Protein AF-A0A1V5Q487-F1 (afdb_monomer)

Sequence (590 aa):
MSARRSKSSKEIAYSGYEFKFGGYDNSMNLLVRGDRRLWSEVSSPIERGKTYRIRAERIGSRLRLVVNNREIFRVHDPDPLTGGDRTAVGLFGWIADTRFKRITISCLGAPWKSDILDLADRQAQRGNYGMAEALYREAMESFPDAARAERACRGLESVHQCAKLSEQLPGIQAELERAWPGAAVHLGMDNDGFTLDIADGAVESLEPVRGLPLRTLYCQNNRIRSLEPLRGMNLITLNCAGNPVGSLEPLRGMSLTTLICEYCGLESFEPLRGMPLAMLIAGGNPVRSLDPLRGMPMTNLSAWGCEIEDLAPLKGMPLSVLYCNTNRIHTLEPLRGMQLVMLNCSGNDIDSVEPLRGAPLKVLHFGQNHVNSLAPLRGMKLNMLTFTGNRISSLEPLRGMPLGVLTCANNRLASLDPFVESPPDDFLFDCETISTEELQRALTVWSRKPALAHLVRNTEVLLEFRRSGEKALHALAREFEGRRYLYMPKFLRWEDAEVFCEQAGGHLVTIRSMREQGFLESLFVTGCWAWMGIEVSEQGARWITNEPMTYRNFMDLLQERKPGRKVFAGRWQSEDVPWSENTFIIEWDG

pLDDT: mean 87.61, std 13.91, range [28.58, 98.69]

Nearest PDB structures (foldseek):
  2ox9-assembly4_D  TM=8.099E-01  e=1.141E-04  Mus musculus
  3bz5-assembly1_A  TM=6.938E-01  e=3.907E-06  unclassified
  5tzn-assembly2_W  TM=8.306E-01  e=8.636E-04  Mus musculus
  5tzn-assembly1_A  TM=8.309E-01  e=8.636E-04  Mus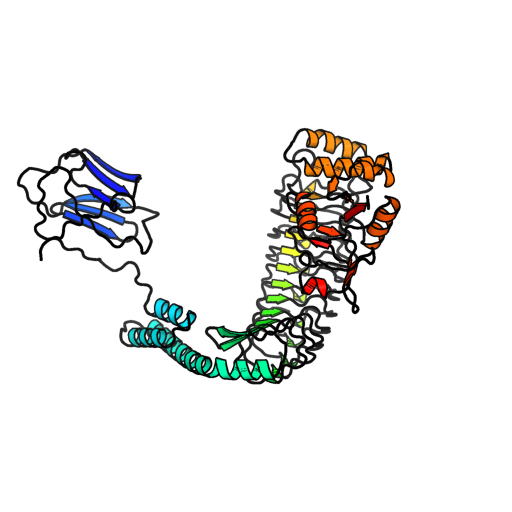 musculus
  2zib-assembly1_A  TM=7.770E-01  e=1.540E-03  Brachyopsis segaliensis

Solvent-accessible surface area (backbone atoms only — not comparable to full-atom values): 32105 Å² total; per-residue (Å²): 134,84,83,78,80,76,87,66,88,71,75,80,76,54,83,48,79,45,82,36,80,31,33,81,92,35,46,20,32,37,33,31,47,34,91,45,76,77,47,74,46,82,38,64,80,72,58,92,92,67,87,82,54,75,47,79,48,75,59,88,45,38,38,37,37,30,47,74,89,40,77,78,50,74,49,78,41,96,78,54,96,80,72,93,85,78,81,79,88,88,87,85,63,83,100,49,100,72,83,86,90,81,88,85,89,77,82,82,74,77,87,72,73,72,49,53,62,61,46,16,52,54,28,41,74,69,69,38,28,75,61,15,39,52,30,21,51,51,51,55,72,64,70,91,56,68,71,60,41,53,52,24,52,53,50,36,55,42,33,54,54,48,47,58,51,59,72,45,43,70,59,54,45,55,51,51,42,66,73,39,74,89,27,60,69,47,74,47,76,57,86,86,32,30,33,37,39,38,47,67,28,67,43,54,72,50,63,89,54,45,86,55,66,39,28,33,39,38,43,27,49,24,52,29,46,59,51,62,43,52,46,88,46,74,35,36,34,41,33,44,23,48,9,64,31,48,59,54,65,37,52,46,85,38,68,32,33,34,42,33,44,26,44,15,60,29,58,64,50,64,39,55,44,87,31,64,29,40,32,41,37,40,22,52,13,68,27,45,66,49,64,36,57,46,80,36,73,25,33,35,43,32,45,23,45,19,55,31,50,64,52,65,38,54,45,86,34,65,33,34,35,42,34,48,22,42,29,54,32,50,67,46,64,42,53,45,84,38,67,31,35,32,41,32,49,24,39,26,58,29,51,58,58,61,37,55,45,84,39,68,32,35,34,44,33,47,21,38,31,53,31,48,68,49,66,41,56,47,81,42,70,33,37,33,43,35,40,29,37,28,51,32,47,64,45,58,41,55,53,91,43,69,40,43,32,38,36,52,21,48,26,49,26,54,58,66,50,62,32,56,88,64,56,41,84,42,67,45,63,37,33,89,54,39,44,72,67,52,52,52,51,39,37,64,54,30,70,77,36,78,93,36,50,65,57,32,52,45,47,52,52,55,50,44,37,74,72,60,35,55,60,53,49,64,81,71,34,48,79,58,96,70,28,33,41,34,83,42,66,49,67,32,36,63,70,58,43,39,55,48,18,49,66,35,70,29,34,38,30,80,64,73,41,74,68,55,46,53,52,59,45,68,76,36,94,84,39,44,66,22,40,35,27,39,39,22,47,100,92,42,71,44,40,78,86,68,57,82,84,84,38,60,90,85,52,54,76,66,61,59,65,46,67,44,58,46,58,46,56,60,67,61,86,78,82,79,50,88,83,45,59,37,25,32,29,35,27,29,86,106

Mean predicted aligned error: 13.67 Å

Secondary structure (DSSP, 8-state):
------------SSSSEEEEEEHHHHTEEEEEETTEEEEEEE-----TT----EEEEEETTEEEEEETTEEEEEEE-SS----TT--------SSS-----------SS-S----HHHHHHHHHHTT-HHHHHHHHHHHHHT-S-HHHHHHHHHHHHHHHHHHHHHHHHHHHHHHHHHHSTTS--EEEE-SSSEEEE-TTS-----GGGTT--EEEEE--SS-----GGGTT---SEEE-TTS-----GGGTT---SEEE-TTS-----GGGTT---SEEE--SS-----GGGTT---SEEE-TTS-----GGGTT---SEEE--SS-----GGGTT---SEEE--SS-----GGGTT---SEEE--SS-----GGGTT---SEEE--SS-----GGGTT---SEEE--SS--S--TTTTTS--SEEE---TTS-HHHHHHHHHHHTT-GGGHHHHHHHHHHHHHHHH-GGGGGGTPEEETTEEEEEEEEEE-HHHHHHHHHHTTSEE----SHHHHHHHHHT-SS--EEEEEEEEETTEEEETT-------TTS-HHHHHS-EEEEEESS------TT--EEEEEEE--

Radius of gyration: 33.26 Å; Cα contacts (8 Å, |Δi|>4): 1223; chains: 1; bounding box: 95×65×70 Å

Foldseek 3Di:
DDDDDDPDPPCPDAAAWDFDCLPPVQQKTFIAHRPRTQDMDGGNPDDPPDDKDWDWDDDPQKTWIAIPNRTPDIGGHPDHDDDPVNDDDDDDDDPDPDDDDDDDDDDPDDDDPPQLLNVLVVCLQVVVLVSSLVSLVVQCVVDDDDVSNVSSVVSNVLSVVSNVQVVCQVVLQVQVCVVQPQFDWDWDDGSQFIAIARDPSQDADPLSCQPHQDQHYHHAQHAHQDPLSCAPHQYQYYAHANYCPQDPQSCAPHQHQYYHHELNQYQDPQSCAPHQHQEYAYAPYQYADPQSVAPHQYQYDAHDNYQYADPLSVAPHQHQEYHHDNYAYADPQSVAPHQHQEYAHAHYAYADPLSCQPHQYQEYHHAQYAYADPQSVAPHQYQEYAHANYAHADPVSCPPHNYQYYHYENYQHQAPPPPLQPHHLHYAYHYPNHDLVRLVSSLVSQVVPPSSVLVNLQSVLVNCCVVPNLQSSQVSFDDDPQKTKDWHSHWAQLVVVQVSLVVNVFGFADDADPVVLVVVLVSDDQWFWAWGQWFQDPVWIAGVVRDDNPDDPQDDPVRRHPGGTGTRTSDDDDDDDNPGTGITMTMHHD

Structure (mmCIF, N/CA/C/O backbone):
data_AF-A0A1V5Q487-F1
#
_entry.id   AF-A0A1V5Q487-F1
#
loop_
_atom_site.group_PDB
_atom_site.id
_atom_site.type_symbol
_atom_site.label_atom_id
_atom_site.label_alt_id
_atom_site.label_comp_id
_atom_site.label_asym_id
_atom_site.label_entity_id
_atom_site.label_seq_id
_atom_site.pdbx_PDB_ins_code
_atom_site.Cartn_x
_atom_site.Cartn_y
_atom_site.Cartn_z
_atom_site.occupancy
_atom_site.B_iso_or_equiv
_atom_site.auth_seq_id
_atom_site.auth_comp_id
_atom_site.auth_asym_id
_atom_site.auth_atom_id
_atom_site.pdbx_PDB_model_num
ATOM 1 N N . MET A 1 1 ? -54.134 38.466 16.717 1.00 34.03 1 MET A N 1
ATOM 2 C CA . MET A 1 1 ? -52.786 38.964 16.364 1.00 34.03 1 MET A CA 1
ATOM 3 C C . MET A 1 1 ? -52.786 39.351 14.896 1.00 34.03 1 MET A C 1
ATOM 5 O O . MET A 1 1 ? -53.266 38.576 14.079 1.00 34.03 1 MET A O 1
ATOM 9 N N . SER A 1 2 ? -52.349 40.570 14.587 1.00 28.92 2 SER A N 1
ATOM 10 C CA . SER A 1 2 ? -52.276 41.118 13.231 1.00 28.92 2 SER A CA 1
ATOM 11 C C . SER A 1 2 ? -51.231 40.372 12.396 1.00 28.92 2 SER A C 1
ATOM 13 O O . SER A 1 2 ? -50.111 40.137 12.847 1.00 28.92 2 SER A O 1
ATOM 15 N N . ALA A 1 3 ? -51.595 39.985 11.172 1.00 28.58 3 ALA A N 1
ATOM 16 C CA . ALA A 1 3 ? -50.656 39.400 10.224 1.00 28.58 3 ALA A CA 1
ATOM 17 C C . ALA A 1 3 ? -49.657 40.480 9.782 1.00 28.58 3 ALA A C 1
ATOM 19 O O . ALA A 1 3 ? -50.010 41.407 9.050 1.00 28.58 3 ALA A O 1
ATOM 20 N N . ARG A 1 4 ? -48.404 40.386 10.242 1.00 31.05 4 ARG A N 1
ATOM 21 C CA . ARG A 1 4 ? -47.309 41.203 9.707 1.00 31.05 4 ARG A CA 1
ATOM 22 C C . ARG A 1 4 ? -47.046 40.769 8.265 1.00 31.05 4 ARG A C 1
ATOM 24 O O . ARG A 1 4 ? -46.590 39.656 8.023 1.00 31.05 4 ARG A O 1
ATOM 31 N N . ARG A 1 5 ? -47.309 41.661 7.309 1.00 35.66 5 ARG A N 1
ATOM 32 C CA . ARG A 1 5 ? -46.821 41.530 5.931 1.00 35.66 5 ARG A CA 1
ATOM 33 C C . ARG A 1 5 ? -45.314 41.802 5.964 1.00 35.66 5 ARG A C 1
ATOM 35 O O . ARG A 1 5 ? -44.900 42.931 6.218 1.00 35.66 5 ARG A O 1
ATOM 42 N N . SER A 1 6 ? -44.501 40.761 5.792 1.00 35.31 6 SER A N 1
ATOM 43 C CA . SER A 1 6 ? -43.049 40.913 5.658 1.00 35.31 6 SER A CA 1
ATOM 44 C C . SER A 1 6 ? -42.738 41.767 4.424 1.00 35.31 6 SER A C 1
ATOM 46 O O . SER A 1 6 ? -43.236 41.484 3.338 1.00 35.31 6 SER A O 1
ATOM 48 N N . LYS A 1 7 ? -41.912 42.806 4.601 1.00 35.06 7 LYS A N 1
ATOM 49 C CA . LYS A 1 7 ? -41.304 43.608 3.523 1.00 35.06 7 LYS A CA 1
ATOM 50 C C . LYS A 1 7 ? -40.030 42.956 2.955 1.00 35.06 7 LYS A C 1
ATOM 52 O O . LYS A 1 7 ? -39.300 43.608 2.219 1.00 35.06 7 LYS A O 1
ATOM 57 N N . SER A 1 8 ? -39.723 41.702 3.300 1.00 37.50 8 SER A N 1
ATOM 58 C CA . SER A 1 8 ? -38.547 41.020 2.759 1.00 37.50 8 SER A CA 1
ATOM 59 C C . SER A 1 8 ? -38.899 40.327 1.445 1.00 37.50 8 SER A C 1
ATOM 61 O O . SER A 1 8 ? -39.631 39.338 1.449 1.00 37.50 8 SER A O 1
ATOM 63 N N . SER A 1 9 ? -38.314 40.784 0.343 1.00 35.47 9 SER A N 1
ATOM 64 C CA . SER A 1 9 ? -38.266 40.114 -0.964 1.00 35.47 9 SER A CA 1
ATOM 65 C C . SER A 1 9 ? -37.426 38.824 -0.958 1.00 35.47 9 SER A C 1
ATOM 67 O O . SER A 1 9 ? -36.857 38.453 -1.978 1.00 35.47 9 SER A O 1
ATOM 69 N N . LYS A 1 10 ? -37.325 38.120 0.180 1.00 39.50 10 LYS A N 1
ATOM 70 C CA . LYS A 1 10 ? -36.783 36.760 0.199 1.00 39.50 10 LYS A CA 1
ATOM 71 C C . LYS A 1 10 ? -37.826 35.853 -0.439 1.00 39.50 10 LYS A C 1
ATOM 73 O O . LYS A 1 10 ? -38.824 35.506 0.187 1.00 39.50 10 LYS A O 1
ATOM 78 N N . GLU A 1 11 ? -37.602 35.569 -1.713 1.00 46.53 11 GLU A N 1
ATOM 79 C CA . GLU A 1 11 ? -38.317 34.609 -2.540 1.00 46.53 11 GLU A CA 1
ATOM 80 C C . GLU A 1 11 ? -38.563 33.309 -1.762 1.00 46.53 11 GLU A C 1
ATOM 82 O O . GLU A 1 11 ? -37.682 32.473 -1.599 1.00 46.53 11 GLU A O 1
ATOM 87 N N . ILE A 1 12 ? -39.793 33.116 -1.283 1.00 48.12 12 ILE A N 1
ATOM 88 C CA . ILE A 1 12 ? -40.259 31.833 -0.726 1.00 48.12 12 ILE A CA 1
ATOM 89 C C . ILE A 1 12 ? -40.403 30.780 -1.856 1.00 48.12 12 ILE A C 1
ATOM 91 O O . ILE A 1 12 ? -40.687 29.614 -1.603 1.00 48.12 12 ILE A O 1
ATOM 95 N N . ALA A 1 13 ? -40.214 31.170 -3.121 1.00 45.84 13 ALA A N 1
ATOM 96 C CA . ALA A 1 13 ? -40.897 30.543 -4.245 1.00 45.84 13 ALA A CA 1
ATOM 97 C C . ALA A 1 13 ? -40.207 29.341 -4.915 1.00 45.84 13 ALA A C 1
ATOM 99 O O . ALA A 1 13 ? -40.865 28.722 -5.735 1.00 45.84 13 ALA A O 1
ATOM 100 N N . TYR A 1 14 ? -38.964 28.951 -4.598 1.00 54.78 14 TYR A N 1
ATOM 101 C CA . TYR A 1 14 ? -38.279 27.952 -5.452 1.00 54.78 14 TYR A CA 1
ATOM 102 C C . TYR A 1 14 ? -37.536 26.808 -4.747 1.00 54.78 14 TYR A C 1
ATOM 104 O O . TYR A 1 14 ? -36.857 26.033 -5.413 1.00 54.78 14 TYR A O 1
ATOM 112 N N . SER A 1 15 ? -37.670 26.626 -3.429 1.00 62.62 15 SER A N 1
ATOM 113 C CA . SER A 1 15 ? -36.950 25.556 -2.701 1.00 62.62 15 SER A CA 1
ATOM 114 C C . SER A 1 15 ? -37.841 24.488 -2.047 1.00 62.62 15 SER A C 1
ATOM 116 O O . SER A 1 15 ? -37.323 23.545 -1.438 1.00 62.62 15 SER A O 1
ATOM 118 N N . GLY A 1 16 ? -39.170 24.619 -2.165 1.00 80.06 16 GLY A N 1
ATOM 119 C CA . GLY A 1 16 ? -40.170 23.800 -1.467 1.00 80.06 16 GLY A CA 1
ATOM 120 C C . GLY A 1 16 ? -41.184 23.099 -2.378 1.00 80.06 16 GLY A C 1
ATOM 121 O O . GLY A 1 16 ? -41.064 23.120 -3.602 1.00 80.06 16 GLY A O 1
ATOM 122 N N . TYR A 1 17 ? -42.197 22.476 -1.762 1.00 88.50 17 TYR A N 1
ATOM 123 C CA . TYR A 1 17 ? -43.381 21.973 -2.467 1.00 88.50 17 TYR A CA 1
ATOM 124 C C . TYR A 1 17 ? -44.467 23.047 -2.551 1.00 88.50 17 TYR A C 1
ATOM 126 O O . TYR A 1 17 ? -44.834 23.644 -1.539 1.00 88.50 17 TYR A O 1
ATOM 134 N N . GLU A 1 18 ? -45.053 23.219 -3.730 1.00 90.25 18 GLU A N 1
ATOM 135 C CA . GLU A 1 18 ? -46.172 24.124 -3.974 1.00 90.25 18 GLU A CA 1
ATOM 136 C C . GLU A 1 18 ? -47.423 23.344 -4.386 1.00 90.25 18 GLU A C 1
ATOM 138 O O . GLU A 1 18 ? -47.470 22.750 -5.463 1.00 90.25 18 GLU A O 1
ATOM 143 N N . PHE A 1 19 ? -48.456 23.385 -3.542 1.00 92.62 19 PHE A N 1
ATOM 144 C CA . PHE A 1 19 ? -49.777 22.817 -3.815 1.00 92.62 19 PHE A CA 1
ATOM 145 C C . PHE A 1 19 ? -50.703 23.939 -4.295 1.00 92.62 19 PHE A C 1
ATOM 147 O O . PHE A 1 19 ? -51.091 24.791 -3.493 1.00 92.62 19 PHE A O 1
ATOM 154 N N . LYS A 1 20 ? -51.075 23.957 -5.579 1.00 90.56 20 LYS A N 1
ATOM 155 C CA . LYS A 1 20 ? -51.969 24.990 -6.133 1.00 90.56 20 LYS A CA 1
ATOM 156 C C . LYS A 1 20 ? -53.305 24.374 -6.528 1.00 90.56 20 LYS A C 1
ATOM 158 O O . LYS A 1 20 ? -53.358 23.447 -7.334 1.00 90.56 20 LYS A O 1
ATOM 163 N N . PHE A 1 21 ? -54.374 24.914 -5.956 1.00 91.19 21 PHE A N 1
ATOM 164 C CA . PHE A 1 21 ? -55.754 24.628 -6.331 1.00 91.19 21 PHE A CA 1
ATOM 165 C C . PHE A 1 21 ? -56.276 25.843 -7.100 1.00 91.19 21 PHE A C 1
ATOM 167 O O . PHE A 1 21 ? -56.323 26.920 -6.515 1.00 91.19 21 PHE A O 1
ATOM 174 N N . GLY A 1 22 ? -56.575 25.709 -8.395 1.00 86.25 22 GLY A N 1
ATOM 175 C CA . GLY A 1 22 ? -56.906 26.853 -9.261 1.00 86.25 22 GLY A CA 1
ATOM 176 C C . GLY A 1 22 ? -55.727 27.802 -9.548 1.00 86.25 22 GLY A C 1
ATOM 177 O O . GLY A 1 22 ? -55.878 29.021 -9.514 1.00 86.25 22 GLY A O 1
ATOM 178 N N . GLY A 1 23 ? -54.539 27.257 -9.817 1.00 83.75 23 GLY A N 1
ATOM 179 C CA . GLY A 1 23 ? -53.380 28.000 -10.323 1.00 83.75 23 GLY A CA 1
ATOM 180 C C . GLY A 1 23 ? -53.538 28.471 -11.778 1.00 83.75 23 GLY A C 1
ATOM 181 O O . GLY A 1 23 ? -54.462 28.052 -12.474 1.00 83.75 23 GLY A O 1
ATOM 182 N N . TYR A 1 24 ? -52.615 29.338 -12.222 1.00 80.62 24 TYR A N 1
ATOM 183 C CA . TYR A 1 24 ? -52.616 29.986 -13.548 1.00 80.62 24 TYR A CA 1
ATOM 184 C C . TYR A 1 24 ? -53.989 30.572 -13.909 1.00 80.62 24 TYR A C 1
ATOM 186 O O . TYR A 1 24 ? -54.683 30.044 -14.771 1.00 80.62 24 TYR A O 1
ATOM 194 N N . ASP A 1 25 ? -54.412 31.617 -13.196 1.00 82.62 25 ASP A N 1
ATOM 195 C CA . ASP A 1 25 ? -55.718 32.267 -13.390 1.00 82.62 25 ASP A CA 1
ATOM 196 C C . ASP A 1 25 ? -56.906 31.295 -13.318 1.00 82.62 25 ASP A C 1
ATOM 198 O O . ASP A 1 25 ? -57.850 31.367 -14.102 1.00 82.62 25 ASP A O 1
ATOM 202 N N . ASN A 1 26 ? -56.864 30.375 -12.345 1.00 87.38 26 ASN A N 1
ATOM 203 C CA . ASN A 1 26 ? -57.899 29.366 -12.130 1.00 87.38 26 ASN A CA 1
ATOM 204 C C . ASN A 1 26 ? -58.121 28.463 -13.356 1.00 87.38 26 ASN A C 1
ATOM 206 O O . ASN A 1 26 ? -59.260 28.151 -13.693 1.00 87.38 26 ASN A O 1
ATOM 210 N N . SER A 1 27 ? -57.046 28.046 -14.030 1.00 85.00 27 SER A N 1
ATOM 211 C CA . SER A 1 27 ? -57.107 27.130 -15.182 1.00 85.00 27 SER A CA 1
ATOM 212 C C . SER A 1 27 ? -56.515 25.745 -14.913 1.00 85.00 27 SER A C 1
ATOM 214 O O . SER A 1 27 ? -56.732 24.825 -15.705 1.00 85.00 27 SER A O 1
ATOM 216 N N . MET A 1 28 ? -55.800 25.542 -13.798 1.00 88.50 28 MET A N 1
ATOM 217 C CA . MET A 1 28 ? -55.315 24.209 -13.424 1.00 88.50 28 MET A CA 1
ATOM 218 C C . MET A 1 28 ? -55.053 24.006 -11.933 1.00 88.50 28 MET A C 1
ATOM 220 O O . MET A 1 28 ? -54.762 24.939 -11.192 1.00 88.50 28 MET A O 1
ATOM 224 N N . ASN A 1 29 ? -55.040 22.746 -11.509 1.00 92.62 29 ASN A N 1
ATOM 225 C CA . ASN A 1 29 ? -54.430 22.317 -10.253 1.00 92.62 29 ASN A CA 1
ATOM 226 C C . ASN A 1 29 ? -52.999 21.845 -10.520 1.00 92.62 29 ASN A C 1
ATOM 228 O O . ASN A 1 29 ? -52.737 21.239 -11.560 1.00 92.62 29 ASN A O 1
ATOM 232 N N . LEU A 1 30 ? -52.073 22.087 -9.590 1.00 91.25 30 LEU A N 1
ATOM 233 C CA . LEU A 1 30 ? -50.698 21.602 -9.727 1.00 91.25 30 LEU A CA 1
ATOM 234 C C . LEU A 1 30 ? -49.993 21.295 -8.407 1.00 91.25 30 LEU A C 1
ATOM 236 O O . LEU A 1 30 ? -50.300 21.864 -7.358 1.00 91.25 30 LEU A O 1
ATOM 240 N N . LEU A 1 31 ? -48.987 20.429 -8.525 1.00 93.69 31 LEU A N 1
ATOM 241 C CA . LEU A 1 31 ? -47.945 20.179 -7.540 1.00 93.69 31 LEU A CA 1
ATOM 242 C C . LEU A 1 31 ? -46.577 20.436 -8.182 1.00 93.69 31 LEU A C 1
ATOM 244 O O . LEU A 1 31 ? -46.214 19.789 -9.169 1.00 93.69 31 LEU A O 1
ATOM 248 N N . VAL A 1 32 ? -45.810 21.356 -7.608 1.00 88.50 32 VAL A N 1
ATOM 249 C CA . VAL A 1 32 ? -44.445 21.698 -8.041 1.00 88.50 32 VAL A CA 1
ATOM 250 C C . VAL A 1 32 ? -43.470 21.492 -6.881 1.00 88.50 32 VAL A C 1
ATOM 252 O O . VAL A 1 32 ? -43.853 21.632 -5.722 1.00 88.50 32 VAL A O 1
ATOM 255 N N . ARG A 1 33 ? -42.228 21.113 -7.191 1.00 87.69 33 ARG A N 1
ATOM 256 C CA . ARG A 1 33 ? -41.103 20.972 -6.263 1.00 87.69 33 ARG A CA 1
ATOM 257 C C . ARG A 1 33 ? -39.925 21.773 -6.809 1.00 87.69 33 ARG A C 1
ATOM 259 O O . ARG A 1 33 ? -39.288 21.336 -7.766 1.00 87.69 33 ARG A O 1
ATOM 266 N N . GLY A 1 34 ? -39.649 22.923 -6.203 1.00 78.94 34 GLY A N 1
ATOM 267 C CA . GLY A 1 34 ? -38.725 23.909 -6.761 1.00 78.94 34 GLY A CA 1
ATOM 268 C C . GLY A 1 34 ? -39.199 24.413 -8.124 1.00 78.94 34 GLY A C 1
ATOM 269 O O . GLY A 1 34 ? -40.279 24.977 -8.224 1.00 78.94 34 GLY A O 1
ATOM 270 N N . ASP A 1 35 ? -38.431 24.172 -9.179 1.00 74.12 35 ASP A N 1
ATOM 271 C CA . ASP A 1 35 ? -38.792 24.463 -10.573 1.00 74.12 35 ASP A CA 1
ATOM 272 C C . ASP A 1 35 ? -39.454 23.271 -11.296 1.00 74.12 35 ASP A C 1
ATOM 274 O O . ASP A 1 35 ? -40.025 23.412 -12.382 1.00 74.12 35 ASP A O 1
ATOM 278 N N . ARG A 1 36 ? -39.434 22.080 -10.688 1.00 82.12 36 ARG A N 1
ATOM 279 C CA . ARG A 1 36 ? -39.925 20.847 -11.306 1.00 82.12 36 ARG A CA 1
ATOM 280 C C . ARG A 1 36 ? -41.408 20.619 -11.032 1.00 82.12 36 ARG A C 1
ATOM 282 O O . ARG A 1 36 ? -41.839 20.461 -9.890 1.00 82.12 36 ARG A O 1
ATOM 289 N N . ARG A 1 37 ? -42.204 20.472 -12.091 1.00 88.81 37 ARG A N 1
ATOM 290 C CA . ARG A 1 37 ? -43.607 20.039 -11.992 1.00 88.81 37 ARG A CA 1
ATOM 291 C C . ARG A 1 37 ? -43.688 18.538 -11.707 1.00 88.81 37 ARG A C 1
ATOM 293 O O . ARG A 1 37 ? -43.201 17.735 -12.496 1.00 88.81 37 ARG A O 1
ATOM 300 N N . LEU A 1 38 ? -44.319 18.170 -10.592 1.00 89.56 38 LEU A N 1
ATOM 301 C CA . LEU A 1 38 ? -44.543 16.770 -10.214 1.00 89.56 38 LEU A CA 1
ATOM 302 C C . LEU A 1 38 ? -45.908 16.255 -10.677 1.00 89.56 38 LEU A C 1
ATOM 304 O O . LEU A 1 38 ? -46.035 15.076 -10.993 1.00 89.56 38 LEU A O 1
ATOM 308 N N . TRP A 1 39 ? -46.928 17.120 -10.713 1.00 94.25 39 TRP A N 1
ATOM 309 C CA . TRP A 1 39 ? -48.278 16.766 -11.162 1.00 94.25 39 TRP A CA 1
ATOM 310 C C . TRP A 1 39 ? -49.073 18.005 -11.600 1.00 94.25 39 TRP A C 1
ATOM 312 O O . TRP A 1 39 ? -48.857 19.098 -11.071 1.00 94.25 39 TRP A O 1
ATOM 322 N N . SER A 1 40 ? -50.004 17.844 -12.545 1.00 91.75 40 SER A N 1
ATOM 323 C CA . SER A 1 40 ? -50.961 18.890 -12.933 1.00 91.75 40 SER A CA 1
ATOM 324 C C . SER A 1 40 ? -52.224 18.328 -13.580 1.00 91.75 40 SER A C 1
ATOM 326 O O . SER A 1 40 ? -52.161 17.304 -14.255 1.00 91.75 40 SER A O 1
ATOM 328 N N . GLU A 1 41 ? -53.327 19.066 -13.465 1.00 91.56 41 GLU A N 1
ATOM 329 C CA . GLU A 1 41 ? -54.612 18.781 -14.114 1.00 91.56 41 GLU A CA 1
ATOM 330 C C . GLU A 1 41 ? -55.305 20.092 -14.507 1.00 91.56 41 GLU A C 1
ATOM 332 O O . GLU A 1 41 ? -55.467 20.987 -13.674 1.00 91.56 41 GLU A O 1
ATOM 337 N N . VAL A 1 42 ? -55.738 20.210 -15.765 1.00 89.62 42 VAL A N 1
ATOM 338 C CA . VAL A 1 42 ? -56.498 21.377 -16.246 1.00 89.62 42 VAL A CA 1
ATOM 339 C C . VAL A 1 42 ? -57.876 21.383 -15.588 1.00 89.62 42 VAL A C 1
ATOM 341 O O . VAL A 1 42 ? -58.633 20.424 -15.708 1.00 89.62 42 VAL A O 1
ATOM 344 N N . SER A 1 43 ? -58.197 22.454 -14.867 1.00 84.06 43 SER A N 1
ATOM 345 C CA . SER A 1 43 ? -59.463 22.609 -14.146 1.00 84.06 43 SER A CA 1
ATOM 346 C C . SER A 1 43 ? -59.659 24.056 -13.684 1.00 84.06 43 SER A C 1
ATOM 348 O O . SER A 1 43 ? -58.690 24.742 -13.369 1.00 84.06 43 SER A O 1
ATOM 350 N N . SER A 1 44 ? -60.912 24.496 -13.550 1.00 84.00 44 SER A N 1
ATOM 351 C CA . SER A 1 44 ? -61.253 25.835 -13.035 1.00 84.00 44 SER A CA 1
ATOM 352 C C . SER A 1 44 ? -62.060 25.772 -11.739 1.00 84.00 44 SER A C 1
ATOM 354 O O . SER A 1 44 ? -63.256 26.062 -11.733 1.00 84.00 44 SER A O 1
ATOM 356 N N . PRO A 1 45 ? -61.450 25.329 -10.628 1.00 81.31 45 PRO A N 1
ATOM 357 C CA . PRO A 1 45 ? -62.204 24.882 -9.463 1.00 81.31 45 PRO A CA 1
ATOM 358 C C . PRO A 1 45 ? -62.649 25.994 -8.499 1.00 81.31 45 PRO A C 1
ATOM 360 O O . PRO A 1 45 ? -63.469 25.739 -7.609 1.00 81.31 45 PRO A O 1
ATOM 363 N N . ILE A 1 46 ? -62.095 27.205 -8.613 1.00 87.62 46 ILE A N 1
ATOM 364 C CA . ILE A 1 46 ? -62.424 28.322 -7.721 1.00 87.62 46 ILE A CA 1
ATOM 365 C C . ILE A 1 46 ? -63.606 29.120 -8.276 1.00 87.62 46 ILE A C 1
ATOM 367 O O . ILE A 1 46 ? -63.601 29.563 -9.420 1.00 87.62 46 ILE A O 1
ATOM 371 N N . GLU A 1 47 ? -64.591 29.374 -7.421 1.00 88.94 47 GLU A N 1
ATOM 372 C CA . GLU A 1 47 ? -65.754 30.215 -7.680 1.00 88.94 47 GLU A CA 1
ATOM 373 C C . GLU A 1 47 ? -65.761 31.413 -6.720 1.00 88.94 47 GLU A C 1
ATOM 375 O O . GLU A 1 47 ? -65.485 31.287 -5.518 1.00 88.94 47 GLU A O 1
ATOM 380 N N . ARG A 1 48 ? -66.118 32.596 -7.234 1.00 86.94 48 ARG A N 1
ATOM 381 C CA . ARG A 1 48 ? -66.158 33.836 -6.448 1.00 86.94 48 ARG A CA 1
ATOM 382 C C . ARG A 1 48 ? -67.142 33.712 -5.277 1.00 86.94 48 ARG A C 1
ATOM 384 O O . ARG A 1 48 ? -68.293 33.333 -5.452 1.00 86.94 48 ARG A O 1
ATOM 391 N N . GLY A 1 49 ? -66.692 34.083 -4.078 1.00 86.94 49 GLY A N 1
ATOM 392 C CA . GLY A 1 49 ? -67.520 34.123 -2.865 1.00 86.94 49 GLY A CA 1
ATOM 393 C C . GLY A 1 49 ? -67.684 32.784 -2.135 1.00 86.94 49 GLY A C 1
ATOM 394 O O . GLY A 1 49 ? -68.175 32.774 -1.004 1.00 86.94 49 GLY A O 1
ATOM 395 N N . LYS A 1 50 ? -67.233 31.661 -2.712 1.00 90.62 50 LYS A N 1
ATOM 396 C CA . LYS A 1 50 ? -67.279 30.360 -2.033 1.00 90.62 50 LYS A CA 1
ATOM 397 C C . LYS A 1 50 ? -66.152 30.194 -1.014 1.00 90.62 50 LYS A C 1
ATOM 399 O O . LYS A 1 50 ? -65.069 30.759 -1.130 1.00 90.62 50 LYS A O 1
ATOM 404 N N . THR A 1 51 ? -66.430 29.407 0.026 1.00 90.12 51 THR A N 1
ATOM 405 C CA . THR A 1 51 ? -65.444 29.015 1.043 1.00 90.12 51 THR A CA 1
ATOM 406 C C . THR A 1 51 ? -65.023 27.568 0.802 1.00 90.12 51 THR A C 1
ATOM 408 O O . THR A 1 51 ? -65.875 26.691 0.685 1.00 90.12 51 THR A O 1
ATOM 411 N N . TYR A 1 52 ? -63.715 27.317 0.794 1.00 90.88 52 TYR A N 1
ATOM 412 C CA . TYR A 1 52 ? -63.133 25.993 0.589 1.00 90.88 52 TYR A CA 1
ATOM 413 C C . TYR A 1 52 ? -62.412 25.519 1.853 1.00 90.88 52 TYR A C 1
ATOM 415 O O . TYR A 1 52 ? -61.721 26.298 2.513 1.00 90.88 52 TYR A O 1
ATOM 423 N N . ARG A 1 53 ? -62.556 24.234 2.190 1.00 91.88 53 ARG A N 1
ATOM 424 C CA . ARG A 1 53 ? -61.734 23.554 3.201 1.00 91.88 53 ARG A CA 1
ATOM 425 C C . ARG A 1 53 ? -60.642 22.776 2.491 1.00 91.88 53 ARG A C 1
ATOM 427 O O . ARG A 1 53 ? -60.930 21.754 1.878 1.00 91.88 53 ARG A O 1
ATOM 434 N N . ILE A 1 54 ? -59.415 23.268 2.577 1.00 91.00 54 ILE A N 1
ATOM 435 C CA . ILE A 1 54 ? -58.258 22.689 1.894 1.00 91.00 54 ILE A CA 1
ATOM 436 C C . ILE A 1 54 ? -57.370 21.991 2.922 1.00 91.00 54 ILE A C 1
ATOM 438 O O . ILE A 1 54 ? -57.110 22.540 3.994 1.00 91.00 54 ILE A O 1
ATOM 442 N N . ARG A 1 55 ? -56.899 20.790 2.587 1.00 91.25 55 ARG A N 1
ATOM 443 C CA . ARG A 1 55 ? -55.889 20.048 3.337 1.00 91.25 55 ARG A CA 1
ATOM 444 C C . ARG A 1 55 ? -54.814 19.549 2.377 1.00 91.25 55 ARG A C 1
ATOM 446 O O . ARG A 1 55 ? -55.098 18.724 1.515 1.00 91.25 55 ARG A O 1
ATOM 453 N N . ALA A 1 56 ? -53.598 20.056 2.536 1.00 91.25 56 ALA A N 1
ATOM 454 C CA . ALA A 1 56 ? -52.408 19.539 1.873 1.00 91.25 56 ALA A CA 1
ATOM 455 C C . ALA A 1 56 ? -51.612 18.701 2.880 1.00 91.25 56 ALA A C 1
ATOM 457 O O . ALA A 1 56 ? -51.418 19.129 4.018 1.00 91.25 56 ALA A O 1
ATOM 458 N N . GLU A 1 57 ? -51.188 17.505 2.482 1.00 88.19 57 GLU A N 1
ATOM 459 C CA . GLU A 1 57 ? -50.521 16.534 3.351 1.00 88.19 57 GLU A CA 1
ATOM 460 C C . GLU A 1 57 ? -49.228 16.042 2.684 1.00 88.19 57 GLU A C 1
ATOM 462 O O . GLU A 1 57 ? -49.220 15.703 1.498 1.00 88.19 57 GLU A O 1
ATOM 467 N N . ARG A 1 58 ? -48.143 15.963 3.462 1.00 81.69 58 ARG A N 1
ATOM 468 C CA . ARG A 1 58 ? -46.935 15.201 3.128 1.00 81.69 58 ARG A CA 1
ATOM 469 C C . ARG A 1 58 ? -46.678 14.188 4.237 1.00 81.69 58 ARG A C 1
ATOM 471 O O . ARG A 1 58 ? -46.531 14.583 5.389 1.00 81.69 58 ARG A O 1
ATOM 478 N N . ILE A 1 59 ? -46.573 12.912 3.883 1.00 79.88 59 ILE A N 1
ATOM 479 C CA . ILE A 1 59 ? -46.224 11.820 4.799 1.00 79.88 59 ILE A CA 1
ATOM 480 C C . ILE A 1 59 ? -45.114 11.000 4.136 1.00 79.88 59 ILE A C 1
ATOM 482 O O . ILE A 1 59 ? -45.366 10.261 3.182 1.00 79.88 59 ILE A O 1
ATOM 486 N N . GLY A 1 60 ? -43.874 11.170 4.604 1.00 74.75 60 GLY A N 1
ATOM 487 C CA . GLY A 1 60 ? -42.690 10.587 3.963 1.00 74.75 60 GLY A CA 1
ATOM 488 C C . GLY A 1 60 ? -42.554 11.035 2.501 1.00 74.75 60 GLY A C 1
ATOM 489 O O . GLY A 1 60 ? -42.459 12.231 2.217 1.00 74.75 60 GLY A O 1
ATOM 490 N N . SER A 1 61 ? -42.584 10.069 1.582 1.00 82.06 61 SER A N 1
ATOM 491 C CA . SER A 1 61 ? -42.565 10.271 0.126 1.00 82.06 61 SER A CA 1
ATOM 492 C C . SER A 1 61 ? -43.942 10.557 -0.494 1.00 82.06 61 SER A C 1
ATOM 494 O O . SER A 1 61 ? -44.037 10.801 -1.693 1.00 82.06 61 SER A O 1
ATOM 496 N N . ARG A 1 62 ? -45.040 10.518 0.274 1.00 85.81 62 ARG A N 1
ATOM 497 C CA . ARG A 1 62 ? -46.408 10.672 -0.258 1.00 85.81 62 ARG A CA 1
ATOM 498 C C . ARG A 1 62 ? -46.932 12.092 -0.056 1.00 85.81 62 ARG A C 1
ATOM 500 O O . ARG A 1 62 ? -46.972 12.580 1.071 1.00 85.81 62 ARG A O 1
ATOM 507 N N . LEU A 1 63 ? -47.387 12.721 -1.137 1.00 92.12 63 LEU A N 1
ATOM 508 C CA . LEU A 1 63 ? -47.946 14.076 -1.190 1.00 92.12 63 LEU A CA 1
ATOM 509 C C . LEU A 1 63 ? -49.417 14.002 -1.606 1.00 92.12 63 LEU A C 1
ATOM 511 O O . LEU A 1 63 ? -49.757 13.248 -2.516 1.00 92.12 63 LEU A O 1
ATOM 515 N N . ARG A 1 64 ? -50.300 14.767 -0.962 1.00 94.06 64 ARG A N 1
ATOM 516 C CA . ARG A 1 64 ? -51.749 14.703 -1.208 1.00 94.06 64 ARG A CA 1
ATOM 517 C C . ARG A 1 64 ? -52.427 16.058 -1.030 1.00 94.06 64 ARG A C 1
ATOM 519 O O . ARG A 1 64 ? -52.084 16.796 -0.110 1.00 94.06 64 ARG A O 1
ATOM 526 N N . LEU A 1 65 ? -53.426 16.353 -1.863 1.00 95.06 65 LEU A N 1
ATOM 527 C CA . LEU A 1 65 ? -54.306 17.517 -1.717 1.00 95.06 65 LEU A CA 1
ATOM 528 C C . LEU A 1 65 ? -55.771 17.081 -1.641 1.00 95.06 65 LEU A C 1
ATOM 530 O O . LEU A 1 65 ? -56.252 16.351 -2.505 1.00 95.06 65 LEU A O 1
ATOM 534 N N . VAL A 1 66 ? -56.491 17.562 -0.631 1.00 93.62 66 VAL A N 1
ATOM 535 C CA . VAL A 1 66 ? -57.924 17.327 -0.421 1.00 93.62 66 VAL A CA 1
ATOM 536 C C . VAL A 1 66 ? -58.641 18.669 -0.307 1.00 93.62 66 VAL A C 1
ATOM 538 O O . VAL A 1 66 ? -58.233 19.525 0.478 1.00 93.62 66 VAL A O 1
ATOM 541 N N . VAL A 1 67 ? -59.737 18.852 -1.043 1.00 93.81 67 VAL A N 1
ATOM 542 C CA . VAL A 1 67 ? -60.589 20.046 -0.972 1.00 93.81 67 VAL A CA 1
ATOM 543 C C . VAL A 1 67 ? -62.037 19.638 -0.733 1.00 93.81 67 VAL A C 1
ATOM 545 O O . VAL A 1 67 ? -62.581 18.813 -1.457 1.00 93.81 67 VAL A O 1
ATOM 548 N N . ASN A 1 68 ? -62.673 20.203 0.298 1.00 93.12 68 ASN A N 1
ATOM 549 C CA . ASN A 1 68 ? -64.046 19.882 0.714 1.00 93.12 68 ASN A CA 1
ATOM 550 C C . ASN A 1 68 ? -64.285 18.363 0.850 1.00 93.12 68 ASN A C 1
ATOM 552 O O . ASN A 1 68 ? -65.302 17.844 0.404 1.00 93.12 68 ASN A O 1
ATOM 556 N N . ASN A 1 69 ? -63.327 17.659 1.464 1.00 89.38 69 ASN A N 1
ATOM 557 C CA . ASN A 1 69 ? -63.289 16.198 1.634 1.00 89.38 69 ASN A CA 1
ATOM 558 C C . ASN A 1 69 ? -63.134 15.368 0.342 1.00 89.38 69 ASN A C 1
ATOM 560 O O . ASN A 1 69 ? -63.141 14.142 0.420 1.00 89.38 69 ASN A O 1
ATOM 564 N N . ARG A 1 70 ? -62.922 15.992 -0.822 1.00 91.50 70 ARG A N 1
ATOM 565 C CA . ARG A 1 70 ? -62.574 15.306 -2.074 1.00 91.50 70 ARG A CA 1
ATOM 566 C C . ARG A 1 70 ? -61.066 15.354 -2.309 1.00 91.50 70 ARG A C 1
ATOM 568 O O . ARG A 1 70 ? -60.473 16.429 -2.278 1.00 91.50 70 ARG A O 1
ATOM 575 N N . GLU A 1 71 ? -60.442 14.203 -2.547 1.00 94.62 71 GLU A N 1
ATOM 576 C CA . GLU A 1 71 ? -59.036 14.128 -2.965 1.00 94.62 71 GLU A CA 1
ATOM 577 C C . GLU A 1 71 ? -58.898 14.681 -4.388 1.00 94.62 71 GLU A C 1
ATOM 579 O O . GLU A 1 71 ? -59.587 14.226 -5.298 1.00 94.62 71 GLU A O 1
ATOM 584 N N . ILE A 1 72 ? -58.046 15.693 -4.550 1.00 95.00 72 ILE A N 1
ATOM 585 C CA . ILE A 1 72 ? -57.712 16.288 -5.847 1.00 95.00 72 ILE A CA 1
ATOM 586 C C . ILE A 1 72 ? -56.568 15.501 -6.482 1.00 95.00 72 ILE A C 1
ATOM 588 O O . ILE A 1 72 ? -56.649 15.132 -7.644 1.00 95.00 72 ILE A O 1
ATOM 592 N N . PHE A 1 73 ? -55.523 15.199 -5.706 1.00 94.50 73 PHE A N 1
ATOM 593 C CA . PHE A 1 73 ? -54.427 14.351 -6.164 1.00 94.50 73 PHE A CA 1
ATOM 594 C C . PHE A 1 73 ? -53.697 13.659 -5.017 1.00 94.50 73 PHE A C 1
ATOM 596 O O . PHE A 1 73 ? -53.735 14.102 -3.861 1.00 94.50 73 PHE A O 1
ATOM 603 N N . ARG A 1 74 ? -52.948 12.618 -5.393 1.00 95.25 74 ARG A N 1
ATOM 604 C CA . ARG A 1 74 ? -51.945 11.935 -4.578 1.00 95.25 74 ARG A CA 1
ATOM 605 C C . ARG A 1 74 ? -50.750 11.550 -5.442 1.00 95.25 74 ARG A C 1
ATOM 607 O O . ARG A 1 74 ? -50.913 10.912 -6.475 1.00 95.25 74 ARG A O 1
ATOM 614 N N . VAL A 1 75 ? -49.557 11.927 -5.001 1.00 92.94 75 VAL A N 1
ATOM 615 C CA . VAL A 1 75 ? -48.297 11.755 -5.734 1.00 92.94 75 VAL A CA 1
ATOM 616 C C . VAL A 1 75 ? -47.270 11.084 -4.827 1.00 92.94 75 VAL A C 1
ATOM 618 O O . VAL A 1 75 ? -47.203 11.383 -3.634 1.00 92.94 75 VAL A O 1
ATOM 621 N N . HIS A 1 76 ? -46.474 10.175 -5.389 1.00 89.31 76 HIS A N 1
ATOM 622 C CA . HIS A 1 76 ? -45.310 9.594 -4.725 1.00 89.31 76 HIS A CA 1
ATOM 623 C C . HIS A 1 76 ? -44.034 10.243 -5.268 1.00 89.31 76 HIS A C 1
ATOM 625 O O . HIS A 1 76 ? -43.740 10.120 -6.455 1.00 89.31 76 HIS A O 1
ATOM 631 N N . ASP A 1 77 ? -43.282 10.912 -4.400 1.00 84.00 77 ASP A N 1
ATOM 632 C CA . ASP A 1 77 ? -41.983 11.502 -4.709 1.00 84.00 77 ASP A CA 1
ATOM 633 C C . ASP A 1 77 ? -40.867 10.605 -4.138 1.00 84.00 77 ASP A C 1
ATOM 635 O O . ASP A 1 77 ? -40.693 10.580 -2.917 1.00 84.00 77 ASP A O 1
ATOM 639 N N . PRO A 1 78 ? -40.146 9.829 -4.974 1.00 72.12 78 PRO A N 1
ATOM 640 C CA . PRO A 1 78 ? -39.151 8.862 -4.505 1.00 72.12 78 PRO A CA 1
ATOM 641 C C . PRO A 1 78 ? -37.919 9.512 -3.864 1.00 72.12 78 PRO A C 1
ATOM 643 O O . PRO A 1 78 ? -37.210 8.836 -3.127 1.00 72.12 78 PRO A O 1
ATOM 646 N N . ASP A 1 79 ? -37.688 10.801 -4.111 1.00 75.62 79 ASP A N 1
ATOM 647 C CA . ASP A 1 79 ? -36.573 11.567 -3.552 1.00 75.62 79 ASP A CA 1
ATOM 648 C C . ASP A 1 79 ? -37.106 12.866 -2.934 1.00 75.62 79 ASP A C 1
ATOM 650 O O . ASP A 1 79 ? -36.997 13.942 -3.530 1.00 75.62 79 ASP A O 1
ATOM 654 N N . PRO A 1 80 ? -37.818 12.785 -1.798 1.00 76.25 80 PRO A N 1
ATOM 655 C CA . PRO A 1 80 ? -38.554 13.925 -1.298 1.00 76.25 80 PRO A CA 1
ATOM 656 C C . PRO A 1 80 ? -37.615 14.958 -0.669 1.00 76.25 80 PRO A C 1
ATOM 658 O O . PRO A 1 80 ? -36.593 14.599 -0.096 1.00 76.25 80 PRO A O 1
ATOM 661 N N . LEU A 1 81 ? -37.991 16.242 -0.692 1.00 69.44 81 LEU A N 1
ATOM 662 C CA . LEU A 1 81 ? -37.156 17.298 -0.105 1.00 69.44 81 LEU A CA 1
ATOM 663 C C . LEU A 1 81 ? -36.808 16.989 1.365 1.00 69.44 81 LEU A C 1
ATOM 665 O O . LEU A 1 81 ? -37.696 16.754 2.197 1.00 69.44 81 LEU A O 1
ATOM 669 N N . THR A 1 82 ? -35.510 17.019 1.667 1.00 62.47 82 THR A N 1
ATOM 670 C CA . THR A 1 82 ? -34.906 16.848 2.996 1.00 62.47 82 THR A CA 1
ATOM 671 C C . THR A 1 82 ? -34.006 18.050 3.318 1.00 62.47 82 THR A C 1
ATOM 673 O O . THR A 1 82 ? -33.601 18.770 2.409 1.00 62.47 82 THR A O 1
ATOM 676 N N . GLY A 1 83 ? -33.722 18.310 4.600 1.00 51.91 83 GLY A N 1
ATOM 677 C CA . GLY A 1 83 ? -32.864 19.426 5.040 1.00 51.91 83 GLY A CA 1
ATOM 678 C C . GLY A 1 83 ? -33.518 20.346 6.081 1.00 51.91 83 GLY A C 1
ATOM 679 O O . GLY A 1 83 ? -34.730 20.557 6.071 1.00 51.91 83 GLY A O 1
ATOM 680 N N . GLY A 1 84 ? -32.708 20.870 7.010 1.00 53.03 84 GLY A N 1
ATOM 681 C CA . GLY A 1 84 ? -33.157 21.673 8.163 1.00 53.03 84 GLY A CA 1
ATOM 682 C C . GLY A 1 84 ? -33.502 23.138 7.858 1.00 53.03 84 GLY A C 1
ATOM 683 O O . GLY A 1 84 ? -33.942 23.867 8.739 1.00 53.03 84 GLY A O 1
ATOM 684 N N . ASP A 1 85 ? -33.317 23.570 6.617 1.00 52.31 85 ASP A N 1
ATOM 685 C CA . ASP A 1 85 ? -33.557 24.916 6.089 1.00 52.31 85 ASP A CA 1
ATOM 686 C C . ASP A 1 85 ? -34.997 25.132 5.570 1.00 52.31 85 ASP A C 1
ATOM 688 O O . ASP A 1 85 ? -35.385 26.250 5.232 1.00 52.31 85 ASP A O 1
ATOM 692 N N . ARG A 1 86 ? -35.834 24.086 5.551 1.00 62.34 86 ARG A N 1
ATOM 693 C CA . ARG A 1 86 ? -37.205 24.098 4.998 1.00 62.34 86 ARG A CA 1
ATOM 694 C C . ARG A 1 86 ? -38.273 24.161 6.094 1.00 62.34 86 ARG A C 1
ATOM 696 O O . ARG A 1 86 ? -39.075 23.246 6.262 1.00 62.34 86 ARG A O 1
ATOM 703 N N . THR A 1 87 ? -38.265 25.251 6.860 1.00 60.78 87 THR A N 1
ATOM 704 C CA . THR A 1 87 ? -39.022 25.401 8.123 1.00 60.78 87 THR A CA 1
ATOM 705 C C . THR A 1 87 ? -40.258 26.299 8.040 1.00 60.78 87 THR A C 1
ATOM 707 O O . THR A 1 87 ? -40.924 26.530 9.049 1.00 60.78 87 THR A O 1
ATOM 710 N N . ALA A 1 88 ? -40.591 26.812 6.854 1.00 69.56 88 ALA A N 1
ATOM 711 C CA . ALA A 1 88 ? -41.680 27.765 6.666 1.00 69.56 88 ALA A CA 1
ATOM 712 C C . ALA A 1 88 ? -42.828 27.184 5.828 1.00 69.56 88 ALA A C 1
ATOM 714 O O . ALA A 1 88 ? -42.611 26.455 4.863 1.00 69.56 88 ALA A O 1
ATOM 715 N N . VAL A 1 89 ? -44.059 27.573 6.170 1.00 76.75 89 VAL A N 1
ATOM 716 C CA . VAL A 1 89 ? -45.255 27.349 5.348 1.00 76.75 89 VAL A CA 1
ATOM 717 C C . VAL A 1 89 ? -45.770 28.703 4.879 1.00 76.75 89 VAL A C 1
ATOM 719 O O . VAL A 1 89 ? -46.035 29.590 5.692 1.00 76.75 89 VAL A O 1
ATOM 722 N N . GLY A 1 90 ? -45.916 28.856 3.566 1.00 77.50 90 GLY A N 1
ATOM 723 C CA . GLY A 1 90 ? -46.506 30.033 2.939 1.00 77.50 90 GLY A CA 1
ATOM 724 C C . GLY A 1 90 ? -47.917 29.748 2.435 1.00 77.50 90 GLY A C 1
ATOM 725 O O . GLY A 1 90 ? -48.190 28.676 1.902 1.00 77.50 90 GLY A O 1
ATOM 726 N N . LEU A 1 91 ? -48.808 30.729 2.571 1.00 80.19 91 LEU A N 1
ATOM 727 C CA . LEU A 1 91 ? -50.091 30.760 1.875 1.00 80.19 91 LEU A CA 1
ATOM 728 C C . LEU A 1 91 ? -50.110 32.010 1.009 1.00 80.19 91 LEU A C 1
ATOM 730 O O . LEU A 1 91 ? -49.857 33.109 1.504 1.00 80.19 91 LEU A O 1
ATOM 734 N N . PHE A 1 92 ? -50.417 31.850 -0.270 1.00 72.25 92 PHE A N 1
ATOM 735 C CA . PHE A 1 92 ? -50.507 32.969 -1.193 1.00 72.25 92 PHE A CA 1
ATOM 736 C C . PHE A 1 92 ? -51.751 32.834 -2.067 1.00 72.25 92 PHE A C 1
ATOM 738 O O . PHE A 1 92 ? -52.127 31.739 -2.477 1.00 72.25 92 PHE A O 1
ATOM 745 N N . GLY A 1 93 ? -52.395 33.970 -2.321 1.00 71.12 93 GLY A N 1
ATOM 746 C CA . GLY A 1 93 ? -53.358 34.143 -3.400 1.00 71.12 93 GLY A CA 1
ATOM 747 C C . GLY A 1 93 ? -52.717 35.059 -4.432 1.00 71.12 93 GLY A C 1
ATOM 748 O O . GLY A 1 93 ? -52.196 36.116 -4.071 1.00 71.12 93 GLY A O 1
ATOM 749 N N . TRP A 1 94 ? -52.693 34.643 -5.692 1.00 64.56 94 TRP A N 1
ATOM 750 C CA . TRP A 1 94 ? -52.145 35.449 -6.777 1.00 64.56 94 TRP A CA 1
ATOM 751 C C . TRP A 1 94 ? -53.298 36.200 -7.447 1.00 64.56 94 TRP A C 1
ATOM 753 O O . TRP A 1 94 ? -54.230 35.568 -7.932 1.00 64.56 94 TRP A O 1
ATOM 763 N N . ILE A 1 95 ? -53.271 37.537 -7.412 1.00 64.94 95 ILE A N 1
ATOM 764 C CA . ILE A 1 95 ? -54.201 38.431 -8.141 1.00 64.94 95 ILE A CA 1
ATOM 765 C C . ILE A 1 95 ? -55.697 38.311 -7.723 1.00 64.94 95 ILE A C 1
ATOM 767 O O . ILE A 1 95 ? -56.557 39.007 -8.253 1.00 64.94 95 ILE A O 1
ATOM 771 N N . ALA A 1 96 ? -56.027 37.541 -6.678 1.00 67.88 96 ALA A N 1
ATOM 772 C CA . ALA A 1 96 ? -57.377 37.442 -6.105 1.00 67.88 96 ALA A CA 1
ATOM 773 C C . ALA A 1 96 ? -57.422 37.874 -4.625 1.00 67.88 96 ALA A C 1
ATOM 775 O O . ALA A 1 96 ? -56.569 37.457 -3.834 1.00 67.88 96 ALA A O 1
ATOM 776 N N . ASP A 1 97 ? -58.444 38.648 -4.220 1.00 76.25 97 ASP A N 1
ATOM 777 C CA . ASP A 1 97 ? -58.693 38.952 -2.798 1.00 76.25 97 ASP A CA 1
ATOM 778 C C . ASP A 1 97 ? -59.064 37.660 -2.056 1.00 76.25 97 ASP A C 1
ATOM 780 O O . ASP A 1 97 ? -60.179 37.142 -2.161 1.00 76.25 97 ASP A O 1
ATOM 784 N N . THR A 1 98 ? -58.085 37.104 -1.344 1.00 79.62 98 THR A N 1
ATOM 785 C CA . THR A 1 98 ? -58.173 35.791 -0.705 1.00 79.62 98 THR A CA 1
ATOM 786 C C . THR A 1 98 ? -58.109 35.954 0.805 1.00 79.62 98 THR A C 1
ATOM 788 O O . THR A 1 98 ? -57.128 36.461 1.350 1.00 79.62 98 THR A O 1
ATOM 791 N N . ARG A 1 99 ? -59.145 35.481 1.507 1.00 81.69 99 ARG A N 1
ATOM 792 C CA . ARG A 1 99 ? -59.229 35.541 2.974 1.00 81.69 99 ARG A CA 1
ATOM 793 C C . ARG A 1 99 ? -59.146 34.148 3.587 1.00 81.69 99 ARG A C 1
ATOM 795 O O . ARG A 1 99 ? -60.016 33.308 3.361 1.00 81.69 99 ARG A O 1
ATOM 802 N N . PHE A 1 100 ? -58.145 33.925 4.434 1.00 83.19 100 PHE A N 1
ATOM 803 C CA . PHE A 1 100 ? -57.973 32.673 5.173 1.00 83.19 100 PHE A CA 1
ATOM 804 C C . PHE A 1 100 ? -58.668 32.763 6.536 1.00 83.19 100 PHE A C 1
ATOM 806 O O . PHE A 1 100 ? -58.252 33.522 7.405 1.00 83.19 100 PHE A O 1
ATOM 813 N N . LYS A 1 101 ? -59.756 32.002 6.718 1.00 81.12 101 LYS A N 1
ATOM 814 C CA . LYS A 1 101 ? -60.584 32.061 7.940 1.00 81.12 101 LYS A CA 1
ATOM 815 C C . LYS A 1 101 ? -59.988 31.293 9.122 1.00 81.12 101 LYS A C 1
ATOM 817 O O . LYS A 1 101 ? -60.044 31.763 10.252 1.00 81.12 101 LYS A O 1
ATOM 822 N N . ARG A 1 102 ? -59.467 30.089 8.878 1.00 82.44 102 ARG A N 1
ATOM 823 C CA . ARG A 1 102 ? -58.844 29.230 9.892 1.00 82.44 102 ARG A CA 1
ATOM 824 C C . ARG A 1 102 ? -57.716 28.457 9.238 1.00 82.44 102 ARG A C 1
ATOM 826 O O . ARG A 1 102 ? -57.937 27.810 8.219 1.00 82.44 102 ARG A O 1
ATOM 833 N N . ILE A 1 103 ? -56.540 28.529 9.840 1.00 82.19 103 ILE A N 1
ATOM 834 C CA . ILE A 1 103 ? -55.364 27.791 9.401 1.00 82.19 103 ILE A CA 1
ATOM 835 C C . ILE A 1 103 ? -54.957 26.900 10.562 1.00 82.19 103 ILE A C 1
ATOM 837 O O . ILE A 1 103 ? -54.755 27.377 11.677 1.00 82.19 103 ILE A O 1
ATOM 841 N N . THR A 1 104 ? -54.867 25.605 10.291 1.00 78.38 104 THR A N 1
ATOM 842 C CA . THR A 1 104 ? -54.323 24.626 11.224 1.00 78.38 104 THR A CA 1
ATOM 843 C C . THR A 1 104 ? -53.179 23.942 10.509 1.00 78.38 104 THR A C 1
ATOM 845 O O . THR A 1 104 ? -53.374 23.358 9.447 1.00 78.38 104 THR A O 1
ATOM 848 N N . ILE A 1 105 ? -51.988 24.054 11.083 1.00 76.94 105 ILE A N 1
ATOM 849 C CA . ILE A 1 105 ? -50.809 23.332 10.627 1.00 76.94 105 ILE A CA 1
ATOM 850 C C . ILE A 1 105 ? -50.565 22.258 11.674 1.00 76.94 105 ILE A C 1
ATOM 852 O O . ILE A 1 105 ? -50.364 22.565 12.846 1.00 76.94 105 ILE A O 1
ATOM 856 N N . SER A 1 106 ? -50.652 21.003 11.253 1.00 68.25 106 SER A N 1
ATOM 857 C CA . SER A 1 106 ? -50.473 19.843 12.118 1.00 68.25 106 SER A CA 1
ATOM 858 C C . SER A 1 106 ? -49.450 18.909 11.497 1.00 68.25 106 SER A C 1
ATOM 860 O O . SER A 1 106 ? -49.625 18.470 10.360 1.00 68.25 106 SER A O 1
ATOM 862 N N . CYS A 1 107 ? -48.416 18.569 12.255 1.00 60.66 107 CYS A N 1
ATOM 863 C CA . CYS A 1 107 ? -47.501 17.496 11.898 1.00 60.66 107 CYS A CA 1
ATOM 864 C C . CYS A 1 107 ? -48.134 16.169 12.344 1.00 60.66 107 CYS A C 1
ATOM 866 O O . CYS A 1 107 ? -48.142 15.856 13.532 1.00 60.66 107 CYS A O 1
ATOM 868 N N . LEU A 1 108 ? -48.716 15.412 11.409 1.00 52.09 108 LEU A N 1
ATOM 869 C CA . LEU A 1 108 ? -49.188 14.048 11.671 1.00 52.09 108 LEU A CA 1
ATOM 870 C C . LEU A 1 108 ? -47.959 13.138 11.798 1.00 52.09 108 LEU A C 1
ATOM 872 O O . LEU A 1 108 ? -47.369 12.811 10.778 1.00 52.09 108 LEU A O 1
ATOM 876 N N . GLY A 1 109 ? -47.561 12.784 13.027 1.00 45.12 109 GLY A N 1
ATOM 877 C CA . GLY A 1 109 ? -46.481 11.823 13.312 1.00 45.12 109 GLY A CA 1
ATOM 878 C C . GLY A 1 109 ? -45.130 12.204 12.693 1.00 45.12 109 GLY A C 1
ATOM 879 O O . GLY A 1 109 ? -44.832 11.846 11.561 1.00 45.12 109 GLY A O 1
ATOM 880 N N . ALA A 1 110 ? -44.335 12.957 13.452 1.00 41.66 110 ALA A N 1
ATOM 881 C CA . ALA A 1 110 ? -43.051 13.557 13.086 1.00 41.66 110 ALA A CA 1
ATOM 882 C C . ALA A 1 110 ? -42.153 12.747 12.117 1.00 41.66 110 ALA A C 1
ATOM 884 O O . ALA A 1 110 ? -41.813 11.603 12.410 1.00 41.66 110 ALA A O 1
ATOM 885 N N . PRO A 1 111 ? -41.610 13.369 11.051 1.00 41.00 111 PRO A N 1
ATOM 886 C CA . PRO A 1 111 ? -40.313 12.982 10.531 1.00 41.00 111 PRO A CA 1
ATOM 887 C C . PRO A 1 111 ? -39.227 13.667 11.379 1.00 41.00 111 PRO A C 1
ATOM 889 O O . PRO A 1 111 ? -39.020 14.873 11.279 1.00 41.00 111 PRO A O 1
ATOM 892 N N . TRP A 1 112 ? -38.595 12.868 12.242 1.00 39.50 112 TRP A N 1
ATOM 893 C CA . TRP A 1 112 ? -37.279 13.049 12.866 1.00 39.50 112 TRP A CA 1
ATOM 894 C C . TRP A 1 112 ? -36.923 14.462 13.381 1.00 39.50 112 TRP A C 1
ATOM 896 O O . TRP A 1 112 ? -36.159 15.202 12.764 1.00 39.50 112 TRP A O 1
ATOM 906 N N . LYS A 1 113 ? -37.320 14.765 14.628 1.00 43.53 113 LYS A N 1
ATOM 907 C CA . LYS A 1 113 ? -36.286 15.243 15.565 1.00 43.53 113 LYS A CA 1
ATOM 908 C C . LYS A 1 113 ? -35.279 14.096 15.649 1.00 43.53 113 LYS A C 1
ATOM 910 O O . LYS A 1 113 ? -35.713 12.951 15.756 1.00 43.53 113 LYS A O 1
ATOM 915 N N . SER A 1 114 ? -33.980 14.376 15.562 1.00 52.56 114 SER A N 1
ATOM 916 C CA . SER A 1 114 ? -32.993 13.376 15.979 1.00 52.56 114 SER A CA 1
ATOM 917 C C . SER A 1 114 ? -33.439 12.801 17.308 1.00 52.56 114 SER A C 1
ATOM 919 O O . SER A 1 114 ? -33.850 13.590 18.169 1.00 52.56 114 SER A O 1
ATOM 921 N N . ASP A 1 115 ? -33.408 11.478 17.435 1.00 71.38 115 ASP A N 1
ATOM 922 C CA . ASP A 1 115 ? -33.768 10.835 18.685 1.00 71.38 115 ASP A CA 1
ATOM 923 C C . ASP A 1 115 ? -33.057 11.551 19.835 1.00 71.38 115 ASP A C 1
ATOM 925 O O . ASP A 1 115 ? -31.915 11.987 19.674 1.00 71.38 115 ASP A O 1
ATOM 929 N N . ILE A 1 116 ? -33.731 11.741 20.967 1.00 75.44 116 ILE A N 1
ATOM 930 C CA . ILE A 1 116 ? -33.115 12.427 22.104 1.00 75.44 116 ILE A CA 1
ATOM 931 C C . ILE A 1 116 ? -31.809 11.737 22.524 1.00 75.44 116 ILE A C 1
ATOM 933 O O . ILE A 1 116 ? -30.861 12.426 22.886 1.00 75.44 116 ILE A O 1
ATOM 937 N N . LEU A 1 117 ? -31.720 10.412 22.350 1.00 76.38 117 LEU A N 1
ATOM 938 C CA . LEU A 1 117 ? -30.500 9.639 22.562 1.00 76.38 117 LEU A CA 1
ATOM 939 C C . LEU A 1 117 ? -29.448 9.932 21.487 1.00 76.38 117 LEU A C 1
ATOM 941 O O . LEU A 1 117 ? -28.300 10.160 21.831 1.00 76.38 117 LEU A O 1
ATOM 945 N N . ASP A 1 118 ? -29.824 10.052 20.210 1.00 78.12 118 ASP A N 1
ATOM 946 C CA . ASP A 1 118 ? -28.887 10.445 19.142 1.00 78.12 118 ASP A CA 1
ATOM 947 C C . ASP A 1 118 ? -28.401 11.901 19.298 1.00 78.12 118 ASP A C 1
ATOM 949 O O . ASP A 1 118 ? -27.328 12.290 18.826 1.00 78.12 118 ASP A O 1
ATOM 953 N N . LEU A 1 119 ? -29.216 12.769 19.904 1.00 77.25 119 LEU A N 1
ATOM 954 C CA . LEU A 1 119 ? -28.806 14.120 20.270 1.00 77.25 119 LEU A CA 1
ATOM 955 C C . LEU A 1 119 ? -27.878 14.092 21.487 1.00 77.25 119 LEU A C 1
ATOM 957 O O . LEU A 1 119 ? -26.867 14.789 21.451 1.00 77.25 119 LEU A O 1
ATOM 961 N N . ALA A 1 120 ? -28.192 13.291 22.507 1.00 80.44 120 ALA A N 1
ATOM 962 C CA . ALA A 1 120 ? -27.353 13.095 23.685 1.00 80.44 120 ALA A CA 1
ATOM 963 C C . ALA A 1 120 ? -25.967 12.567 23.287 1.00 80.44 120 ALA A C 1
ATOM 965 O O . ALA A 1 120 ? -24.966 13.189 23.637 1.00 80.44 120 ALA A O 1
ATOM 966 N N . ASP A 1 121 ? -25.913 11.533 22.444 1.00 78.50 121 ASP A N 1
ATOM 967 C CA . ASP A 1 121 ? -24.684 10.977 21.868 1.00 78.50 121 ASP A CA 1
ATOM 968 C C . ASP A 1 121 ? -23.856 12.049 21.151 1.00 78.50 121 ASP A C 1
ATOM 970 O O . ASP A 1 121 ? -22.664 12.206 21.402 1.00 78.50 121 ASP A O 1
ATOM 974 N N . ARG A 1 122 ? -24.484 12.856 20.285 1.00 77.69 122 ARG A N 1
ATOM 975 C CA . ARG A 1 122 ? -23.771 13.922 19.560 1.00 77.69 122 ARG A CA 1
ATOM 976 C C . ARG A 1 122 ? -23.281 15.048 20.462 1.00 77.69 122 ARG A C 1
ATOM 978 O O . ARG A 1 122 ? -22.293 15.695 20.125 1.00 77.69 122 ARG A O 1
ATOM 985 N N . GLN A 1 123 ? -23.974 15.339 21.562 1.00 82.94 123 GLN A N 1
ATOM 986 C CA . GLN A 1 123 ? -23.500 16.318 22.541 1.00 82.94 123 GLN A CA 1
ATOM 987 C C . GLN A 1 123 ? -22.334 15.752 23.352 1.00 82.94 123 GLN A C 1
ATOM 989 O O . GLN A 1 123 ? -21.346 16.462 23.531 1.00 82.94 123 GLN A O 1
ATOM 994 N N . ALA A 1 124 ? -22.400 14.480 23.752 1.00 79.25 124 ALA A N 1
ATOM 995 C CA . ALA A 1 124 ? -21.300 13.784 24.414 1.00 79.25 124 ALA A CA 1
ATOM 996 C C . ALA A 1 124 ? -20.043 13.776 23.528 1.00 79.25 124 ALA A C 1
ATOM 998 O O . ALA A 1 124 ? -18.989 14.222 23.967 1.00 79.25 124 ALA A O 1
ATOM 999 N N . GLN A 1 125 ? -20.188 13.438 22.241 1.00 71.94 125 GLN A N 1
ATOM 1000 C CA . GLN A 1 125 ? -19.109 13.482 21.239 1.00 71.94 125 GLN A CA 1
ATOM 1001 C C . GLN A 1 125 ? -18.487 14.871 21.044 1.00 71.94 125 GLN A C 1
ATOM 1003 O O . GLN A 1 125 ? -17.356 14.989 20.582 1.00 71.94 125 GLN A O 1
ATOM 1008 N N . ARG A 1 126 ? -19.226 15.942 21.348 1.00 78.62 126 ARG A N 1
ATOM 1009 C CA . ARG A 1 126 ? -18.735 17.327 21.273 1.00 78.62 126 ARG A CA 1
ATOM 1010 C C . ARG A 1 126 ? -18.111 17.808 22.585 1.00 78.62 126 ARG A C 1
ATOM 1012 O O . ARG A 1 126 ? -17.774 18.984 22.677 1.00 78.62 126 ARG A O 1
ATOM 1019 N N . GLY A 1 127 ? -18.015 16.946 23.599 1.00 76.88 127 GLY A N 1
ATOM 1020 C CA . GLY A 1 127 ? -17.563 17.306 24.943 1.00 76.88 127 GLY A CA 1
ATOM 1021 C C . GLY A 1 127 ? -18.589 18.109 25.752 1.00 76.88 127 GLY A C 1
ATOM 1022 O O . GLY A 1 127 ? -18.280 18.607 26.831 1.00 76.88 127 GLY A O 1
ATOM 1023 N N . ASN A 1 128 ? -19.832 18.237 25.271 1.00 85.19 128 ASN A N 1
ATOM 1024 C CA . ASN A 1 128 ? -20.897 18.979 25.949 1.00 85.19 128 ASN A CA 1
ATOM 1025 C C . ASN A 1 128 ? -21.600 18.093 26.991 1.00 85.19 128 ASN A C 1
ATOM 1027 O O . ASN A 1 128 ? -22.817 17.890 26.933 1.00 85.19 128 ASN A O 1
ATOM 1031 N N . TYR A 1 129 ? -20.832 17.552 27.939 1.00 85.88 129 TYR A N 1
ATOM 1032 C CA . TYR A 1 129 ? -21.278 16.515 28.874 1.00 85.88 129 TYR A CA 1
ATOM 1033 C C . TYR A 1 129 ? -22.507 16.919 29.698 1.00 85.88 129 TYR A C 1
ATOM 1035 O O . TYR A 1 129 ? -23.450 16.144 29.788 1.00 85.88 129 TYR A O 1
ATOM 1043 N N . GLY A 1 130 ? -22.581 18.159 30.197 1.00 85.31 130 GLY A N 1
ATOM 1044 C CA . GLY A 1 130 ? -23.760 18.623 30.946 1.00 85.31 130 GLY A CA 1
ATOM 1045 C C . GLY A 1 130 ? -25.053 18.651 30.114 1.00 85.31 130 GLY A C 1
ATOM 1046 O O . GLY A 1 130 ? -26.130 18.347 30.621 1.00 85.31 130 GLY A O 1
ATOM 1047 N N . MET A 1 131 ? -24.957 18.963 28.814 1.00 84.12 131 MET A N 1
ATOM 1048 C CA . MET A 1 131 ? -26.104 18.904 27.899 1.00 84.12 131 MET A CA 1
ATOM 1049 C C . MET A 1 131 ? -26.463 17.453 27.564 1.00 84.12 131 MET A C 1
ATOM 1051 O O . MET A 1 131 ? -27.639 17.103 27.537 1.00 84.12 131 MET A O 1
ATOM 1055 N N . ALA A 1 132 ? -25.462 16.606 27.321 1.00 85.81 132 ALA A N 1
ATOM 1056 C CA . ALA A 1 132 ? -25.669 15.186 27.053 1.00 85.81 132 ALA A CA 1
ATOM 1057 C C . ALA A 1 132 ? -26.346 14.478 28.237 1.00 85.81 132 ALA A C 1
ATOM 1059 O O . ALA A 1 132 ? -27.307 13.740 28.044 1.00 85.81 132 ALA A O 1
ATOM 1060 N N . GLU A 1 133 ? -25.910 14.771 29.462 1.00 90.25 133 GLU A N 1
ATOM 1061 C CA . GLU A 1 133 ? -26.499 14.255 30.696 1.00 90.25 133 GLU A CA 1
ATOM 1062 C C . GLU A 1 133 ? -27.977 14.637 30.829 1.00 90.25 133 GLU A C 1
ATOM 1064 O O . GLU A 1 133 ? -28.816 13.773 31.089 1.00 90.25 133 GLU A O 1
ATOM 1069 N N . ALA A 1 134 ? -28.314 15.914 30.613 1.00 87.12 134 ALA A N 1
ATOM 1070 C CA . ALA A 1 134 ? -29.697 16.382 30.668 1.00 87.12 134 ALA A CA 1
ATOM 1071 C C . ALA A 1 134 ? -30.587 15.639 29.658 1.00 87.12 134 ALA A C 1
ATOM 1073 O O . ALA A 1 134 ? -31.687 15.211 30.002 1.00 87.12 134 ALA A O 1
ATOM 1074 N N . LEU A 1 135 ? -30.080 15.422 28.440 1.00 85.56 135 LEU A N 1
ATOM 1075 C CA . LEU A 1 135 ? -30.788 14.695 27.386 1.00 85.56 135 LEU A CA 1
ATOM 1076 C C . LEU A 1 135 ? -30.953 13.202 27.713 1.00 85.56 135 LEU A C 1
ATOM 1078 O O . LEU A 1 135 ? -32.012 12.639 27.442 1.00 85.56 135 LEU A O 1
ATOM 1082 N N . TYR A 1 136 ? -29.951 12.557 28.320 1.00 85.56 136 TYR A N 1
ATOM 1083 C CA . TYR A 1 136 ? -30.070 11.169 28.778 1.00 85.56 136 TYR A CA 1
ATOM 1084 C C . TYR A 1 136 ? -31.077 11.015 29.916 1.00 85.56 136 TYR A C 1
ATOM 1086 O O . TYR A 1 136 ? -31.896 10.097 29.871 1.00 85.56 136 TYR A O 1
ATOM 1094 N N . ARG A 1 137 ? -31.082 11.928 30.895 1.00 87.62 137 ARG A N 1
ATOM 1095 C CA . ARG A 1 137 ? -32.095 11.934 31.964 1.00 87.62 137 ARG A CA 1
ATOM 1096 C C . ARG A 1 137 ? -33.496 12.161 31.409 1.00 87.62 137 ARG A C 1
ATOM 1098 O O . ARG A 1 137 ? -34.397 11.401 31.739 1.00 87.62 137 ARG A O 1
ATOM 1105 N N . GLU A 1 138 ? -33.669 13.118 30.498 1.00 83.38 138 GLU A N 1
ATOM 1106 C CA . GLU A 1 138 ? -34.955 13.351 29.827 1.00 83.38 138 GLU A CA 1
ATOM 1107 C C . GLU A 1 138 ? -35.409 12.103 29.045 1.00 83.38 138 GLU A C 1
ATOM 1109 O O . GLU A 1 138 ? -36.588 11.740 29.070 1.00 83.38 138 GLU A O 1
ATOM 1114 N N . ALA A 1 139 ? -34.478 11.385 28.408 1.00 79.38 139 ALA A N 1
ATOM 1115 C CA . ALA A 1 139 ? -34.769 10.120 27.737 1.00 79.38 139 ALA A CA 1
ATOM 1116 C C . ALA A 1 139 ? -35.199 9.008 28.712 1.00 79.38 139 ALA A C 1
ATOM 1118 O O . ALA A 1 139 ? -36.090 8.228 28.368 1.00 79.38 139 ALA A O 1
ATOM 1119 N N . MET A 1 140 ? -34.602 8.950 29.910 1.00 76.06 140 MET A N 1
ATOM 1120 C CA . MET A 1 140 ? -35.001 8.044 30.997 1.00 76.06 140 MET A CA 1
ATOM 1121 C C . MET A 1 140 ? -36.341 8.440 31.632 1.00 76.06 140 MET A C 1
ATOM 1123 O O . MET A 1 140 ? -37.082 7.585 32.092 1.00 76.06 140 MET A O 1
ATOM 1127 N N . GLU A 1 141 ? -36.696 9.718 31.667 1.00 78.31 141 GLU A N 1
ATOM 1128 C CA . GLU A 1 141 ? -37.967 10.168 32.250 1.00 78.31 141 GLU A CA 1
ATOM 1129 C C . GLU A 1 141 ? -39.159 9.973 31.289 1.00 78.31 141 GLU A C 1
ATOM 1131 O O . GLU A 1 141 ? -40.307 9.882 31.722 1.00 78.31 141 GLU A O 1
ATOM 1136 N N . SER A 1 142 ? -38.901 9.846 29.981 1.00 69.75 142 SER A N 1
ATOM 1137 C CA . SER A 1 142 ? -39.917 9.877 28.910 1.00 69.75 142 SER A CA 1
ATOM 1138 C C . SER A 1 142 ? -40.467 8.505 28.438 1.00 69.75 142 SER A C 1
ATOM 1140 O O . SER A 1 142 ? -41.041 8.428 27.352 1.00 69.75 142 SER A O 1
ATOM 1142 N N . PHE A 1 143 ? -40.286 7.404 29.178 1.00 61.62 143 PHE A N 1
ATOM 1143 C CA . PHE A 1 143 ? -40.392 6.008 28.682 1.00 61.62 143 PHE A CA 1
ATOM 1144 C C . PHE A 1 143 ? -41.588 5.574 27.809 1.00 61.62 143 PHE A C 1
ATOM 1146 O O . PHE A 1 143 ? -42.747 5.781 28.172 1.00 61.62 143 PHE A O 1
ATOM 1153 N N . PRO A 1 144 ? -41.290 4.760 26.763 1.00 53.47 144 PRO A N 1
ATOM 1154 C CA . PRO A 1 144 ? -42.125 3.590 26.447 1.00 53.47 144 PRO A CA 1
ATOM 1155 C C . PRO A 1 144 ? -41.414 2.235 26.141 1.00 53.47 144 PRO A C 1
ATOM 1157 O O . PRO A 1 144 ? -42.128 1.282 25.849 1.00 53.47 144 PRO A O 1
ATOM 1160 N N . ASP A 1 145 ? -40.078 2.069 26.201 1.00 66.50 145 ASP A N 1
ATOM 1161 C CA . ASP A 1 145 ? -39.418 0.755 25.938 1.00 66.50 145 ASP A CA 1
ATOM 1162 C C . ASP A 1 145 ? -38.091 0.533 26.706 1.00 66.50 145 ASP A C 1
ATOM 1164 O O . ASP A 1 145 ? -37.318 1.470 26.921 1.00 66.50 145 ASP A O 1
ATOM 1168 N N . ALA A 1 146 ? -37.811 -0.721 27.083 1.00 75.62 146 ALA A N 1
ATOM 1169 C CA . ALA A 1 146 ? -36.682 -1.146 27.916 1.00 75.62 146 ALA A CA 1
ATOM 1170 C C . ALA A 1 146 ? -35.311 -0.958 27.241 1.00 75.62 146 ALA A C 1
ATOM 1172 O O . ALA A 1 146 ? -34.358 -0.543 27.898 1.00 75.62 146 ALA A O 1
ATOM 1173 N N . A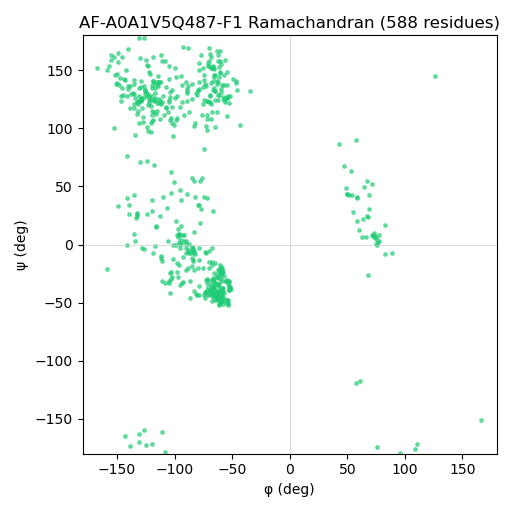LA A 1 147 ? -35.205 -1.170 25.925 1.00 73.31 147 ALA A N 1
ATOM 1174 C CA . ALA A 1 147 ? -33.942 -0.988 25.202 1.00 73.31 147 ALA A CA 1
ATOM 1175 C C . ALA A 1 147 ? -33.479 0.481 25.201 1.00 73.31 147 ALA A C 1
ATOM 1177 O O . ALA A 1 147 ? -32.283 0.779 25.283 1.00 73.31 147 ALA A O 1
ATOM 1178 N N . ARG A 1 148 ? -34.432 1.425 25.158 1.00 76.88 148 ARG A N 1
ATOM 1179 C CA . ARG A 1 148 ? -34.137 2.860 25.295 1.00 76.88 148 ARG A CA 1
ATOM 1180 C C . ARG A 1 148 ? -33.644 3.199 26.696 1.00 76.88 148 ARG A C 1
ATOM 1182 O O . ARG A 1 148 ? -32.766 4.046 26.819 1.00 76.88 148 ARG A O 1
ATOM 1189 N N . ALA A 1 149 ? -34.185 2.530 27.716 1.00 78.94 149 ALA A N 1
ATOM 1190 C CA . ALA A 1 149 ? -33.794 2.722 29.113 1.00 78.94 149 ALA A CA 1
ATOM 1191 C C . ALA A 1 149 ? -32.332 2.398 29.302 1.00 78.94 149 ALA A C 1
ATOM 1193 O O . ALA A 1 149 ? -31.554 3.185 29.824 1.00 78.94 149 ALA A O 1
ATOM 1194 N N . GLU A 1 150 ? -31.982 1.223 28.804 1.00 81.19 150 GLU A N 1
ATOM 1195 C CA . GLU A 1 150 ? -30.663 0.652 28.920 1.00 81.19 150 GLU A CA 1
ATOM 1196 C C . GLU A 1 150 ? -29.632 1.502 28.172 1.00 81.19 150 GLU A C 1
ATOM 1198 O O . GLU A 1 150 ? -28.571 1.809 28.712 1.00 81.19 150 GLU A O 1
ATOM 1203 N N . ARG A 1 151 ? -29.963 1.962 26.953 1.00 81.25 151 ARG A N 1
ATOM 1204 C CA . ARG A 1 151 ? -29.113 2.895 26.196 1.00 81.25 151 ARG A CA 1
ATOM 1205 C C . ARG A 1 151 ? -28.936 4.227 26.926 1.00 81.25 151 ARG A C 1
ATOM 1207 O O . ARG A 1 151 ? -27.816 4.723 26.972 1.00 81.25 151 ARG A O 1
ATOM 1214 N N . ALA A 1 152 ? -30.003 4.786 27.497 1.00 83.44 152 ALA A N 1
ATOM 1215 C CA . ALA A 1 152 ? -29.938 6.044 28.232 1.00 83.44 152 ALA A CA 1
ATOM 1216 C C . ALA A 1 152 ? -29.098 5.929 29.514 1.00 83.44 152 ALA A C 1
ATOM 1218 O O . ALA A 1 152 ? -28.247 6.781 29.746 1.00 83.44 152 ALA A O 1
ATOM 1219 N N . CYS A 1 153 ? -29.277 4.855 30.295 1.00 86.38 153 CYS A N 1
ATOM 1220 C CA . CYS A 1 153 ? -28.464 4.570 31.482 1.00 86.38 153 CYS A CA 1
ATOM 1221 C C . CYS A 1 153 ? -26.978 4.462 31.134 1.00 86.38 153 CYS A C 1
ATOM 1223 O O . CYS A 1 153 ? -26.162 5.153 31.735 1.00 86.38 153 CYS A O 1
ATOM 1225 N N . ARG A 1 154 ? -26.629 3.653 30.125 1.00 83.12 154 ARG A N 1
ATOM 1226 C CA . ARG A 1 154 ? -25.233 3.516 29.677 1.00 83.12 154 ARG A CA 1
ATOM 1227 C C . ARG A 1 154 ? -24.642 4.844 29.209 1.00 83.12 154 ARG A C 1
ATOM 1229 O O . ARG A 1 154 ? -23.504 5.163 29.536 1.00 83.12 154 ARG A O 1
ATOM 1236 N N . GLY A 1 155 ? -25.418 5.617 28.449 1.00 83.50 155 GLY A N 1
ATOM 1237 C CA . GLY A 1 155 ? -25.014 6.943 27.992 1.00 83.50 155 GLY A CA 1
ATOM 1238 C C . GLY A 1 155 ? -24.761 7.909 29.151 1.00 83.50 155 GLY A C 1
ATOM 1239 O O . GLY A 1 155 ? -23.773 8.638 29.135 1.00 83.50 155 GLY A O 1
ATOM 1240 N N . LEU A 1 156 ? -25.605 7.872 30.186 1.00 86.75 156 LEU A N 1
ATOM 1241 C CA . LEU A 1 156 ? -25.443 8.673 31.398 1.00 86.75 156 LEU A CA 1
ATOM 1242 C C . LEU A 1 156 ? -24.159 8.307 32.161 1.00 86.75 156 LEU A C 1
ATOM 1244 O O . LEU A 1 156 ? -23.387 9.195 32.514 1.00 86.75 156 LEU A O 1
ATOM 1248 N N . GLU A 1 157 ? -23.915 7.010 32.373 1.00 85.94 157 GLU A N 1
ATOM 1249 C CA . GLU A 1 157 ? -22.705 6.503 33.036 1.00 85.94 157 GLU A CA 1
ATOM 1250 C C . GLU A 1 157 ? -21.434 6.927 32.288 1.00 85.94 157 GLU A C 1
ATOM 1252 O O . GLU A 1 157 ? -20.498 7.450 32.897 1.00 85.94 157 GLU A O 1
ATOM 1257 N N . SER A 1 158 ? -21.428 6.773 30.959 1.00 83.69 158 SER A N 1
ATOM 1258 C CA . SER A 1 158 ? -20.329 7.209 30.090 1.00 83.69 158 SER A CA 1
ATOM 1259 C C . SER A 1 158 ? -20.095 8.720 30.193 1.00 83.69 158 SER A C 1
ATOM 1261 O O . SER A 1 158 ? -18.975 9.152 30.459 1.00 83.69 158 SER A O 1
ATOM 1263 N N . VAL A 1 159 ? -21.147 9.540 30.091 1.00 86.62 159 VAL A N 1
ATOM 1264 C CA . VAL A 1 159 ? -21.032 11.003 30.199 1.00 86.62 159 VAL A CA 1
ATOM 1265 C C . VAL A 1 159 ? -20.495 11.440 31.561 1.00 86.62 159 VAL A C 1
ATOM 1267 O O . VAL A 1 159 ? -19.658 12.340 31.613 1.00 86.62 159 VAL A O 1
ATOM 1270 N N . HIS A 1 160 ? -20.926 10.814 32.659 1.00 87.62 160 HIS A N 1
ATOM 1271 C CA . HIS A 1 160 ? -20.395 11.108 33.996 1.00 87.62 160 HIS A CA 1
ATOM 1272 C C . HIS A 1 160 ? -18.913 10.773 34.114 1.00 87.62 160 HIS A C 1
ATOM 1274 O O . HIS A 1 160 ? -18.138 11.566 34.658 1.00 87.62 160 HIS A O 1
ATOM 1280 N N . GLN A 1 161 ? -18.505 9.620 33.587 1.00 84.12 161 GLN A N 1
ATOM 1281 C CA . GLN A 1 161 ? -17.103 9.231 33.561 1.00 84.12 161 GLN A CA 1
ATOM 1282 C C . GLN A 1 161 ? -16.273 10.215 32.725 1.00 84.12 161 GLN A C 1
ATOM 1284 O O . GLN A 1 161 ? -15.238 10.691 33.194 1.00 84.12 161 GLN A O 1
ATOM 1289 N N . CYS A 1 162 ? -16.741 10.577 31.530 1.00 83.12 162 CYS A N 1
ATOM 1290 C CA . CYS A 1 162 ? -16.054 11.521 30.656 1.00 83.12 162 CYS A CA 1
ATOM 1291 C C . CYS A 1 162 ? -15.978 12.931 31.257 1.00 83.12 162 CYS A C 1
ATOM 1293 O O . CYS A 1 162 ? -14.920 13.553 31.213 1.00 83.12 162 CYS A O 1
ATOM 1295 N N . ALA A 1 163 ? -17.047 13.425 31.886 1.00 85.81 163 ALA A N 1
ATOM 1296 C CA . ALA A 1 163 ? -17.030 14.719 32.566 1.00 85.81 163 ALA A CA 1
ATOM 1297 C C . ALA A 1 163 ? -15.937 14.768 33.646 1.00 85.81 163 ALA A C 1
ATOM 1299 O O . ALA A 1 163 ? -15.130 15.696 33.670 1.00 85.81 163 ALA A O 1
ATOM 1300 N N . LYS A 1 164 ? -15.841 13.717 34.472 1.00 86.31 164 LYS A N 1
ATOM 1301 C CA . LYS A 1 164 ? -14.811 13.601 35.513 1.00 86.31 164 LYS A CA 1
ATOM 1302 C C . LYS A 1 164 ? -13.392 13.555 34.936 1.00 86.31 164 LYS A C 1
ATOM 1304 O O . LYS A 1 164 ? -12.487 14.174 35.485 1.00 86.31 164 LYS A O 1
ATOM 1309 N N . LEU A 1 165 ? -13.184 12.824 33.841 1.00 85.31 165 LEU A N 1
ATOM 1310 C CA . LEU A 1 165 ? -11.884 12.765 33.163 1.00 85.31 165 LEU A CA 1
ATOM 1311 C C . LEU A 1 165 ? -11.510 14.112 32.526 1.00 85.31 165 LEU A C 1
ATOM 1313 O O . LEU A 1 165 ? -10.353 14.523 32.593 1.00 85.31 165 LEU A O 1
ATOM 1317 N N . SER A 1 166 ? -12.488 14.832 31.975 1.00 86.25 166 SER A N 1
ATOM 1318 C CA . SER A 1 166 ? -12.284 16.146 31.360 1.00 86.25 166 SER A CA 1
ATOM 1319 C C . SER A 1 166 ? -11.806 17.197 32.356 1.00 86.25 166 SER A C 1
ATOM 1321 O O . SER A 1 166 ? -11.020 18.065 31.983 1.00 86.25 166 SER A O 1
ATOM 1323 N N . GLU A 1 167 ? -12.251 17.129 33.613 1.00 88.88 167 GLU A N 1
ATOM 1324 C CA . GLU A 1 167 ? -11.773 18.017 34.681 1.00 88.88 167 GLU A CA 1
ATOM 1325 C C . GLU A 1 167 ? -10.295 17.772 35.023 1.00 88.88 167 GLU A C 1
ATOM 1327 O O . GLU A 1 167 ? -9.580 18.700 35.399 1.00 88.88 167 GLU A O 1
ATOM 1332 N N . GLN A 1 168 ? -9.818 16.533 34.869 1.00 88.31 168 GLN A N 1
ATOM 1333 C CA . GLN A 1 168 ? -8.433 16.148 35.159 1.00 88.31 168 GLN A CA 1
ATOM 1334 C C . GLN A 1 168 ? -7.475 16.462 34.003 1.00 88.31 168 GLN A C 1
ATOM 1336 O O . GLN A 1 168 ? -6.271 16.598 34.227 1.00 88.31 168 GLN A O 1
ATOM 1341 N N . LEU A 1 169 ? -7.998 16.603 32.781 1.00 90.06 169 LEU A N 1
ATOM 1342 C CA . LEU A 1 169 ? -7.205 16.714 31.557 1.00 90.06 169 LEU A CA 1
ATOM 1343 C C . LEU A 1 169 ? -6.147 17.830 31.598 1.00 90.06 169 LEU A C 1
ATOM 1345 O O . LEU A 1 169 ? -4.997 17.520 31.293 1.00 90.06 169 LEU A O 1
ATOM 1349 N N . PRO A 1 170 ? -6.438 19.082 32.017 1.00 93.25 170 PRO A N 1
ATOM 1350 C CA . PRO A 1 170 ? -5.414 20.130 32.063 1.00 93.25 170 PRO A CA 1
ATOM 1351 C C . PRO A 1 170 ? -4.268 19.815 33.033 1.00 93.25 170 PRO A C 1
ATOM 1353 O O . PRO A 1 170 ? -3.119 20.157 32.763 1.00 93.25 170 PRO A O 1
ATOM 1356 N N . GLY A 1 171 ? -4.573 19.151 34.155 1.00 94.81 171 GLY A N 1
ATOM 1357 C CA . GLY A 1 171 ? -3.569 18.730 35.132 1.00 94.81 171 GLY A CA 1
ATOM 1358 C C . GLY A 1 171 ? -2.659 17.643 34.569 1.00 94.81 171 GLY A C 1
ATOM 1359 O O . GLY A 1 171 ? -1.440 17.784 34.613 1.00 94.81 171 GLY A O 1
ATOM 1360 N N . ILE A 1 172 ? -3.254 16.611 33.962 1.00 94.75 172 ILE A N 1
ATOM 1361 C CA . ILE A 1 172 ? -2.514 15.502 33.344 1.00 94.75 172 ILE A CA 1
ATOM 1362 C C . ILE A 1 172 ? -1.675 16.008 32.163 1.00 94.75 172 ILE A C 1
ATOM 1364 O O . ILE A 1 172 ? -0.500 15.671 32.069 1.00 94.75 172 ILE A O 1
ATOM 1368 N N . GLN A 1 173 ? -2.232 16.861 31.298 1.00 95.69 173 GLN A N 1
ATOM 1369 C CA . GLN A 1 173 ? -1.498 17.492 30.194 1.00 95.69 173 GLN A CA 1
ATOM 1370 C C . GLN A 1 173 ? -0.239 18.204 30.712 1.00 95.69 173 GLN A C 1
ATOM 1372 O O . GLN A 1 173 ? 0.857 17.940 30.224 1.00 95.69 173 GLN A O 1
ATOM 1377 N N . ALA A 1 174 ? -0.371 19.046 31.742 1.00 95.75 174 ALA A N 1
ATOM 1378 C CA . ALA A 1 174 ? 0.760 19.776 32.313 1.00 95.75 174 ALA A CA 1
ATOM 1379 C C . ALA A 1 174 ? 1.803 18.855 32.981 1.00 95.75 174 ALA A C 1
ATOM 1381 O O . ALA A 1 174 ? 2.995 19.171 33.001 1.00 95.75 174 ALA A O 1
ATOM 1382 N N . GLU A 1 175 ? 1.378 17.726 33.555 1.00 96.31 175 GLU A N 1
ATOM 1383 C CA . GLU A 1 175 ? 2.284 16.710 34.102 1.00 96.31 175 GLU A CA 1
ATOM 1384 C C . GLU A 1 175 ? 3.065 15.986 33.000 1.00 96.31 175 GLU A C 1
ATOM 1386 O O . GLU A 1 175 ? 4.282 15.834 33.124 1.00 96.31 175 GLU A O 1
ATOM 1391 N N . LEU A 1 176 ? 2.401 15.606 31.905 1.00 96.56 176 LEU A N 1
ATOM 1392 C CA . LEU A 1 176 ? 3.028 14.952 30.754 1.00 96.56 176 LEU A CA 1
ATOM 1393 C C . LEU A 1 176 ? 4.002 15.888 30.021 1.00 96.56 176 LEU A C 1
ATOM 1395 O O . LEU A 1 176 ? 5.127 15.485 29.731 1.00 96.56 176 LEU A O 1
ATOM 1399 N N . GLU A 1 177 ? 3.630 17.152 29.797 1.00 96.12 177 GLU A N 1
ATOM 1400 C CA . GLU A 1 177 ? 4.521 18.175 29.221 1.00 96.12 177 GLU A CA 1
ATOM 1401 C C . GLU A 1 177 ? 5.779 18.390 30.075 1.00 96.12 177 GLU A C 1
ATOM 1403 O O . GLU A 1 177 ? 6.879 18.577 29.552 1.00 96.12 177 GLU A O 1
ATOM 1408 N N . ARG A 1 178 ? 5.641 18.331 31.407 1.00 96.12 178 ARG A N 1
ATOM 1409 C CA . ARG A 1 178 ? 6.784 18.419 32.325 1.00 96.12 178 ARG A CA 1
ATOM 1410 C C . ARG A 1 178 ? 7.651 17.163 32.282 1.00 96.12 178 ARG A C 1
ATOM 1412 O O . ARG A 1 178 ? 8.866 17.268 32.435 1.00 96.12 178 ARG A O 1
ATOM 1419 N N . ALA A 1 179 ? 7.040 15.993 32.119 1.00 95.75 179 ALA A N 1
ATOM 1420 C CA . ALA A 1 179 ? 7.747 14.720 32.056 1.00 95.75 179 ALA A CA 1
ATOM 1421 C C . ALA A 1 179 ? 8.538 14.545 30.748 1.00 95.75 179 ALA A C 1
ATOM 1423 O O . ALA A 1 179 ? 9.588 13.901 30.756 1.00 95.75 179 ALA A O 1
ATOM 1424 N N . TRP A 1 180 ? 8.072 15.146 29.650 1.00 96.00 180 TRP A N 1
ATOM 1425 C CA . TRP A 1 180 ? 8.710 15.082 28.334 1.00 96.00 180 TRP A CA 1
ATOM 1426 C C . TRP A 1 180 ? 9.021 16.480 27.782 1.00 96.00 180 TRP A C 1
ATOM 1428 O O . TRP A 1 180 ? 8.378 16.944 26.837 1.00 96.00 180 TRP A O 1
ATOM 1438 N N . PRO A 1 181 ? 10.020 17.176 28.351 1.00 91.25 181 PRO A N 1
ATOM 1439 C CA . PRO A 1 181 ? 10.353 18.529 27.931 1.00 91.25 181 PRO A CA 1
ATOM 1440 C C . PRO A 1 181 ? 10.797 18.556 26.463 1.00 91.25 181 PRO A C 1
ATOM 1442 O O . PRO A 1 181 ? 11.744 17.876 26.074 1.00 91.25 181 PRO A O 1
ATOM 1445 N N . GLY A 1 182 ? 10.123 19.380 25.659 1.00 86.94 182 GLY A N 1
ATOM 1446 C CA . GLY A 1 182 ? 10.414 19.551 24.231 1.00 86.94 182 GLY A CA 1
ATOM 1447 C C . GLY A 1 182 ? 9.668 18.591 23.299 1.00 86.94 182 GLY A C 1
ATOM 1448 O O . GLY A 1 182 ? 9.717 18.798 22.088 1.00 86.94 182 GLY A O 1
ATOM 1449 N N . ALA A 1 183 ? 8.944 17.601 23.830 1.00 91.75 183 ALA A N 1
ATOM 1450 C CA . ALA A 1 183 ? 8.019 16.795 23.040 1.00 91.75 183 ALA A CA 1
ATOM 1451 C C . ALA A 1 183 ? 6.703 17.557 22.817 1.00 91.75 183 ALA A C 1
ATOM 1453 O O . ALA A 1 183 ? 6.185 18.202 23.731 1.00 91.75 183 ALA A O 1
ATOM 1454 N N . ALA A 1 184 ? 6.137 17.462 21.612 1.00 91.88 184 ALA A N 1
ATOM 1455 C CA . ALA A 1 184 ? 4.758 17.872 21.384 1.00 91.88 184 ALA A CA 1
ATOM 1456 C C . ALA A 1 184 ? 3.837 16.846 22.058 1.00 91.88 184 ALA A C 1
ATOM 1458 O O . ALA A 1 184 ? 3.791 15.689 21.651 1.00 91.88 184 ALA A O 1
ATOM 1459 N N . VAL A 1 185 ? 3.152 17.260 23.124 1.00 96.12 185 VAL A N 1
ATOM 1460 C CA . VAL A 1 185 ? 2.211 16.415 23.863 1.00 96.12 185 VAL A CA 1
ATOM 1461 C C . VAL A 1 185 ? 0.805 16.891 23.546 1.00 96.12 185 VAL A C 1
ATOM 1463 O O . VAL A 1 185 ? 0.443 18.027 23.851 1.00 96.12 185 VAL A O 1
ATOM 1466 N N . HIS A 1 186 ? -0.007 16.025 22.957 1.00 94.69 186 HIS A N 1
ATOM 1467 C CA . HIS A 1 186 ? -1.408 16.307 22.679 1.00 94.69 186 HIS A CA 1
ATOM 1468 C C . HIS A 1 186 ? -2.286 15.281 23.389 1.00 94.69 186 HIS A C 1
ATOM 1470 O O . HIS A 1 186 ? -2.512 14.180 22.887 1.00 94.69 186 HIS A O 1
ATOM 1476 N N . LEU A 1 187 ? -2.785 15.648 24.570 1.00 94.25 187 LEU A N 1
ATOM 1477 C CA . LEU A 1 187 ? -3.797 14.880 25.283 1.00 94.25 187 LEU A CA 1
ATOM 1478 C C . LEU A 1 187 ? -5.190 15.408 24.939 1.00 94.25 187 LEU A C 1
ATOM 1480 O O . LEU A 1 187 ? -5.518 16.574 25.160 1.00 94.25 187 LEU A O 1
ATOM 1484 N N . GLY A 1 188 ? -6.027 14.521 24.422 1.00 89.81 188 GLY A N 1
ATOM 1485 C CA . GLY A 1 188 ? -7.434 14.763 24.157 1.00 89.81 188 GLY A CA 1
ATOM 1486 C C . GLY A 1 188 ? -8.317 13.705 24.805 1.00 89.81 188 GLY A C 1
ATOM 1487 O O . GLY A 1 1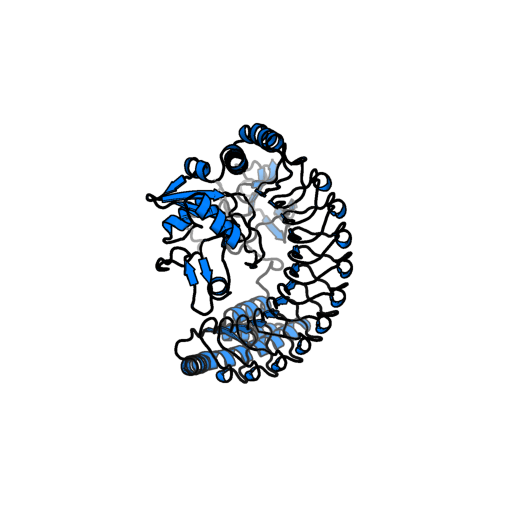88 ? -7.848 12.738 25.410 1.00 89.81 188 GLY A O 1
ATOM 1488 N N . MET A 1 189 ? -9.621 13.882 24.641 1.00 83.12 189 MET A N 1
ATOM 1489 C CA . MET A 1 189 ? -10.620 12.891 25.022 1.00 83.12 189 MET A CA 1
ATOM 1490 C C . MET A 1 189 ? -11.316 12.326 23.795 1.00 83.12 189 MET A C 1
ATOM 1492 O O . MET A 1 189 ? -11.676 13.068 22.882 1.00 83.12 189 MET A O 1
ATOM 1496 N N . ASP A 1 190 ? -11.553 11.023 23.831 1.00 70.94 190 ASP A N 1
ATOM 1497 C CA . ASP A 1 190 ? -12.573 10.355 23.036 1.00 70.94 190 ASP A CA 1
ATOM 1498 C C . ASP A 1 190 ? -13.730 9.915 23.959 1.00 70.94 190 ASP A C 1
ATOM 1500 O O . ASP A 1 190 ? -13.735 10.208 25.157 1.00 70.94 190 ASP A O 1
ATOM 1504 N N . ASN A 1 191 ? -14.753 9.256 23.407 1.00 58.91 191 ASN A N 1
ATOM 1505 C CA . ASN A 1 191 ? -15.956 8.896 24.170 1.00 58.91 191 ASN A CA 1
ATOM 1506 C C . ASN A 1 191 ? -15.693 7.894 25.310 1.00 58.91 191 ASN A C 1
ATOM 1508 O O . ASN A 1 191 ? -16.548 7.751 26.178 1.00 58.91 191 ASN A O 1
ATOM 1512 N N . ASP A 1 192 ? -14.547 7.205 25.319 1.00 68.56 192 ASP A N 1
ATOM 1513 C CA . ASP A 1 192 ? -14.300 6.072 26.215 1.00 68.56 192 ASP A CA 1
ATOM 1514 C C . ASP A 1 192 ? -13.006 6.211 27.038 1.00 68.56 192 ASP A C 1
ATOM 1516 O O . ASP A 1 192 ? -12.730 5.359 27.894 1.00 68.56 192 ASP A O 1
ATOM 1520 N N . GLY A 1 193 ? -12.212 7.263 26.817 1.00 83.38 193 GLY A N 1
ATOM 1521 C CA . GLY A 1 193 ? -11.052 7.634 27.624 1.00 83.38 193 GLY A CA 1
ATOM 1522 C C . GLY A 1 193 ? -10.152 8.674 26.952 1.00 83.38 193 GLY A C 1
ATOM 1523 O O . GLY A 1 193 ? -10.604 9.550 26.215 1.00 83.38 193 GLY A O 1
ATOM 1524 N N . PHE A 1 194 ? -8.861 8.623 27.274 1.00 91.50 194 PHE A N 1
ATOM 1525 C CA . PHE A 1 194 ? -7.886 9.573 26.748 1.00 91.50 194 PHE A CA 1
ATOM 1526 C C . PHE A 1 194 ? -7.259 9.090 25.435 1.00 91.50 194 PHE A C 1
ATOM 1528 O O . PHE A 1 194 ? -6.885 7.920 25.293 1.00 91.50 194 PHE A O 1
ATOM 1535 N N . THR A 1 195 ? -7.087 10.031 24.509 1.00 93.50 195 THR A N 1
ATOM 1536 C CA . THR A 1 195 ? -6.220 9.892 23.339 1.00 93.50 195 THR A CA 1
ATOM 1537 C C . THR A 1 195 ? -4.971 10.726 23.589 1.00 93.50 195 THR A C 1
ATOM 1539 O O . THR A 1 195 ? -5.080 11.927 23.826 1.00 93.50 195 THR A O 1
ATOM 1542 N N . LEU A 1 196 ? -3.798 10.101 23.546 1.00 96.38 196 LEU A N 1
ATOM 1543 C CA . LEU A 1 196 ? -2.515 10.780 23.706 1.00 96.38 196 LEU A CA 1
ATOM 1544 C C . LEU A 1 196 ? -1.690 10.635 22.431 1.00 96.38 196 LEU A C 1
ATOM 1546 O O . LEU A 1 196 ? -1.440 9.514 21.987 1.00 96.38 196 LEU A O 1
ATOM 1550 N N . ASP A 1 197 ? -1.247 11.760 21.885 1.00 96.88 197 ASP A N 1
ATOM 1551 C CA . ASP A 1 197 ? -0.256 11.817 20.815 1.00 96.88 197 ASP A CA 1
ATOM 1552 C C . ASP A 1 197 ? 1.028 12.476 21.326 1.00 96.88 197 ASP A C 1
ATOM 1554 O O . ASP A 1 197 ? 1.013 13.594 21.845 1.00 96.88 197 ASP A O 1
ATOM 1558 N N . ILE A 1 198 ? 2.120 11.723 21.225 1.00 96.44 198 ILE A N 1
ATOM 1559 C CA . ILE A 1 198 ? 3.488 12.111 21.577 1.00 96.44 198 ILE A CA 1
ATOM 1560 C C . ILE A 1 198 ? 4.466 11.725 20.463 1.00 96.44 198 ILE A C 1
ATOM 1562 O O . ILE A 1 198 ? 5.635 11.426 20.725 1.00 96.44 198 ILE A O 1
ATOM 1566 N N . ALA A 1 199 ? 3.982 11.636 19.224 1.00 92.75 199 ALA A N 1
ATOM 1567 C CA . ALA A 1 199 ? 4.799 11.289 18.074 1.00 92.75 199 ALA A CA 1
ATOM 1568 C C . ALA A 1 199 ? 5.987 12.246 17.904 1.00 92.75 199 ALA A C 1
ATOM 1570 O O . ALA A 1 199 ? 5.903 13.435 18.208 1.00 92.75 199 ALA A O 1
ATOM 1571 N N . ASP A 1 200 ? 7.108 11.711 17.418 1.00 87.94 200 ASP A N 1
ATOM 1572 C CA . ASP A 1 200 ? 8.285 12.502 17.034 1.00 87.94 200 ASP A CA 1
ATOM 1573 C C . ASP A 1 200 ? 8.897 13.368 18.163 1.00 87.94 200 ASP A C 1
ATOM 1575 O O . ASP A 1 200 ? 9.673 14.286 17.903 1.00 87.94 200 ASP A O 1
ATOM 1579 N N . GLY A 1 201 ? 8.620 13.042 19.430 1.00 88.56 201 GLY A N 1
ATOM 1580 C CA . GLY A 1 201 ? 9.026 13.824 20.605 1.00 88.56 201 GLY A CA 1
ATOM 1581 C C . GLY A 1 201 ? 10.369 13.448 21.243 1.00 88.56 201 GLY A C 1
ATOM 1582 O O . GLY A 1 201 ? 10.713 13.991 22.289 1.00 88.56 201 GLY A O 1
ATOM 1583 N N . ALA A 1 202 ? 11.115 12.498 20.666 1.00 89.88 202 ALA A N 1
ATOM 1584 C CA . ALA A 1 202 ? 12.320 11.901 21.264 1.00 89.88 202 ALA A CA 1
ATOM 1585 C C . ALA A 1 202 ? 12.100 11.305 22.676 1.00 89.88 202 ALA A C 1
ATOM 1587 O O . ALA A 1 202 ? 13.033 11.209 23.474 1.00 89.88 202 ALA A O 1
ATOM 1588 N N . VAL A 1 203 ? 10.875 10.864 22.970 1.00 94.81 203 VAL A N 1
ATOM 1589 C CA . VAL A 1 203 ? 10.478 10.244 24.239 1.00 94.81 203 VAL A CA 1
ATOM 1590 C C . VAL A 1 203 ? 11.204 8.910 24.434 1.00 94.81 203 VAL A C 1
ATOM 1592 O O . VAL A 1 203 ? 11.230 8.067 23.542 1.00 94.81 203 VAL A O 1
ATOM 1595 N N . GLU A 1 204 ? 11.776 8.685 25.616 1.00 95.06 204 GLU A N 1
ATOM 1596 C CA . GLU A 1 204 ? 12.497 7.439 25.936 1.00 95.06 204 GLU A CA 1
ATOM 1597 C C . GLU A 1 204 ? 11.697 6.487 26.835 1.00 95.06 204 GLU A C 1
ATOM 1599 O O . GLU A 1 204 ? 11.927 5.276 26.824 1.00 95.06 204 GLU A O 1
ATOM 1604 N N . SER A 1 205 ? 10.749 7.018 27.613 1.00 95.94 205 SER A N 1
ATOM 1605 C CA . SER A 1 205 ? 10.006 6.259 28.620 1.00 95.94 205 SER A CA 1
ATOM 1606 C C . SER A 1 205 ? 8.526 6.622 28.645 1.00 95.94 205 SER A C 1
ATOM 1608 O O . SER A 1 205 ? 8.164 7.799 28.651 1.00 95.94 205 SER A O 1
ATOM 1610 N N . LEU A 1 206 ? 7.693 5.583 28.732 1.00 97.94 206 LEU A N 1
ATOM 1611 C CA . LEU A 1 206 ? 6.242 5.665 28.902 1.00 97.94 206 LEU A CA 1
ATOM 1612 C C . LEU A 1 206 ? 5.804 5.609 30.377 1.00 97.94 206 LEU A C 1
ATOM 1614 O O . LEU A 1 206 ? 4.614 5.523 30.652 1.00 97.94 206 LEU A O 1
ATOM 1618 N N . GLU A 1 207 ? 6.719 5.653 31.351 1.00 97.62 207 GLU A N 1
ATOM 1619 C CA . GLU A 1 207 ? 6.329 5.641 32.774 1.00 97.62 207 GLU A CA 1
ATOM 1620 C C . GLU A 1 207 ? 5.290 6.716 33.159 1.00 97.62 207 GLU A C 1
ATOM 1622 O O . GLU A 1 207 ? 4.355 6.377 33.885 1.00 97.62 207 GLU A O 1
ATOM 1627 N N . PRO A 1 208 ? 5.346 7.963 32.641 1.00 97.38 208 PRO A N 1
ATOM 1628 C CA . PRO A 1 208 ? 4.346 8.988 32.957 1.00 97.38 208 PRO A CA 1
ATOM 1629 C C . PRO A 1 208 ? 2.904 8.632 32.572 1.00 97.38 208 PRO A C 1
ATOM 1631 O O . PRO A 1 208 ? 1.975 9.233 33.103 1.00 97.38 208 PRO A O 1
ATOM 1634 N N . VAL A 1 209 ? 2.693 7.666 31.667 1.00 96.75 209 VAL A N 1
ATOM 1635 C CA . VAL A 1 209 ? 1.341 7.254 31.251 1.00 96.75 209 VAL A CA 1
ATOM 1636 C C . VAL A 1 209 ? 0.799 6.057 32.017 1.00 96.75 209 VAL A C 1
ATOM 1638 O O . VAL A 1 209 ? -0.346 5.654 31.799 1.00 96.75 209 VAL A O 1
ATOM 1641 N N . ARG A 1 210 ? 1.598 5.471 32.915 1.00 96.69 210 ARG A N 1
ATOM 1642 C CA . ARG A 1 210 ? 1.207 4.288 33.677 1.00 96.69 210 ARG A CA 1
ATOM 1643 C C . ARG A 1 210 ? -0.082 4.559 34.454 1.00 96.69 210 ARG A C 1
ATOM 1645 O O . ARG A 1 210 ? -0.161 5.476 35.265 1.00 96.69 210 ARG A O 1
ATOM 1652 N N . GLY A 1 211 ? -1.087 3.715 34.228 1.00 91.69 211 GLY A N 1
ATOM 1653 C CA . GLY A 1 211 ? -2.371 3.793 34.927 1.00 91.69 211 GLY A CA 1
ATOM 1654 C C . GLY A 1 211 ? -3.301 4.913 34.452 1.00 91.69 211 GLY A C 1
ATOM 1655 O O . GLY A 1 211 ? -4.420 5.005 34.959 1.00 91.69 211 GLY A O 1
ATOM 1656 N N . LEU A 1 212 ? -2.899 5.727 33.467 1.00 92.81 212 LEU A N 1
ATOM 1657 C CA . LEU A 1 212 ? -3.822 6.660 32.830 1.00 92.81 212 LEU A CA 1
ATOM 1658 C C . LEU A 1 212 ? -4.906 5.881 32.065 1.00 92.81 212 LEU A C 1
ATOM 1660 O O . LEU A 1 212 ? -4.613 4.846 31.466 1.00 92.81 212 LEU A O 1
ATOM 1664 N N . PRO A 1 213 ? -6.158 6.364 32.024 1.00 90.94 213 PRO A N 1
ATOM 1665 C CA . PRO A 1 213 ? -7.248 5.714 31.297 1.00 90.94 213 PRO A CA 1
ATOM 1666 C C . PRO A 1 213 ? -7.160 5.989 29.783 1.00 90.94 213 PRO A C 1
ATOM 1668 O O . PRO A 1 213 ? -8.097 6.502 29.172 1.00 90.94 213 PRO A O 1
ATOM 1671 N N . LEU A 1 214 ? -6.013 5.673 29.175 1.00 93.44 214 LEU A N 1
ATOM 1672 C CA . LEU A 1 214 ? -5.794 5.801 27.737 1.00 93.44 214 LEU A CA 1
ATOM 1673 C C . LEU A 1 214 ? -6.565 4.718 26.973 1.00 93.44 214 LEU A C 1
ATOM 1675 O O . LEU A 1 214 ? -6.537 3.538 27.334 1.00 93.44 214 LEU A O 1
ATOM 1679 N N . ARG A 1 215 ? -7.200 5.131 25.875 1.00 93.19 215 ARG A N 1
ATOM 1680 C CA . ARG A 1 215 ? -7.774 4.255 24.840 1.00 93.19 215 ARG A CA 1
ATOM 1681 C C . ARG A 1 215 ? -6.932 4.237 23.582 1.00 93.19 215 ARG A C 1
ATOM 1683 O O . ARG A 1 215 ? -6.823 3.195 22.936 1.00 93.19 215 ARG A O 1
ATOM 1690 N N . THR A 1 216 ? -6.314 5.370 23.282 1.00 95.31 216 THR A N 1
ATOM 1691 C CA . THR A 1 216 ? -5.516 5.562 22.081 1.00 95.31 216 THR A CA 1
ATOM 1692 C C . THR A 1 216 ? -4.180 6.170 22.465 1.00 95.31 216 THR A C 1
ATOM 1694 O O . THR A 1 216 ? -4.132 7.190 23.155 1.00 95.31 216 THR A O 1
ATOM 1697 N N . LEU A 1 217 ? -3.097 5.544 22.015 1.00 97.56 217 LEU A N 1
ATOM 1698 C CA . LEU A 1 217 ? -1.747 6.064 22.177 1.00 97.56 217 LEU A CA 1
ATOM 1699 C C . LEU A 1 217 ? -1.033 6.082 20.827 1.00 97.56 217 LEU A C 1
ATOM 1701 O O . LEU A 1 217 ? -0.795 5.027 20.234 1.00 97.56 217 LEU A O 1
ATOM 1705 N N . TYR A 1 218 ? -0.670 7.279 20.379 1.00 97.00 218 TYR A N 1
ATOM 1706 C CA . TYR A 1 218 ? 0.243 7.512 19.269 1.00 97.00 218 TYR A CA 1
ATOM 1707 C C . TYR A 1 218 ? 1.597 7.913 19.847 1.00 97.00 218 TYR A C 1
ATOM 1709 O O . TYR A 1 218 ? 1.750 8.977 20.442 1.00 97.00 218 TYR A O 1
ATOM 1717 N N . CYS A 1 219 ? 2.577 7.022 19.746 1.00 97.19 219 CYS A N 1
ATOM 1718 C CA . CYS A 1 219 ? 3.928 7.247 20.247 1.00 97.19 219 CYS A CA 1
ATOM 1719 C C . CYS A 1 219 ? 5.002 6.869 19.225 1.00 97.19 219 CYS A C 1
ATOM 1721 O O . CYS A 1 219 ? 6.142 6.580 19.600 1.00 97.19 219 CYS A O 1
ATOM 1723 N N . GLN A 1 220 ? 4.658 6.887 17.935 1.00 94.19 220 GLN A N 1
ATOM 1724 C CA . GLN A 1 220 ? 5.584 6.566 16.856 1.00 94.19 220 GLN A CA 1
ATOM 1725 C C . GLN A 1 220 ? 6.803 7.497 16.816 1.00 94.19 220 GLN A C 1
ATOM 1727 O O . GLN A 1 220 ? 6.753 8.641 17.270 1.00 94.19 220 GLN A O 1
ATOM 1732 N N . ASN A 1 221 ? 7.896 7.002 16.236 1.00 88.19 221 ASN A N 1
ATOM 1733 C CA . ASN A 1 221 ? 9.119 7.761 15.969 1.00 88.19 221 ASN A CA 1
ATOM 1734 C C . ASN A 1 221 ? 9.771 8.373 17.224 1.00 88.19 221 ASN A C 1
ATOM 1736 O O . ASN A 1 221 ? 10.300 9.491 17.207 1.00 88.19 221 ASN A O 1
ATOM 1740 N N . ASN A 1 222 ? 9.785 7.620 18.318 1.00 94.25 222 ASN A N 1
ATOM 1741 C CA . ASN A 1 222 ? 10.447 7.991 19.565 1.00 94.25 222 ASN A CA 1
ATOM 1742 C C . ASN A 1 222 ? 11.673 7.089 19.818 1.00 94.25 222 ASN A C 1
ATOM 1744 O O . ASN A 1 222 ? 12.237 6.503 18.895 1.00 94.25 222 ASN A O 1
ATOM 1748 N N . ARG A 1 223 ? 12.157 7.028 21.060 1.00 95.00 223 ARG A N 1
ATOM 1749 C CA . ARG A 1 223 ? 13.277 6.177 21.499 1.00 95.00 223 ARG A CA 1
ATOM 1750 C C . ARG A 1 223 ? 12.825 5.194 22.585 1.00 95.00 223 ARG A C 1
ATOM 1752 O O . ARG A 1 223 ? 13.611 4.809 23.452 1.00 95.00 223 ARG A O 1
ATOM 1759 N N . ILE A 1 224 ? 11.548 4.811 22.558 1.00 96.94 224 ILE A N 1
ATOM 1760 C CA . ILE A 1 224 ? 10.919 3.969 23.576 1.00 96.94 224 ILE A CA 1
ATOM 1761 C C . ILE A 1 224 ? 11.444 2.539 23.443 1.00 96.94 224 ILE A C 1
ATOM 1763 O O . ILE A 1 224 ? 11.319 1.913 22.394 1.00 96.94 224 ILE A O 1
ATOM 1767 N N . ARG A 1 225 ? 12.007 2.007 24.530 1.00 96.44 225 ARG A N 1
ATOM 1768 C CA . ARG A 1 225 ? 12.537 0.630 24.579 1.00 96.44 225 ARG A CA 1
ATOM 1769 C C . ARG A 1 225 ? 11.621 -0.374 25.266 1.00 96.44 225 ARG A C 1
ATOM 1771 O O . ARG A 1 225 ? 11.875 -1.568 25.210 1.00 96.44 225 ARG A O 1
ATOM 1778 N N . SER A 1 226 ? 10.592 0.090 25.971 1.00 97.25 226 SER A N 1
ATOM 1779 C CA . SER A 1 226 ? 9.726 -0.781 26.764 1.00 97.25 226 SER A CA 1
ATOM 1780 C C . SER A 1 226 ? 8.289 -0.286 26.775 1.00 97.25 226 SER A C 1
ATOM 1782 O O . SER A 1 226 ? 8.028 0.894 27.010 1.00 97.25 226 SER A O 1
ATOM 1784 N N . LEU A 1 227 ? 7.361 -1.222 26.570 1.00 98.44 227 LEU A N 1
ATOM 1785 C CA . LEU A 1 227 ? 5.920 -1.011 26.713 1.00 98.44 227 LEU A CA 1
ATOM 1786 C C . LEU A 1 227 ? 5.402 -1.442 28.094 1.00 98.44 227 LEU A C 1
ATOM 1788 O O . LEU A 1 227 ? 4.195 -1.479 28.298 1.00 98.44 227 LEU A O 1
ATOM 1792 N N . GLU A 1 228 ? 6.276 -1.773 29.052 1.00 98.25 228 GLU A N 1
ATOM 1793 C CA . GLU A 1 228 ? 5.881 -2.222 30.398 1.00 98.25 228 GLU A CA 1
ATOM 1794 C C . GLU A 1 228 ? 4.899 -1.276 31.123 1.00 98.25 228 GLU A C 1
ATOM 1796 O O . GLU A 1 228 ? 3.988 -1.772 31.792 1.00 98.25 228 GLU A O 1
ATOM 1801 N N . PRO A 1 229 ? 4.991 0.063 30.978 1.00 98.38 229 PRO A N 1
ATOM 1802 C CA . PRO A 1 229 ? 3.991 0.981 31.528 1.00 98.38 229 PRO A CA 1
ATOM 1803 C C . PRO A 1 229 ? 2.568 0.766 31.004 1.00 98.38 229 PRO A C 1
ATOM 1805 O O . PRO A 1 229 ? 1.618 1.145 31.684 1.00 98.38 229 PRO A O 1
ATOM 1808 N N . LEU A 1 230 ? 2.421 0.134 29.833 1.00 98.38 230 LEU A N 1
ATOM 1809 C CA . LEU A 1 230 ? 1.135 -0.141 29.192 1.00 98.38 230 LEU A CA 1
ATOM 1810 C C . LEU A 1 230 ? 0.471 -1.439 29.669 1.00 98.38 230 LEU A C 1
ATOM 1812 O O . LEU A 1 230 ? -0.669 -1.718 29.292 1.00 98.38 230 LEU A O 1
ATOM 1816 N N . ARG A 1 231 ? 1.162 -2.254 30.478 1.00 97.94 231 ARG A N 1
ATOM 1817 C CA . ARG A 1 231 ? 0.677 -3.579 30.877 1.00 97.94 231 ARG A CA 1
ATOM 1818 C C . ARG A 1 231 ? -0.688 -3.497 31.558 1.00 97.94 231 ARG A C 1
ATOM 1820 O O . ARG A 1 231 ? -0.855 -2.815 32.567 1.00 97.94 231 ARG A O 1
ATOM 1827 N N . GLY A 1 232 ? -1.651 -4.250 31.026 1.00 95.06 232 GLY A N 1
ATOM 1828 C CA . GLY A 1 232 ? -3.008 -4.334 31.575 1.00 95.06 232 GLY A CA 1
ATOM 1829 C C . GLY A 1 232 ? -3.855 -3.072 31.383 1.00 95.06 232 GLY A C 1
ATOM 1830 O O . GLY A 1 232 ? -4.949 -2.995 31.939 1.00 95.06 232 GLY A O 1
ATOM 1831 N N . MET A 1 233 ? -3.383 -2.087 30.611 1.00 95.38 233 MET A N 1
ATOM 1832 C CA . MET A 1 233 ? -4.197 -0.935 30.229 1.00 95.38 233 MET A CA 1
ATOM 1833 C C . MET A 1 233 ? -5.282 -1.347 29.227 1.00 95.38 233 MET A C 1
ATOM 1835 O O . MET A 1 233 ? -5.145 -2.322 28.490 1.00 95.38 233 MET A O 1
ATOM 1839 N N . ASN A 1 234 ? -6.363 -0.573 29.157 1.00 92.19 234 ASN A N 1
ATOM 1840 C CA . ASN A 1 234 ? -7.490 -0.863 28.268 1.00 92.19 234 ASN A CA 1
ATOM 1841 C C . ASN A 1 234 ? -7.390 -0.103 26.936 1.00 92.19 234 ASN A C 1
ATOM 1843 O O . ASN A 1 234 ? -8.371 0.509 26.494 1.00 92.19 234 ASN A O 1
ATOM 1847 N N . LEU A 1 235 ? -6.201 -0.131 26.325 1.00 95.12 235 LEU A N 1
ATOM 1848 C CA . LEU A 1 235 ? -5.967 0.456 25.007 1.00 95.12 235 LEU A CA 1
ATOM 1849 C C . LEU A 1 235 ? -6.752 -0.313 23.936 1.00 95.12 235 LEU A C 1
ATOM 1851 O O . LEU A 1 235 ? -6.827 -1.541 23.960 1.00 95.12 235 LEU A O 1
ATOM 1855 N N . ILE A 1 236 ? -7.293 0.440 22.985 1.00 94.38 236 ILE A N 1
ATOM 1856 C CA . ILE A 1 236 ? -7.975 -0.035 21.776 1.00 94.38 236 ILE A CA 1
ATOM 1857 C C . ILE A 1 236 ? -7.042 0.135 20.573 1.00 94.38 236 ILE A C 1
ATOM 1859 O O . ILE A 1 236 ? -6.915 -0.772 19.746 1.00 94.38 236 ILE A O 1
ATOM 1863 N N . THR A 1 237 ? -6.351 1.277 20.525 1.00 95.94 237 THR A N 1
ATOM 1864 C CA . THR A 1 237 ? -5.420 1.642 19.458 1.00 95.94 237 THR A CA 1
ATOM 1865 C C . THR A 1 237 ? -4.053 1.964 20.043 1.00 95.94 237 THR A C 1
ATOM 1867 O O . THR A 1 237 ? -3.927 2.804 20.936 1.00 95.94 237 THR A O 1
ATOM 1870 N N . LEU A 1 238 ? -3.019 1.323 19.505 1.00 98.31 238 LEU A N 1
ATOM 1871 C CA . LEU A 1 238 ? -1.628 1.637 19.811 1.00 98.31 238 LEU A CA 1
ATOM 1872 C C . LEU A 1 238 ? -0.838 1.788 18.512 1.00 98.31 238 LEU A C 1
ATOM 1874 O O . LEU A 1 238 ? -0.781 0.857 17.709 1.00 98.31 238 LEU A O 1
ATOM 1878 N N . ASN A 1 239 ? -0.196 2.939 18.336 1.00 97.88 239 ASN A N 1
ATOM 1879 C CA . ASN A 1 239 ? 0.859 3.121 17.350 1.00 97.88 239 ASN A CA 1
ATOM 1880 C C . ASN A 1 239 ? 2.189 3.345 18.067 1.00 97.88 239 ASN A C 1
ATOM 1882 O O . ASN A 1 239 ? 2.408 4.402 18.652 1.00 97.88 239 ASN A O 1
ATOM 1886 N N . CYS A 1 240 ? 3.066 2.350 18.011 1.00 97.44 240 CYS A N 1
ATOM 1887 C CA . CYS A 1 240 ? 4.415 2.406 18.560 1.00 97.44 240 CYS A CA 1
ATOM 1888 C C . CYS A 1 240 ? 5.503 2.283 17.483 1.00 97.44 240 CYS A C 1
ATOM 1890 O O . CYS A 1 240 ? 6.655 2.036 17.833 1.00 97.44 240 CYS A O 1
ATOM 1892 N N . ALA A 1 241 ? 5.167 2.469 16.200 1.00 95.12 241 ALA A N 1
ATOM 1893 C CA . ALA A 1 241 ? 6.100 2.306 15.084 1.00 95.12 241 ALA A CA 1
ATOM 1894 C C . ALA A 1 241 ? 7.385 3.141 15.230 1.00 95.12 241 ALA A C 1
ATOM 1896 O O . ALA A 1 241 ? 7.376 4.230 15.804 1.00 95.12 241 ALA A O 1
ATOM 1897 N N . GLY A 1 242 ? 8.502 2.642 14.703 1.00 88.19 242 GLY A N 1
ATOM 1898 C CA . GLY A 1 242 ? 9.783 3.351 14.706 1.00 88.19 242 GLY A CA 1
ATOM 1899 C C . GLY A 1 242 ? 10.405 3.524 16.095 1.00 88.19 242 GLY A C 1
ATOM 1900 O O . GLY A 1 242 ? 11.184 4.453 16.298 1.00 88.19 242 GLY A O 1
ATOM 1901 N N . ASN A 1 243 ? 10.056 2.665 17.058 1.00 94.88 243 ASN A N 1
ATOM 1902 C CA . ASN A 1 243 ? 10.655 2.634 18.393 1.00 94.88 243 ASN A CA 1
ATOM 1903 C C . ASN A 1 243 ? 11.407 1.316 18.621 1.00 94.88 243 ASN A C 1
ATOM 1905 O O . ASN A 1 243 ? 10.865 0.265 18.298 1.00 94.88 243 ASN A O 1
ATOM 1909 N N . PRO A 1 244 ? 12.586 1.312 19.264 1.00 94.81 244 PRO A N 1
ATOM 1910 C CA . PRO A 1 244 ? 13.358 0.095 19.537 1.00 94.81 244 PRO A CA 1
ATOM 1911 C C . PRO A 1 244 ? 12.777 -0.734 20.704 1.00 94.81 244 PRO A C 1
ATOM 1913 O O . PRO A 1 244 ? 13.456 -0.984 21.699 1.00 94.81 244 PRO A O 1
ATOM 1916 N N . VAL A 1 245 ? 11.509 -1.141 20.601 1.00 96.00 245 VAL A N 1
ATOM 1917 C CA . VAL A 1 245 ? 10.742 -1.818 21.659 1.00 96.00 245 VAL A CA 1
ATOM 1918 C C . VAL A 1 245 ? 11.198 -3.263 21.882 1.00 96.00 245 VAL A C 1
ATOM 1920 O O . VAL A 1 245 ? 11.205 -3.735 23.016 1.00 96.00 245 VAL A O 1
ATOM 1923 N N . GLY A 1 246 ? 11.529 -3.998 20.818 1.00 94.12 246 GLY A N 1
ATOM 1924 C CA . GLY A 1 246 ? 12.025 -5.380 20.861 1.00 94.12 246 GLY A CA 1
ATOM 1925 C C . GLY A 1 246 ? 11.022 -6.456 21.316 1.00 94.12 246 GLY A C 1
ATOM 1926 O O . GLY A 1 246 ? 11.146 -7.609 20.915 1.00 94.12 246 GLY A O 1
ATOM 1927 N N . SER A 1 247 ? 10.002 -6.123 22.116 1.00 96.75 247 SER A N 1
ATOM 1928 C CA . SER A 1 247 ? 9.015 -7.093 22.612 1.00 96.75 247 SER A CA 1
ATOM 1929 C C . SER A 1 247 ? 7.627 -6.502 22.865 1.00 96.75 247 SER A C 1
ATOM 1931 O O . SER A 1 247 ? 7.474 -5.434 23.454 1.00 96.75 247 SER A O 1
ATOM 1933 N N . LEU A 1 248 ? 6.594 -7.263 22.486 1.00 98.38 248 LEU A N 1
ATOM 1934 C CA . LEU A 1 248 ? 5.185 -6.943 22.744 1.00 98.38 248 LEU A CA 1
ATOM 1935 C C . LEU A 1 248 ? 4.616 -7.640 23.993 1.00 98.38 248 LEU A C 1
ATOM 1937 O O . LEU A 1 248 ? 3.412 -7.577 24.219 1.00 98.38 248 LEU A O 1
ATOM 1941 N N . GLU A 1 249 ? 5.434 -8.302 24.818 1.00 98.31 249 GLU A N 1
ATOM 1942 C CA . GLU A 1 249 ? 4.958 -9.013 26.023 1.00 98.31 249 GLU A CA 1
ATOM 1943 C C . GLU A 1 249 ? 4.091 -8.183 26.989 1.00 98.31 249 GLU A C 1
ATOM 1945 O O . GLU A 1 249 ? 3.143 -8.730 27.564 1.00 98.31 249 GLU A O 1
ATOM 1950 N N . PRO A 1 250 ? 4.333 -6.873 27.186 1.00 98.38 250 PRO A N 1
ATOM 1951 C CA . PRO A 1 250 ? 3.435 -6.035 27.979 1.00 98.38 250 PRO A CA 1
ATOM 1952 C C . PRO A 1 250 ? 2.001 -5.974 27.452 1.00 98.38 250 PRO A C 1
ATOM 1954 O O . PRO A 1 250 ? 1.083 -5.732 28.231 1.00 98.38 250 PRO A O 1
ATOM 1957 N N . LEU A 1 251 ? 1.801 -6.233 26.156 1.00 98.25 251 LEU A N 1
ATOM 1958 C CA . LEU A 1 251 ? 0.493 -6.168 25.516 1.00 98.25 251 LEU A CA 1
ATOM 1959 C C . LEU A 1 251 ? -0.328 -7.453 25.664 1.00 98.25 251 LEU A C 1
ATOM 1961 O O . LEU A 1 251 ? -1.515 -7.456 25.350 1.00 98.25 251 LEU A O 1
ATOM 1965 N N . ARG A 1 252 ? 0.276 -8.557 26.118 1.00 98.06 252 ARG A N 1
ATOM 1966 C CA . ARG A 1 252 ? -0.361 -9.879 26.144 1.00 98.06 252 ARG A CA 1
ATOM 1967 C C . ARG A 1 252 ? -1.729 -9.850 26.837 1.00 98.06 252 ARG A C 1
ATOM 1969 O O . ARG A 1 252 ? -1.852 -9.414 27.977 1.00 98.06 252 ARG A O 1
ATOM 1976 N N . GLY A 1 253 ? -2.745 -10.374 26.150 1.00 95.00 253 GLY A N 1
ATOM 1977 C CA . GLY A 1 253 ? -4.115 -10.469 26.669 1.00 95.00 253 GLY A CA 1
ATOM 1978 C C . GLY A 1 253 ? -4.912 -9.158 26.653 1.00 95.00 253 GLY A C 1
ATOM 1979 O O . GLY A 1 253 ? -6.058 -9.151 27.098 1.00 95.00 253 GLY A O 1
ATOM 1980 N N . MET A 1 254 ? -4.351 -8.060 26.137 1.00 96.56 254 MET A N 1
ATOM 1981 C CA . MET A 1 254 ? -5.107 -6.827 25.904 1.00 96.56 254 MET A CA 1
ATOM 1982 C C . MET A 1 254 ? -6.131 -6.996 24.773 1.00 96.56 254 MET A C 1
ATOM 1984 O O . MET A 1 254 ? -6.041 -7.899 23.944 1.00 96.56 254 MET A O 1
ATOM 1988 N N . SER A 1 255 ? -7.115 -6.098 24.727 1.00 94.62 255 SER A N 1
ATOM 1989 C CA . SER A 1 255 ? -8.201 -6.103 23.735 1.00 94.62 255 SER A CA 1
ATOM 1990 C C . SER A 1 255 ? -7.994 -5.051 22.640 1.00 94.62 255 SER A C 1
ATOM 1992 O O . SER A 1 255 ? -8.921 -4.326 22.287 1.00 94.62 255 SER A O 1
ATOM 1994 N N . LEU A 1 256 ? -6.768 -4.954 22.117 1.00 96.62 256 LEU A N 1
ATOM 1995 C CA . LEU A 1 256 ? -6.454 -4.047 21.013 1.00 96.62 256 LEU A CA 1
ATOM 1996 C C . LEU A 1 256 ? -7.243 -4.446 19.759 1.00 96.62 256 LEU A C 1
ATOM 1998 O O . LEU A 1 256 ? -7.323 -5.628 19.416 1.00 96.62 256 LEU A O 1
ATOM 2002 N N . THR A 1 257 ? -7.772 -3.450 19.049 1.00 95.62 257 THR A N 1
ATOM 2003 C CA . THR A 1 257 ? -8.373 -3.619 17.716 1.00 95.62 257 THR A CA 1
ATOM 2004 C C . THR A 1 257 ? -7.428 -3.157 16.614 1.00 95.62 257 THR A C 1
ATOM 2006 O O . THR A 1 257 ? -7.483 -3.681 15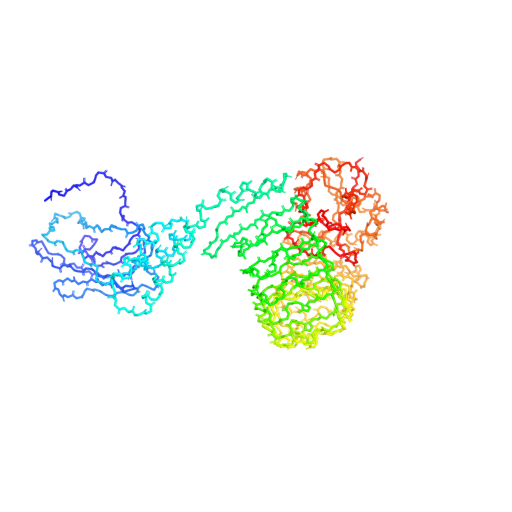.501 1.00 95.62 257 THR A O 1
ATOM 2009 N N . THR A 1 258 ? -6.552 -2.200 16.930 1.00 96.12 258 THR A N 1
ATOM 2010 C CA . THR A 1 258 ? -5.587 -1.620 15.997 1.00 96.12 258 THR A CA 1
ATOM 2011 C C . THR A 1 258 ? -4.214 -1.576 16.647 1.00 96.12 258 THR A C 1
ATOM 2013 O O . THR A 1 258 ? -4.032 -0.948 17.692 1.00 96.12 258 THR A O 1
ATOM 2016 N N . LEU A 1 259 ? -3.238 -2.215 16.004 1.00 98.50 259 LEU A N 1
ATOM 2017 C CA . LEU A 1 259 ? -1.838 -2.145 16.404 1.00 98.50 259 LEU A CA 1
ATOM 2018 C C . LEU A 1 259 ? -0.963 -1.788 15.204 1.00 98.50 259 LEU A C 1
ATOM 2020 O O . LEU A 1 259 ? -0.989 -2.471 14.179 1.00 98.50 259 LEU A O 1
ATOM 2024 N N . ILE A 1 260 ? -0.169 -0.734 15.363 1.00 97.56 260 ILE A N 1
ATOM 2025 C CA . ILE A 1 260 ? 0.871 -0.325 14.422 1.00 97.56 260 ILE A CA 1
ATOM 2026 C C . ILE A 1 260 ? 2.207 -0.402 15.167 1.00 97.56 260 ILE A C 1
ATOM 2028 O O . ILE A 1 260 ? 2.426 0.317 16.141 1.00 97.56 260 ILE A O 1
ATOM 2032 N N . CYS A 1 261 ? 3.080 -1.310 14.746 1.00 96.81 261 CYS A N 1
ATOM 2033 C CA . CYS A 1 261 ? 4.360 -1.617 15.388 1.00 96.81 261 CYS A CA 1
ATOM 2034 C C . CYS A 1 261 ? 5.465 -1.892 14.355 1.00 96.81 261 CYS A C 1
ATOM 2036 O O . CYS A 1 261 ? 6.276 -2.806 14.515 1.00 96.81 261 CYS A O 1
ATOM 2038 N N . GLU A 1 262 ? 5.480 -1.122 13.268 1.00 91.56 262 GLU A N 1
ATOM 2039 C CA . GLU A 1 262 ? 6.516 -1.219 12.236 1.00 91.56 262 GLU A CA 1
ATOM 2040 C C . GLU A 1 262 ? 7.890 -0.802 12.761 1.00 91.56 262 GLU A C 1
ATOM 2042 O O . GLU A 1 262 ? 7.995 0.114 13.575 1.00 91.56 262 GLU A O 1
ATOM 2047 N N . TYR A 1 263 ? 8.948 -1.446 12.262 1.00 90.38 263 TYR A N 1
ATOM 2048 C CA . TYR A 1 263 ? 10.339 -1.153 12.636 1.00 90.38 263 TYR A CA 1
ATOM 2049 C C . TYR A 1 263 ? 10.587 -1.133 14.155 1.00 90.38 263 TYR A C 1
ATOM 2051 O O . TYR A 1 263 ? 11.287 -0.258 14.669 1.00 90.38 263 TYR A O 1
ATOM 2059 N N . CYS A 1 264 ? 10.014 -2.094 14.882 1.00 94.81 264 CYS A N 1
ATOM 2060 C CA . CYS A 1 264 ? 10.159 -2.183 16.335 1.00 94.81 264 CYS A CA 1
ATOM 2061 C C . CYS A 1 264 ? 11.221 -3.192 16.797 1.00 94.81 264 CYS A C 1
ATOM 2063 O O . CYS A 1 264 ? 11.427 -3.360 18.002 1.00 94.81 264 CYS A O 1
ATOM 2065 N N . GLY A 1 265 ? 11.889 -3.872 15.857 1.00 94.56 265 GLY A N 1
ATOM 2066 C CA . GLY A 1 265 ? 12.870 -4.918 16.153 1.00 94.56 265 GLY A CA 1
ATOM 2067 C C . GLY A 1 265 ? 12.234 -6.173 16.754 1.00 94.56 265 GLY A C 1
ATOM 2068 O O . GLY A 1 265 ? 12.846 -6.826 17.592 1.00 94.56 265 GLY A O 1
ATOM 2069 N N . LEU A 1 266 ? 10.984 -6.476 16.391 1.00 97.06 266 LEU A N 1
ATOM 2070 C CA . LEU A 1 266 ? 10.238 -7.601 16.956 1.00 97.06 266 LEU A CA 1
ATOM 2071 C C . LEU A 1 266 ? 10.648 -8.927 16.311 1.00 97.06 266 LEU A C 1
ATOM 2073 O O . LEU A 1 266 ? 10.628 -9.057 15.091 1.00 97.06 266 LEU A O 1
ATOM 2077 N N . GLU A 1 267 ? 10.910 -9.946 17.124 1.00 96.62 267 GLU A N 1
ATOM 2078 C CA . GLU A 1 267 ? 11.216 -11.300 16.629 1.00 96.62 267 GLU A CA 1
ATOM 2079 C C . GLU A 1 267 ? 9.983 -12.223 16.598 1.00 96.62 267 GLU A C 1
ATOM 2081 O O . GLU A 1 267 ? 9.978 -13.255 15.926 1.00 96.62 267 GLU A O 1
ATOM 2086 N N . SER A 1 268 ? 8.911 -11.872 17.321 1.00 97.38 268 SER A N 1
ATOM 2087 C CA . SER A 1 268 ? 7.721 -12.718 17.451 1.00 97.38 268 SER A CA 1
ATOM 2088 C C . SER A 1 268 ? 6.433 -11.929 17.686 1.00 97.38 268 SER A C 1
ATOM 2090 O O . SER A 1 268 ? 6.412 -10.934 18.412 1.00 97.38 268 SER A O 1
ATOM 2092 N N . PHE A 1 269 ? 5.330 -12.443 17.132 1.00 98.19 269 PHE A N 1
ATOM 2093 C CA . PHE A 1 269 ? 3.963 -11.982 17.399 1.00 98.19 269 PHE A CA 1
ATOM 2094 C C . PHE A 1 269 ? 3.238 -12.785 18.489 1.00 98.19 269 PHE A C 1
ATOM 2096 O O . PHE A 1 269 ? 2.046 -12.582 18.694 1.00 98.19 269 PHE A O 1
ATOM 2103 N N . GLU A 1 270 ? 3.911 -13.685 19.213 1.00 98.31 270 GLU A N 1
ATOM 2104 C CA . GLU A 1 270 ? 3.272 -14.536 20.234 1.00 98.31 270 GLU A CA 1
ATOM 2105 C C . GLU A 1 270 ? 2.423 -13.775 21.279 1.00 98.31 270 GLU A C 1
ATOM 2107 O O . GLU A 1 270 ?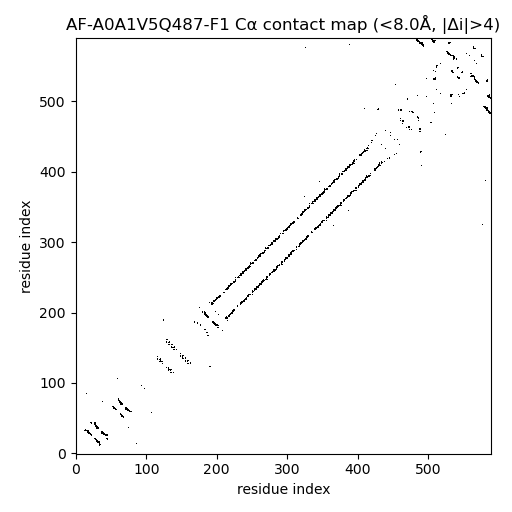 1.356 -14.276 21.646 1.00 98.31 270 GLU A O 1
ATOM 2112 N N . PRO A 1 271 ? 2.802 -12.565 21.744 1.00 98.38 271 PRO A N 1
ATOM 2113 C CA . PRO A 1 271 ? 1.959 -11.787 22.653 1.00 98.38 271 PRO A CA 1
ATOM 2114 C C . PRO A 1 271 ? 0.594 -11.388 22.076 1.00 98.38 271 PRO A C 1
ATOM 2116 O O . PRO A 1 271 ? -0.321 -11.127 22.851 1.00 98.38 271 PRO A O 1
ATOM 2119 N N . LEU A 1 272 ? 0.438 -11.366 20.746 1.00 98.12 272 LEU A N 1
ATOM 2120 C CA . LEU A 1 272 ? -0.788 -10.960 20.047 1.00 98.12 272 LEU A CA 1
ATOM 2121 C C . LEU A 1 272 ? -1.836 -12.072 19.931 1.00 98.12 272 LEU A C 1
ATOM 2123 O O . LEU A 1 272 ? -2.953 -11.827 19.470 1.00 98.12 272 LEU A O 1
ATOM 2127 N N . ARG A 1 273 ? -1.488 -13.303 20.319 1.00 97.88 273 ARG A N 1
ATOM 2128 C CA . ARG A 1 273 ? -2.341 -14.477 20.127 1.00 97.88 273 ARG A CA 1
ATOM 2129 C C . ARG A 1 273 ? -3.733 -14.271 20.728 1.00 97.88 273 ARG A C 1
ATOM 2131 O O . ARG A 1 273 ? -3.876 -13.998 21.917 1.00 97.88 273 ARG A O 1
ATOM 2138 N N . GLY A 1 274 ? -4.757 -14.478 19.901 1.00 95.38 274 GLY A N 1
ATOM 2139 C CA . GLY A 1 274 ? -6.161 -14.426 20.319 1.00 95.38 274 GLY A CA 1
ATOM 2140 C C . GLY A 1 274 ? -6.715 -13.017 20.553 1.00 95.38 274 GLY A C 1
ATOM 2141 O O . GLY A 1 274 ? -7.853 -12.897 21.001 1.00 95.38 274 GLY A O 1
ATOM 2142 N N . MET A 1 275 ? -5.955 -11.960 20.249 1.00 96.75 275 MET A N 1
ATOM 2143 C CA . MET A 1 275 ? -6.465 -10.591 20.322 1.00 96.75 275 MET A CA 1
ATOM 2144 C C . MET A 1 275 ? -7.540 -10.326 19.254 1.00 96.75 275 MET A C 1
ATOM 2146 O O . MET A 1 275 ? -7.485 -10.897 18.162 1.00 96.75 275 MET A O 1
ATOM 2150 N N . PRO A 1 276 ? -8.490 -9.412 19.506 1.00 95.94 276 PRO A N 1
ATOM 2151 C CA . PRO A 1 276 ? -9.531 -9.044 18.549 1.00 95.94 276 PRO A CA 1
ATOM 2152 C C . PRO A 1 276 ? -9.049 -7.998 17.520 1.00 95.94 276 PRO A C 1
ATOM 2154 O O . PRO A 1 276 ? -9.787 -7.070 17.189 1.00 95.94 276 PRO A O 1
ATOM 2157 N N . LEU A 1 277 ? -7.817 -8.124 17.007 1.00 97.12 277 LEU A N 1
ATOM 2158 C CA . LEU A 1 277 ? -7.268 -7.154 16.054 1.00 97.12 277 LEU A CA 1
ATOM 2159 C C . LEU A 1 277 ? -8.061 -7.172 14.739 1.00 97.12 277 LEU A C 1
ATOM 2161 O O . LEU A 1 277 ? -8.165 -8.203 14.073 1.00 97.12 277 LEU A O 1
ATOM 2165 N N . ALA A 1 278 ? -8.559 -6.001 14.346 1.00 93.50 278 ALA A N 1
ATOM 2166 C CA . ALA A 1 278 ? -9.109 -5.728 13.022 1.00 93.50 278 ALA A CA 1
ATOM 2167 C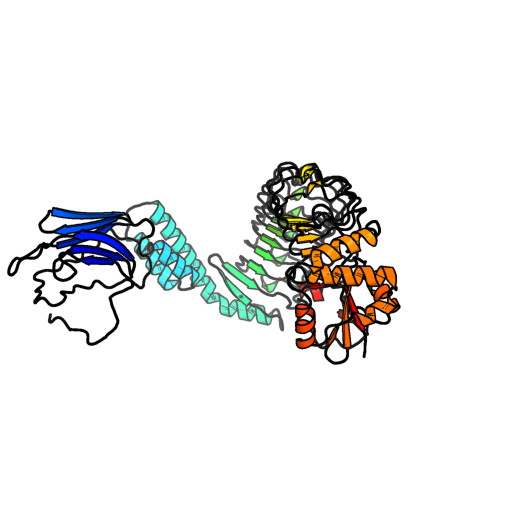 C . ALA A 1 278 ? -8.007 -5.296 12.039 1.00 93.50 278 ALA A C 1
ATOM 2169 O O . ALA A 1 278 ? -8.084 -5.605 10.846 1.00 93.50 278 ALA A O 1
ATOM 2170 N N . MET A 1 279 ? -6.968 -4.625 12.551 1.00 95.31 279 MET A N 1
ATOM 2171 C CA . MET A 1 279 ? -5.834 -4.119 11.781 1.00 95.31 279 MET A CA 1
ATOM 2172 C C . MET A 1 279 ? -4.511 -4.358 12.514 1.00 95.31 279 MET A C 1
ATOM 2174 O O . MET A 1 279 ? -4.362 -3.982 13.679 1.00 95.31 279 MET A O 1
ATOM 2178 N N . LEU A 1 280 ? -3.542 -4.934 11.800 1.00 98.25 280 LEU A N 1
ATOM 2179 C CA . LEU A 1 280 ? -2.151 -5.042 12.238 1.00 98.25 280 LEU A CA 1
ATOM 2180 C C . LEU A 1 280 ? -1.222 -4.525 11.142 1.00 98.25 280 LEU A C 1
ATOM 2182 O O . LEU A 1 280 ? -1.237 -5.035 10.021 1.00 98.25 280 LEU A O 1
ATOM 2186 N N . ILE A 1 281 ? -0.397 -3.540 11.487 1.00 96.12 281 ILE A N 1
ATOM 2187 C CA . ILE A 1 281 ? 0.677 -3.031 10.633 1.00 96.12 281 ILE A CA 1
ATOM 2188 C C . ILE A 1 281 ? 1.996 -3.250 11.375 1.00 96.12 281 ILE A C 1
ATOM 2190 O O . ILE A 1 281 ? 2.271 -2.593 12.374 1.00 96.12 281 ILE A O 1
ATOM 2194 N N . ALA A 1 282 ? 2.776 -4.228 10.929 1.00 95.62 282 ALA A N 1
ATOM 2195 C CA . ALA A 1 282 ? 3.924 -4.755 11.660 1.00 95.62 282 ALA A CA 1
ATOM 2196 C C . ALA A 1 282 ? 5.124 -5.057 10.751 1.00 95.62 282 ALA A C 1
ATOM 2198 O O . ALA A 1 282 ? 5.944 -5.918 11.077 1.00 95.62 282 ALA A O 1
ATOM 2199 N N . GLY A 1 283 ? 5.227 -4.371 9.612 1.00 91.62 283 GLY A N 1
ATOM 2200 C CA . GLY A 1 283 ? 6.335 -4.557 8.687 1.00 91.62 283 GLY A CA 1
ATOM 2201 C C . GLY A 1 283 ? 7.686 -4.059 9.208 1.00 91.62 283 GLY A C 1
ATOM 2202 O O . GLY A 1 283 ? 7.780 -3.339 10.206 1.00 91.62 283 GLY A O 1
ATOM 2203 N N . GLY A 1 284 ? 8.761 -4.501 8.557 1.00 88.19 284 GLY A N 1
ATOM 2204 C CA . GLY A 1 284 ? 10.137 -4.180 8.949 1.00 88.19 284 GLY A CA 1
ATOM 2205 C C . GLY A 1 284 ? 10.563 -4.790 10.289 1.00 88.19 284 GLY A C 1
ATOM 2206 O O . GLY A 1 284 ? 11.445 -4.253 10.957 1.00 88.19 284 GLY A O 1
ATOM 2207 N N . ASN A 1 285 ? 9.928 -5.887 10.706 1.00 94.69 285 ASN A N 1
ATOM 2208 C CA . ASN A 1 285 ? 10.313 -6.652 11.889 1.00 94.69 285 ASN A CA 1
ATOM 2209 C C . ASN A 1 285 ? 10.844 -8.036 11.477 1.00 94.69 285 ASN A C 1
ATOM 2211 O O . ASN A 1 285 ? 10.219 -8.662 10.618 1.00 94.69 285 ASN A O 1
ATOM 2215 N N . PRO A 1 286 ? 11.916 -8.566 12.103 1.00 95.44 286 PRO A N 1
ATOM 2216 C CA . PRO A 1 286 ? 12.494 -9.885 11.801 1.00 95.44 286 PRO A CA 1
ATOM 2217 C C . PRO A 1 286 ? 11.620 -11.071 12.280 1.00 95.44 286 PRO A C 1
ATOM 2219 O O . PRO A 1 286 ? 12.119 -12.083 12.771 1.00 95.44 286 PRO A O 1
ATOM 2222 N N . VAL A 1 287 ? 10.295 -10.972 12.135 1.00 96.94 287 VAL A N 1
ATOM 2223 C CA . VAL A 1 287 ? 9.337 -12.030 12.475 1.00 96.94 287 VAL A CA 1
ATOM 2224 C C . VAL A 1 287 ? 9.303 -13.079 11.370 1.00 96.94 287 VAL A C 1
ATOM 2226 O O . VAL A 1 287 ? 9.187 -12.748 10.193 1.00 96.94 287 VAL A O 1
ATOM 2229 N N . ARG A 1 288 ? 9.347 -14.358 11.758 1.00 97.25 288 ARG A N 1
ATOM 2230 C CA . ARG A 1 288 ? 9.326 -15.501 10.825 1.00 97.25 288 ARG A CA 1
ATOM 2231 C C . ARG A 1 288 ? 7.988 -16.225 10.726 1.00 97.25 288 ARG A C 1
ATOM 2233 O O . ARG A 1 288 ? 7.679 -16.798 9.686 1.00 97.25 288 ARG A O 1
ATOM 2240 N N . SER A 1 289 ? 7.199 -16.236 11.802 1.00 97.19 289 SER A N 1
ATOM 2241 C CA . SER A 1 289 ? 5.950 -17.007 11.869 1.00 97.19 289 SER A CA 1
ATOM 2242 C C . SER A 1 289 ? 4.734 -16.121 12.107 1.00 97.19 289 SER A C 1
ATOM 2244 O O . SER A 1 289 ? 4.719 -15.271 12.998 1.00 97.19 289 SER A O 1
ATOM 2246 N N . LEU A 1 290 ? 3.682 -16.394 11.333 1.00 98.44 290 LEU A N 1
ATOM 2247 C CA . LEU A 1 290 ? 2.353 -15.808 11.485 1.00 98.44 290 LEU A CA 1
ATOM 2248 C C . LEU A 1 290 ? 1.405 -16.683 12.327 1.00 98.44 290 LEU A C 1
ATOM 2250 O O . LEU A 1 290 ? 0.238 -16.332 12.481 1.00 98.44 290 LEU A O 1
ATOM 2254 N N . ASP A 1 291 ? 1.860 -17.808 12.893 1.00 98.38 291 ASP A N 1
ATOM 2255 C CA . ASP A 1 291 ? 1.017 -18.702 13.709 1.00 98.38 291 ASP A CA 1
ATOM 2256 C C . ASP A 1 291 ? 0.271 -18.029 14.874 1.00 98.38 291 ASP A C 1
ATOM 2258 O O . ASP A 1 291 ? -0.850 -18.456 15.181 1.00 98.38 291 ASP A O 1
ATOM 2262 N N . PRO A 1 292 ? 0.819 -16.995 15.543 1.00 98.38 292 PRO A N 1
ATOM 2263 C CA . PRO A 1 292 ? 0.070 -16.245 16.549 1.00 98.38 292 PRO A CA 1
ATOM 2264 C C . PRO A 1 292 ? -1.192 -15.569 16.005 1.00 98.38 292 PRO A C 1
ATOM 2266 O O . PRO A 1 292 ? -2.136 -15.364 16.764 1.00 98.38 292 PRO A O 1
ATOM 2269 N N . LEU A 1 293 ? -1.235 -15.272 14.701 1.00 98.25 293 LEU A N 1
ATOM 2270 C CA . LEU A 1 293 ? -2.336 -14.558 14.051 1.00 98.25 293 LEU A CA 1
ATOM 2271 C C . LEU A 1 293 ? -3.475 -15.469 13.570 1.00 98.25 293 LEU A C 1
ATOM 2273 O O . LEU A 1 293 ? -4.510 -14.992 13.100 1.00 98.25 293 LEU A O 1
ATOM 2277 N N . ARG A 1 294 ? -3.286 -16.789 13.652 1.00 98.06 294 ARG A N 1
ATOM 2278 C CA . ARG A 1 294 ? -4.197 -17.781 13.077 1.00 98.06 294 ARG A CA 1
ATOM 2279 C C . ARG A 1 294 ? -5.628 -17.602 13.587 1.00 98.06 294 ARG A C 1
ATOM 2281 O O . ARG A 1 294 ? -5.881 -17.637 14.789 1.00 98.06 294 ARG A O 1
ATOM 2288 N N . GLY A 1 295 ? -6.572 -17.489 12.653 1.00 95.56 295 GLY A N 1
ATOM 2289 C CA . GLY A 1 295 ? -8.007 -17.416 12.954 1.00 95.56 295 GLY A CA 1
ATOM 2290 C C . GLY A 1 295 ? -8.474 -16.090 13.560 1.00 95.56 295 GLY A C 1
ATOM 2291 O O . GLY A 1 295 ? -9.624 -15.998 13.983 1.00 95.56 295 GLY A O 1
ATOM 2292 N N . MET A 1 296 ? -7.616 -15.067 13.605 1.00 96.75 296 MET A N 1
ATOM 2293 C CA . MET A 1 296 ? -8.003 -13.738 14.079 1.00 96.75 296 MET A CA 1
ATOM 2294 C C . MET A 1 296 ? -8.993 -13.059 13.110 1.00 96.75 296 MET A C 1
ATOM 2296 O O . MET A 1 296 ? -8.959 -13.324 11.905 1.00 96.75 296 MET A O 1
ATOM 2300 N N . PRO A 1 297 ? -9.871 -12.159 13.596 1.00 92.56 297 PRO A N 1
ATOM 2301 C CA . PRO A 1 297 ? -10.943 -11.544 12.800 1.00 92.56 297 PRO A CA 1
ATOM 2302 C C . PRO A 1 297 ? -10.461 -10.409 11.873 1.00 92.56 297 PRO A C 1
ATOM 2304 O O . PRO A 1 297 ? -11.254 -9.580 11.433 1.00 92.56 297 PRO A O 1
ATOM 2307 N N . MET A 1 298 ? -9.160 -10.351 11.599 1.00 94.88 298 MET A N 1
ATOM 2308 C CA . MET A 1 298 ? -8.493 -9.224 10.957 1.00 94.88 298 MET A CA 1
ATOM 2309 C C . MET A 1 298 ? -8.903 -9.063 9.491 1.00 94.88 298 MET A C 1
ATOM 2311 O O . MET A 1 298 ? -8.968 -10.044 8.748 1.00 94.88 298 MET A O 1
ATOM 2315 N N . THR A 1 299 ? -9.106 -7.816 9.062 1.00 93.50 299 THR A N 1
ATOM 2316 C CA . THR A 1 299 ? -9.394 -7.466 7.660 1.00 93.50 299 THR A CA 1
ATOM 2317 C C . THR A 1 299 ? -8.182 -6.877 6.942 1.00 93.50 299 THR A C 1
ATOM 2319 O O . THR A 1 299 ? -8.104 -6.947 5.712 1.00 93.50 299 THR A O 1
ATOM 2322 N N . ASN A 1 300 ? -7.234 -6.314 7.697 1.00 93.06 300 ASN A N 1
ATOM 2323 C CA . ASN A 1 300 ? -6.074 -5.596 7.180 1.00 93.06 300 ASN A CA 1
ATOM 2324 C C . ASN A 1 300 ? -4.798 -6.075 7.876 1.00 93.06 300 ASN A C 1
ATOM 2326 O O . ASN A 1 300 ? -4.604 -5.799 9.060 1.00 93.06 300 ASN A O 1
ATOM 2330 N N . LEU A 1 301 ? -3.923 -6.742 7.122 1.00 98.06 301 LEU A N 1
ATOM 2331 C CA . LEU A 1 301 ? -2.610 -7.173 7.594 1.00 98.06 301 LEU A CA 1
ATOM 2332 C C . LEU A 1 301 ? -1.511 -6.571 6.722 1.00 98.06 301 LEU A C 1
ATOM 2334 O O . LEU A 1 301 ? -1.494 -6.767 5.506 1.00 98.06 301 LEU A O 1
ATOM 2338 N N . SER A 1 302 ? -0.569 -5.890 7.363 1.00 95.88 302 SER A N 1
ATOM 2339 C CA . SER A 1 302 ? 0.696 -5.495 6.760 1.00 95.88 302 SER A CA 1
ATOM 2340 C C . SER A 1 302 ? 1.850 -6.117 7.542 1.00 95.88 302 SER A C 1
ATOM 2342 O O . SER A 1 302 ? 2.067 -5.791 8.706 1.00 95.88 302 SER A O 1
ATOM 2344 N N . ALA A 1 303 ? 2.549 -7.057 6.912 1.00 96.00 303 ALA A N 1
ATOM 2345 C CA . ALA A 1 303 ? 3.706 -7.778 7.441 1.00 96.00 303 ALA A CA 1
ATOM 2346 C C . ALA A 1 303 ? 4.807 -7.847 6.368 1.00 96.00 303 ALA A C 1
ATOM 2348 O O . ALA A 1 303 ? 5.392 -8.896 6.088 1.00 96.00 303 ALA A O 1
ATOM 2349 N N . TRP A 1 304 ? 5.016 -6.725 5.682 1.00 92.69 304 TRP A N 1
ATOM 2350 C CA . TRP A 1 304 ? 6.064 -6.589 4.686 1.00 92.69 304 TRP A CA 1
ATOM 2351 C C . TRP A 1 304 ? 7.446 -6.568 5.350 1.00 92.69 304 TRP A C 1
ATOM 2353 O O . TRP A 1 304 ? 7.583 -6.162 6.502 1.00 92.69 304 TRP A O 1
ATOM 2363 N N . GLY A 1 305 ? 8.496 -6.973 4.638 1.00 90.19 305 GLY A N 1
ATOM 2364 C CA . GLY A 1 305 ? 9.855 -6.872 5.189 1.00 90.19 305 GLY A CA 1
ATOM 2365 C C . GLY A 1 305 ? 10.060 -7.745 6.425 1.00 90.19 305 GLY A C 1
ATOM 2366 O O . GLY A 1 305 ? 10.918 -7.441 7.252 1.00 90.19 305 GLY A O 1
ATOM 2367 N N . CYS A 1 306 ? 9.230 -8.774 6.577 1.00 92.31 306 CYS A N 1
ATOM 2368 C CA . CYS A 1 306 ? 9.396 -9.791 7.592 1.00 92.31 306 CYS A CA 1
ATOM 2369 C C . CYS A 1 306 ? 10.200 -10.959 6.999 1.00 92.31 306 CYS A C 1
ATOM 2371 O O . CYS A 1 306 ? 10.480 -11.024 5.803 1.00 92.31 306 CYS A O 1
ATOM 2373 N N . GLU A 1 307 ? 10.623 -11.898 7.831 1.00 95.69 307 GLU A N 1
ATOM 2374 C CA . GLU A 1 307 ? 11.305 -13.109 7.369 1.00 95.69 307 GLU A CA 1
ATOM 2375 C C . GLU A 1 307 ? 10.299 -14.260 7.204 1.00 95.69 307 GLU A C 1
ATOM 2377 O O . GLU A 1 307 ? 10.586 -15.399 7.570 1.00 95.69 307 GLU A O 1
ATOM 2382 N N . ILE A 1 308 ? 9.088 -13.961 6.717 1.00 97.62 308 ILE A N 1
ATOM 2383 C CA . ILE A 1 308 ? 7.987 -14.927 6.633 1.00 97.62 308 ILE A CA 1
ATOM 2384 C C . ILE A 1 308 ? 8.175 -15.825 5.414 1.00 97.62 308 ILE A C 1
ATOM 2386 O O . ILE A 1 308 ? 8.391 -15.352 4.300 1.00 97.62 308 ILE A O 1
ATOM 2390 N N . GLU A 1 309 ? 8.014 -17.126 5.633 1.00 97.75 309 GLU A N 1
ATOM 2391 C CA . GLU A 1 309 ? 8.053 -18.152 4.583 1.00 97.75 309 GLU A CA 1
ATOM 2392 C C . GLU A 1 309 ? 6.670 -18.787 4.345 1.00 97.75 309 GLU A C 1
ATOM 2394 O O . GLU A 1 309 ? 6.331 -19.147 3.216 1.00 97.75 309 GLU A O 1
ATOM 2399 N N . ASP A 1 310 ? 5.841 -18.888 5.394 1.00 97.88 310 ASP A N 1
ATOM 2400 C CA . ASP A 1 310 ? 4.568 -19.614 5.369 1.00 97.88 310 ASP A CA 1
ATOM 2401 C C . ASP A 1 310 ? 3.350 -18.711 5.632 1.00 97.88 310 ASP A C 1
ATOM 2403 O O . ASP A 1 310 ? 3.214 -18.074 6.680 1.00 97.88 310 ASP A O 1
ATOM 2407 N N . LEU A 1 311 ? 2.413 -18.717 4.679 1.00 98.56 311 LEU A N 1
ATOM 2408 C CA . LEU A 1 311 ? 1.126 -18.025 4.767 1.00 98.56 311 LEU A CA 1
ATOM 2409 C C . LEU A 1 311 ? -0.020 -18.925 5.263 1.00 98.56 311 LEU A C 1
ATOM 2411 O O . LEU A 1 311 ? -1.152 -18.456 5.376 1.00 98.56 311 LEU A O 1
ATOM 2415 N N . ALA A 1 312 ? 0.215 -20.205 5.573 1.00 98.56 312 ALA A N 1
ATOM 2416 C CA . ALA A 1 312 ? -0.809 -21.124 6.076 1.00 98.56 312 ALA A CA 1
ATOM 2417 C C . ALA A 1 312 ? -1.588 -20.618 7.308 1.00 98.56 312 ALA A C 1
ATOM 2419 O O . ALA A 1 312 ? -2.771 -20.964 7.426 1.00 98.56 312 ALA A O 1
ATOM 2420 N N . PRO A 1 313 ? -1.013 -19.805 8.221 1.00 98.62 313 PRO A N 1
ATOM 2421 C CA . PRO A 1 313 ? -1.779 -19.170 9.295 1.00 98.62 313 PRO A CA 1
ATOM 2422 C C . PRO A 1 313 ? -2.907 -18.252 8.815 1.00 98.62 313 PRO A C 1
ATOM 2424 O O . PRO A 1 313 ? -3.903 -18.114 9.522 1.00 98.62 313 PRO A O 1
ATOM 2427 N N . LEU A 1 314 ? -2.788 -17.682 7.610 1.00 98.44 314 LEU A N 1
ATOM 2428 C CA . LEU A 1 314 ? -3.756 -16.737 7.045 1.00 98.44 314 LEU A CA 1
ATOM 2429 C C . LEU A 1 314 ? -4.952 -17.401 6.357 1.00 98.44 314 LEU A C 1
ATOM 2431 O O . LEU A 1 314 ? -5.943 -16.738 6.041 1.00 98.44 314 LEU A O 1
ATOM 2435 N N . LYS A 1 315 ? -4.873 -18.710 6.105 1.00 98.00 315 LYS A N 1
ATOM 2436 C CA . LYS A 1 315 ? -5.879 -19.440 5.334 1.00 98.00 315 LYS A CA 1
ATOM 2437 C C . LYS A 1 315 ? -7.273 -19.277 5.946 1.00 98.00 315 LYS A C 1
ATOM 2439 O O . LYS A 1 315 ? -7.512 -19.662 7.088 1.00 98.00 315 LYS A O 1
ATOM 2444 N N . GLY A 1 316 ? -8.208 -18.768 5.144 1.00 95.88 316 GLY A N 1
ATOM 2445 C CA . GLY A 1 316 ? -9.612 -18.596 5.533 1.00 95.88 316 GLY A CA 1
ATOM 2446 C C . GLY A 1 316 ? -9.895 -17.390 6.433 1.00 95.88 316 GLY A C 1
ATOM 2447 O O . GLY A 1 316 ? -11.045 -17.204 6.825 1.00 95.88 316 GLY A O 1
ATOM 2448 N N . MET A 1 317 ? -8.892 -16.562 6.746 1.00 97.56 317 MET A N 1
ATOM 2449 C CA . MET A 1 317 ? -9.115 -15.301 7.458 1.00 97.56 317 MET A CA 1
ATOM 2450 C C . MET A 1 317 ? -9.922 -14.312 6.595 1.00 97.56 317 MET A C 1
ATOM 2452 O O . MET A 1 317 ? -9.829 -14.350 5.365 1.00 97.56 317 MET A O 1
ATOM 2456 N N . PRO A 1 318 ? -10.687 -13.386 7.203 1.00 95.50 318 PRO A N 1
ATOM 2457 C CA . PRO A 1 318 ? -11.516 -12.416 6.484 1.00 95.50 318 PRO A CA 1
ATOM 2458 C C . PRO A 1 318 ? -10.707 -11.223 5.932 1.00 95.50 318 PRO A C 1
ATOM 2460 O O . PRO A 1 318 ? -11.206 -10.099 5.874 1.00 95.50 318 PRO A O 1
ATOM 2463 N N . LEU A 1 319 ? -9.455 -11.454 5.520 1.00 97.19 319 LEU A N 1
ATOM 2464 C CA . LEU A 1 319 ? -8.581 -10.408 4.997 1.00 97.19 319 LEU A CA 1
ATOM 2465 C C . LEU A 1 319 ? -9.131 -9.850 3.678 1.00 97.19 319 LEU A C 1
ATOM 2467 O O . LEU A 1 319 ? -9.453 -10.594 2.750 1.00 97.19 319 LEU A O 1
ATOM 2471 N N . SER A 1 320 ? -9.175 -8.523 3.602 1.00 95.06 320 SER A N 1
ATOM 2472 C CA . SER A 1 320 ? -9.462 -7.743 2.394 1.00 95.06 320 SER A CA 1
ATOM 2473 C C . SER A 1 320 ? -8.184 -7.115 1.828 1.00 95.06 320 SER A C 1
ATOM 2475 O O . SER A 1 320 ? -8.041 -6.971 0.611 1.00 95.06 320 SER A O 1
ATOM 2477 N N . VAL A 1 321 ? -7.230 -6.786 2.704 1.00 94.62 321 VAL A N 1
ATOM 2478 C CA . VAL A 1 321 ? -5.952 -6.165 2.350 1.00 94.62 321 VAL A CA 1
ATOM 2479 C C . VAL A 1 321 ? -4.810 -6.951 2.984 1.00 94.62 321 VAL A C 1
ATOM 2481 O O . VAL A 1 321 ? -4.796 -7.145 4.203 1.00 94.62 321 VAL A O 1
ATOM 2484 N N . LEU A 1 322 ? -3.856 -7.378 2.154 1.00 98.12 322 LEU A N 1
ATOM 2485 C CA . LEU A 1 322 ? -2.642 -8.065 2.586 1.00 98.12 322 LEU A CA 1
ATOM 2486 C C . LEU A 1 322 ? -1.400 -7.450 1.930 1.00 98.12 322 LEU A C 1
ATOM 2488 O O . LEU A 1 322 ? -1.257 -7.480 0.706 1.00 98.12 322 LEU A O 1
ATOM 2492 N N . TYR A 1 323 ? -0.482 -6.962 2.761 1.00 95.94 323 TYR A N 1
ATOM 2493 C CA . TYR A 1 323 ? 0.883 -6.624 2.364 1.00 95.94 323 TYR A CA 1
ATOM 2494 C C . TYR A 1 323 ? 1.842 -7.642 2.978 1.00 95.94 323 TYR A C 1
ATOM 2496 O O . TYR A 1 323 ? 2.011 -7.704 4.195 1.00 95.94 323 TYR A O 1
ATOM 2504 N N . CYS A 1 324 ? 2.439 -8.466 2.126 1.00 96.62 324 CYS A N 1
ATOM 2505 C CA . CYS A 1 324 ? 3.462 -9.453 2.465 1.00 96.62 324 CYS A CA 1
ATOM 2506 C C . CYS A 1 324 ? 4.647 -9.372 1.491 1.00 96.62 324 CYS A C 1
ATOM 2508 O O . CYS A 1 324 ? 5.344 -10.357 1.241 1.00 96.62 324 CYS A O 1
ATOM 2510 N N . ASN A 1 325 ? 4.876 -8.194 0.906 1.00 93.31 325 ASN A N 1
ATOM 2511 C CA . ASN A 1 325 ? 6.056 -7.939 0.093 1.00 93.31 325 ASN A CA 1
ATOM 2512 C C . ASN A 1 325 ? 7.341 -8.104 0.908 1.00 93.31 325 ASN A C 1
ATOM 2514 O O . ASN A 1 325 ? 7.316 -7.967 2.130 1.00 93.31 325 ASN A O 1
ATOM 2518 N N . THR A 1 326 ? 8.465 -8.356 0.239 1.00 91.38 326 THR A N 1
ATOM 2519 C CA . THR A 1 326 ? 9.793 -8.298 0.865 1.00 91.38 326 THR A CA 1
ATOM 2520 C C . THR A 1 326 ? 9.927 -9.370 1.956 1.00 91.38 326 THR A C 1
ATOM 2522 O O . THR A 1 326 ? 10.275 -9.073 3.090 1.00 91.38 326 THR A O 1
ATOM 2525 N N . ASN A 1 327 ? 9.571 -10.611 1.629 1.00 95.50 327 ASN A N 1
ATOM 2526 C CA . ASN A 1 327 ? 9.599 -11.773 2.524 1.00 95.50 327 ASN A CA 1
ATOM 2527 C C . ASN A 1 327 ? 10.311 -12.947 1.807 1.00 95.50 327 ASN A C 1
ATOM 2529 O O . ASN A 1 327 ? 11.027 -12.733 0.829 1.00 95.50 327 ASN A O 1
ATOM 2533 N N . ARG A 1 328 ? 10.153 -14.186 2.290 1.00 96.62 328 ARG A N 1
ATOM 2534 C CA . ARG A 1 328 ? 10.705 -15.415 1.685 1.00 96.62 328 ARG A CA 1
ATOM 2535 C C . ARG A 1 328 ? 9.591 -16.394 1.290 1.00 96.62 328 ARG A C 1
ATOM 2537 O O . ARG A 1 328 ? 9.680 -17.599 1.500 1.00 96.62 328 ARG A O 1
ATOM 2544 N N . ILE A 1 329 ? 8.477 -15.868 0.783 1.00 98.12 329 ILE A N 1
ATOM 2545 C CA . ILE A 1 329 ? 7.283 -16.663 0.476 1.00 98.12 329 ILE A CA 1
ATOM 2546 C C . ILE A 1 329 ? 7.465 -17.374 -0.865 1.00 98.12 329 ILE A C 1
ATOM 2548 O O . ILE A 1 329 ? 7.714 -16.735 -1.883 1.00 98.12 329 ILE A O 1
ATOM 2552 N N . HIS A 1 330 ? 7.243 -18.689 -0.886 1.00 97.94 330 HIS A N 1
ATOM 2553 C CA . HIS A 1 330 ? 7.335 -19.496 -2.111 1.00 97.94 330 HIS A CA 1
ATOM 2554 C C . HIS A 1 330 ? 5.981 -19.767 -2.782 1.00 97.94 330 HIS A C 1
ATOM 2556 O O . HIS A 1 330 ? 5.906 -20.063 -3.975 1.00 97.94 330 HIS A O 1
ATOM 2562 N N . THR A 1 331 ? 4.880 -19.710 -2.027 1.00 98.00 331 THR A N 1
ATOM 2563 C CA . THR A 1 331 ? 3.558 -20.106 -2.529 1.00 98.00 331 THR A CA 1
ATOM 2564 C C . THR A 1 331 ? 2.429 -19.245 -1.982 1.00 98.00 331 THR A C 1
ATOM 2566 O O . THR A 1 331 ? 2.398 -18.881 -0.809 1.00 98.00 331 THR A O 1
ATOM 2569 N N . LEU A 1 332 ? 1.452 -18.973 -2.849 1.00 98.69 332 LEU A N 1
ATOM 2570 C CA . LEU A 1 332 ? 0.214 -18.270 -2.511 1.00 98.69 332 LEU A CA 1
ATOM 2571 C C . LEU A 1 332 ? -0.959 -19.226 -2.250 1.00 98.69 332 LEU A C 1
ATOM 2573 O O . LEU A 1 332 ? -2.092 -18.772 -2.122 1.00 98.69 332 LEU A O 1
ATOM 2577 N N . GLU A 1 333 ? -0.735 -20.544 -2.187 1.00 98.50 333 GLU A N 1
ATOM 2578 C CA . GLU A 1 333 ? -1.809 -21.536 -2.011 1.00 98.50 333 GLU A CA 1
ATOM 2579 C C . GLU A 1 333 ? -2.723 -21.263 -0.797 1.00 98.50 333 GLU A C 1
ATOM 2581 O O . GLU A 1 333 ? -3.943 -21.388 -0.941 1.00 98.50 333 GLU A O 1
ATOM 2586 N N . PRO A 1 334 ? -2.213 -20.807 0.368 1.00 98.62 334 PRO A N 1
ATOM 2587 C CA . PRO A 1 334 ? -3.066 -20.414 1.491 1.00 98.62 334 PRO A CA 1
ATOM 2588 C C . PRO A 1 334 ? -4.063 -19.290 1.178 1.00 98.62 334 PRO A C 1
ATOM 2590 O O . PRO A 1 334 ? -5.083 -19.191 1.859 1.00 98.62 334 PRO A O 1
ATOM 2593 N N . LEU A 1 335 ? -3.796 -18.477 0.147 1.00 98.62 335 LEU A N 1
ATOM 2594 C CA . LEU A 1 335 ? -4.648 -17.362 -0.272 1.00 98.62 335 LEU A CA 1
ATOM 2595 C C . LEU A 1 335 ? -5.785 -17.771 -1.219 1.00 98.62 335 LEU A C 1
ATOM 2597 O O . LEU A 1 335 ? -6.630 -16.943 -1.573 1.00 98.62 335 LEU A O 1
ATOM 2601 N N . ARG A 1 336 ? -5.836 -19.039 -1.643 1.00 98.44 336 ARG A N 1
ATOM 2602 C CA . ARG A 1 336 ? -6.842 -19.519 -2.592 1.00 98.44 336 ARG A CA 1
ATOM 2603 C C . ARG A 1 336 ? -8.262 -19.283 -2.073 1.00 98.44 336 ARG A C 1
ATOM 2605 O O . ARG A 1 336 ? -8.630 -19.730 -0.990 1.00 98.44 336 ARG A O 1
ATOM 2612 N N . GLY A 1 337 ? -9.081 -18.624 -2.893 1.00 97.06 337 GLY A N 1
ATOM 2613 C CA . GLY A 1 337 ? -10.496 -18.361 -2.602 1.00 97.06 337 GLY A CA 1
ATOM 2614 C C . GLY A 1 337 ? -10.757 -17.261 -1.565 1.00 97.06 337 GLY A C 1
ATOM 2615 O O . GLY A 1 337 ? -11.920 -16.969 -1.276 1.00 97.06 337 GLY A O 1
ATOM 2616 N N . MET A 1 338 ? -9.711 -16.629 -1.023 1.00 97.81 338 MET A N 1
ATOM 2617 C CA . MET A 1 338 ? -9.863 -15.490 -0.118 1.00 97.81 338 MET A CA 1
ATOM 2618 C C . MET A 1 338 ? -10.458 -14.277 -0.845 1.00 97.81 338 MET A C 1
ATOM 2620 O O . MET A 1 338 ? -10.262 -14.081 -2.046 1.00 97.81 338 MET A O 1
ATOM 2624 N N . GLN A 1 339 ? -11.182 -13.437 -0.104 1.00 95.44 339 GLN A N 1
ATOM 2625 C CA . GLN A 1 339 ? -11.873 -12.253 -0.631 1.00 95.44 339 GLN A CA 1
ATOM 2626 C C . GLN A 1 339 ? -10.975 -11.006 -0.617 1.00 95.44 339 GLN A C 1
ATOM 2628 O O . GLN A 1 339 ? -11.404 -9.918 -0.241 1.00 95.44 339 GLN A O 1
ATOM 2633 N N . LEU A 1 340 ? -9.716 -11.174 -1.032 1.00 97.12 340 LEU A N 1
ATOM 2634 C CA . LEU A 1 340 ? -8.746 -10.086 -1.080 1.00 97.12 340 LEU A CA 1
ATOM 2635 C C . LEU A 1 340 ? -9.117 -9.090 -2.185 1.00 97.12 340 LEU A C 1
ATOM 2637 O O . LEU A 1 340 ? -9.306 -9.461 -3.345 1.00 97.12 340 LEU A O 1
ATOM 2641 N N . VAL A 1 341 ? -9.175 -7.813 -1.816 1.00 96.00 341 VAL A N 1
ATOM 2642 C CA . VAL A 1 341 ? -9.339 -6.671 -2.725 1.00 96.00 341 VAL A CA 1
ATOM 2643 C C . VAL A 1 341 ? -7.974 -6.109 -3.122 1.00 96.00 341 VAL A C 1
ATOM 2645 O O . VAL A 1 341 ? -7.803 -5.656 -4.256 1.00 96.00 341 VAL A O 1
ATOM 2648 N N . MET A 1 342 ? -6.994 -6.177 -2.220 1.00 96.06 342 MET A N 1
ATOM 2649 C CA . MET A 1 342 ? -5.635 -5.702 -2.452 1.00 96.06 342 MET A CA 1
ATOM 2650 C C . MET A 1 342 ? -4.602 -6.697 -1.931 1.00 96.06 342 MET A C 1
ATOM 2652 O O . MET A 1 342 ? -4.676 -7.137 -0.782 1.00 96.06 342 MET A O 1
ATOM 2656 N N . LEU A 1 343 ? -3.631 -7.021 -2.785 1.00 98.06 343 LEU A N 1
ATOM 2657 C CA . LEU A 1 343 ? -2.500 -7.877 -2.447 1.00 98.06 343 LEU A CA 1
ATOM 2658 C C . LEU A 1 343 ? -1.198 -7.257 -2.954 1.00 98.06 343 LEU A C 1
ATOM 2660 O O . LEU A 1 343 ? -1.054 -7.002 -4.151 1.00 98.06 343 LEU A O 1
ATOM 2664 N N . ASN A 1 344 ? -0.237 -7.092 -2.050 1.00 95.75 344 ASN A N 1
ATOM 2665 C CA . ASN A 1 344 ? 1.159 -6.890 -2.407 1.00 95.75 344 ASN A CA 1
ATOM 2666 C C . ASN A 1 344 ? 2.001 -8.054 -1.884 1.00 95.75 344 ASN A C 1
ATOM 2668 O O . ASN A 1 344 ? 2.171 -8.203 -0.679 1.00 95.75 344 ASN A O 1
ATOM 2672 N N . CYS A 1 345 ? 2.532 -8.861 -2.797 1.00 96.62 345 CYS A N 1
ATOM 2673 C CA . CYS A 1 345 ? 3.449 -9.966 -2.516 1.00 96.62 345 CYS A CA 1
ATOM 2674 C C . CYS A 1 345 ? 4.765 -9.819 -3.301 1.00 96.62 345 CYS A C 1
ATOM 2676 O O . CYS A 1 345 ? 5.419 -10.808 -3.634 1.00 96.62 345 CYS A O 1
ATOM 2678 N N . SER A 1 346 ? 5.144 -8.584 -3.643 1.00 94.12 346 SER A N 1
ATOM 2679 C CA . SER A 1 346 ? 6.363 -8.304 -4.412 1.00 94.12 346 SER A CA 1
ATOM 2680 C C . SER A 1 346 ? 7.637 -8.638 -3.625 1.00 94.12 346 SER A C 1
ATOM 2682 O O . SER A 1 346 ? 7.625 -8.534 -2.407 1.00 94.12 346 SER A O 1
ATOM 2684 N N . GLY A 1 347 ? 8.745 -8.993 -4.275 1.00 92.25 347 GLY A N 1
ATOM 2685 C CA . GLY A 1 347 ? 10.013 -9.277 -3.586 1.00 92.25 347 GLY A CA 1
ATOM 2686 C C . GLY A 1 347 ? 9.939 -10.538 -2.727 1.00 92.25 347 GLY A C 1
ATOM 2687 O O . GLY A 1 347 ? 10.168 -10.476 -1.522 1.00 92.25 347 GLY A O 1
ATOM 2688 N N . ASN A 1 348 ? 9.542 -11.641 -3.352 1.00 95.81 348 ASN A N 1
ATOM 2689 C CA . ASN A 1 348 ? 9.442 -12.977 -2.770 1.00 95.81 348 ASN A CA 1
ATOM 2690 C C . ASN A 1 348 ? 9.967 -14.000 -3.799 1.00 95.81 348 ASN A C 1
ATOM 2692 O O . ASN A 1 348 ? 10.439 -13.631 -4.875 1.00 95.81 348 ASN A O 1
ATOM 2696 N N . ASP A 1 349 ? 9.831 -15.288 -3.496 1.00 96.88 349 ASP A N 1
ATOM 2697 C CA . ASP A 1 349 ? 10.280 -16.392 -4.346 1.00 96.88 349 ASP A CA 1
ATOM 2698 C C . ASP A 1 349 ? 9.081 -17.150 -4.954 1.00 96.88 349 ASP A C 1
ATOM 2700 O O . ASP A 1 349 ? 9.052 -18.382 -4.989 1.00 96.88 349 ASP A O 1
ATOM 2704 N N . ILE A 1 350 ? 8.046 -16.423 -5.398 1.00 98.25 350 ILE A N 1
ATOM 2705 C CA . ILE A 1 350 ? 6.786 -16.999 -5.898 1.00 98.25 350 ILE A CA 1
ATOM 2706 C C . ILE A 1 350 ? 6.911 -17.375 -7.380 1.00 98.25 350 ILE A C 1
ATOM 2708 O O . ILE A 1 350 ? 7.165 -16.526 -8.236 1.00 98.25 350 ILE A O 1
ATOM 2712 N N . ASP A 1 351 ? 6.618 -18.633 -7.712 1.00 97.00 351 ASP A N 1
ATOM 2713 C CA . ASP A 1 351 ? 6.645 -19.132 -9.097 1.00 97.00 351 ASP A CA 1
ATOM 2714 C C . ASP A 1 351 ? 5.305 -19.000 -9.843 1.00 97.00 351 ASP A C 1
ATOM 2716 O O . ASP A 1 351 ? 5.259 -19.031 -11.077 1.00 97.00 351 ASP A O 1
ATOM 2720 N N . SER A 1 352 ? 4.185 -18.894 -9.120 1.00 98.12 352 SER A N 1
ATOM 2721 C CA . SER A 1 352 ? 2.850 -18.937 -9.722 1.00 98.12 352 SER A CA 1
ATOM 2722 C C . SER A 1 352 ? 1.801 -18.142 -8.952 1.00 98.12 352 SER A C 1
ATOM 2724 O O . SER A 1 352 ? 1.676 -18.240 -7.733 1.00 98.12 352 SER A O 1
ATOM 2726 N N . VAL A 1 353 ? 0.967 -17.429 -9.711 1.00 98.56 353 VAL A N 1
ATOM 2727 C CA . VAL A 1 353 ? -0.225 -16.715 -9.226 1.00 98.56 353 VAL A CA 1
ATOM 2728 C C . VAL A 1 353 ? -1.524 -17.514 -9.423 1.00 98.56 353 VAL A C 1
ATOM 2730 O O . VAL A 1 353 ? -2.613 -16.968 -9.276 1.00 98.56 353 VAL A O 1
ATOM 2733 N N . GLU A 1 354 ? -1.448 -18.814 -9.737 1.00 98.69 354 GLU A N 1
ATOM 2734 C CA . GLU A 1 354 ? -2.622 -19.699 -9.886 1.00 98.69 354 GLU A CA 1
ATOM 2735 C C . GLU A 1 354 ? -3.607 -19.657 -8.696 1.00 98.69 354 GLU A C 1
ATOM 2737 O O . GLU A 1 354 ? -4.818 -19.667 -8.937 1.00 98.69 354 GLU A O 1
ATOM 2742 N N . PRO A 1 355 ? -3.163 -19.564 -7.424 1.00 98.69 355 PRO A N 1
ATOM 2743 C CA . PRO A 1 355 ? -4.077 -19.437 -6.285 1.00 98.69 355 PRO A CA 1
ATOM 2744 C C . PRO A 1 355 ? -4.976 -18.195 -6.322 1.00 98.69 355 PRO A C 1
ATOM 2746 O O . PRO A 1 355 ? -6.050 -18.206 -5.724 1.00 98.69 355 PRO A O 1
ATOM 2749 N N . LEU A 1 356 ? -4.577 -17.148 -7.053 1.00 98.56 356 LEU A N 1
ATOM 2750 C CA . LEU A 1 356 ? -5.321 -15.890 -7.167 1.00 98.56 356 LEU A CA 1
ATOM 2751 C C . LEU A 1 356 ? -6.417 -15.923 -8.243 1.00 98.56 356 LEU A C 1
ATOM 2753 O O . LEU A 1 356 ? -7.135 -14.936 -8.414 1.00 98.56 356 LEU A O 1
ATOM 2757 N N . ARG A 1 357 ? -6.559 -17.028 -8.988 1.00 98.31 357 ARG A N 1
ATOM 2758 C CA . ARG A 1 357 ? -7.551 -17.151 -10.063 1.00 98.31 357 ARG A CA 1
ATOM 2759 C C . ARG A 1 357 ? -8.953 -16.807 -9.558 1.00 98.31 357 ARG A C 1
ATOM 2761 O O . ARG A 1 357 ? -9.479 -17.455 -8.658 1.00 98.31 357 ARG A O 1
ATOM 2768 N N . GLY A 1 358 ? -9.574 -15.815 -10.193 1.00 96.62 358 GLY A N 1
ATOM 2769 C CA . GLY A 1 358 ? -10.939 -15.389 -9.875 1.00 96.62 358 GLY A CA 1
ATOM 2770 C C . GLY A 1 358 ? -11.088 -14.637 -8.548 1.00 96.62 358 GLY A C 1
ATOM 2771 O O . GLY A 1 358 ? -12.219 -14.348 -8.161 1.00 96.62 358 GLY A O 1
ATOM 2772 N N . ALA A 1 359 ? -9.989 -14.297 -7.863 1.00 97.31 359 ALA A N 1
ATOM 2773 C CA . ALA A 1 359 ? -10.038 -13.453 -6.675 1.00 97.31 359 ALA A CA 1
ATOM 2774 C C . ALA A 1 359 ? -10.627 -12.066 -7.015 1.00 97.31 359 ALA A C 1
ATOM 2776 O O . ALA A 1 359 ? -10.401 -11.555 -8.117 1.00 97.31 359 ALA A O 1
ATOM 2777 N N . PRO A 1 360 ? -11.353 -11.407 -6.093 1.00 96.56 360 PRO A N 1
ATOM 2778 C CA . PRO A 1 360 ? -11.985 -10.107 -6.337 1.00 96.56 360 PRO A CA 1
ATOM 2779 C C . PRO A 1 360 ? -10.995 -8.923 -6.282 1.00 96.56 360 PRO A C 1
ATOM 2781 O O . PRO A 1 360 ? -11.378 -7.802 -5.938 1.00 96.56 360 PRO A O 1
ATOM 2784 N N . LEU A 1 361 ? -9.732 -9.156 -6.649 1.00 97.44 361 LEU A N 1
ATOM 2785 C CA . LEU A 1 361 ? -8.657 -8.175 -6.571 1.00 97.44 361 LEU A CA 1
ATOM 2786 C C . LEU A 1 361 ? -8.939 -6.962 -7.469 1.00 97.44 361 LEU A C 1
ATOM 2788 O O . LEU A 1 361 ? -9.389 -7.079 -8.615 1.00 97.44 361 LEU A O 1
ATOM 2792 N N . LYS A 1 362 ? -8.614 -5.787 -6.934 1.00 95.44 362 LYS A N 1
ATOM 2793 C CA . LYS A 1 362 ? -8.560 -4.495 -7.630 1.00 95.44 362 LYS A CA 1
ATOM 2794 C C . LYS A 1 362 ? -7.137 -4.015 -7.825 1.00 95.44 362 LYS A C 1
ATOM 2796 O O . LYS A 1 362 ? -6.852 -3.386 -8.843 1.00 95.44 362 LYS A O 1
ATOM 2801 N N . VAL A 1 363 ? -6.271 -4.334 -6.873 1.00 93.62 363 VAL A N 1
ATOM 2802 C CA . VAL A 1 363 ? -4.868 -3.942 -6.875 1.00 93.62 363 VAL A CA 1
ATOM 2803 C C . VAL A 1 363 ? -4.030 -5.178 -6.592 1.00 93.62 363 VAL A C 1
ATOM 2805 O O . VAL A 1 363 ? -4.252 -5.865 -5.591 1.00 93.62 363 VAL A O 1
ATOM 2808 N N . LEU A 1 364 ? -3.106 -5.483 -7.499 1.00 97.56 364 LEU A N 1
ATOM 2809 C CA . LEU A 1 364 ? -2.222 -6.632 -7.378 1.00 97.56 364 LEU A CA 1
ATOM 2810 C C . LEU A 1 364 ? -0.786 -6.238 -7.735 1.00 97.56 364 LEU A C 1
ATOM 2812 O O . LEU A 1 364 ? -0.501 -5.832 -8.862 1.00 97.56 364 LEU A O 1
ATOM 2816 N N . HIS A 1 365 ? 0.108 -6.433 -6.772 1.00 95.31 365 HIS A N 1
ATOM 2817 C CA . HIS A 1 365 ? 1.544 -6.245 -6.920 1.00 95.31 365 HIS A CA 1
ATOM 2818 C C . HIS A 1 365 ? 2.260 -7.569 -6.631 1.00 95.31 365 HIS A C 1
ATOM 2820 O O . HIS A 1 365 ? 2.155 -8.103 -5.528 1.00 95.31 365 HIS A O 1
ATOM 2826 N N . PHE A 1 366 ? 2.982 -8.104 -7.615 1.00 96.50 366 PHE A N 1
ATOM 2827 C CA . PHE A 1 366 ? 3.821 -9.304 -7.464 1.00 96.50 366 PHE A CA 1
ATOM 2828 C C . PHE A 1 366 ? 5.152 -9.164 -8.212 1.00 96.50 366 PHE A C 1
ATOM 2830 O O . PHE A 1 366 ? 5.689 -10.126 -8.763 1.00 96.50 366 PHE A O 1
ATOM 2837 N N . GLY A 1 367 ? 5.697 -7.947 -8.258 1.00 93.69 367 GLY A N 1
ATOM 2838 C CA . GLY A 1 367 ? 7.015 -7.720 -8.850 1.00 93.69 367 GLY A CA 1
ATOM 2839 C C . GLY A 1 367 ? 8.124 -8.478 -8.111 1.00 93.69 367 GLY A C 1
ATOM 2840 O O . GLY A 1 367 ? 7.921 -8.898 -6.978 1.00 93.69 367 GLY A O 1
ATOM 2841 N N . GLN A 1 368 ? 9.289 -8.647 -8.731 1.00 92.44 368 GLN A N 1
ATOM 2842 C CA . GLN A 1 368 ? 10.481 -9.280 -8.165 1.00 92.44 368 GLN A CA 1
ATOM 2843 C C . GLN A 1 368 ? 10.159 -10.672 -7.606 1.00 92.44 368 GLN A C 1
ATOM 2845 O O . GLN A 1 368 ? 10.190 -10.898 -6.401 1.00 92.44 368 GLN A O 1
ATOM 2850 N N . ASN A 1 369 ? 9.746 -11.565 -8.506 1.00 96.25 369 ASN A N 1
ATOM 2851 C CA . ASN A 1 369 ? 9.366 -12.951 -8.229 1.00 96.25 369 ASN A CA 1
ATOM 2852 C C . ASN A 1 369 ? 9.842 -13.849 -9.394 1.00 96.25 369 ASN A C 1
ATOM 2854 O O . ASN A 1 369 ? 10.694 -13.470 -10.206 1.00 96.25 369 ASN A O 1
ATOM 2858 N N . HIS A 1 370 ? 9.333 -15.076 -9.495 1.00 97.38 370 HIS A N 1
ATOM 2859 C CA . HIS A 1 370 ? 9.713 -16.047 -10.528 1.00 97.38 370 HIS A CA 1
ATOM 2860 C C . HIS A 1 370 ? 8.557 -16.430 -11.463 1.00 97.38 370 HIS A C 1
ATOM 2862 O O . HIS A 1 370 ? 8.661 -17.387 -12.241 1.00 97.38 370 HIS A O 1
ATOM 2868 N N . VAL A 1 371 ? 7.478 -15.642 -11.452 1.00 98.50 371 VAL A N 1
ATOM 2869 C CA . VAL A 1 371 ? 6.258 -15.894 -12.220 1.00 98.50 371 VAL A CA 1
ATOM 2870 C C . VAL A 1 371 ? 6.536 -15.803 -13.716 1.00 98.50 371 VAL A C 1
ATOM 2872 O O . VAL A 1 371 ? 7.176 -14.872 -14.200 1.00 98.50 371 VAL A O 1
ATOM 2875 N N . ASN A 1 372 ? 6.025 -16.771 -14.475 1.00 98.12 372 ASN A N 1
ATOM 2876 C CA . ASN A 1 372 ? 6.204 -16.845 -15.931 1.00 98.12 372 ASN A CA 1
ATOM 2877 C C . ASN A 1 372 ? 4.892 -16.769 -16.732 1.00 98.12 372 ASN A C 1
ATOM 2879 O O . ASN A 1 372 ? 4.932 -16.667 -17.957 1.00 98.12 372 ASN A O 1
ATOM 2883 N N . SER A 1 373 ? 3.731 -16.788 -16.069 1.00 98.06 373 SER A N 1
ATOM 2884 C CA . SER A 1 373 ? 2.429 -16.822 -16.737 1.00 98.06 373 SER A CA 1
ATOM 2885 C C . SER A 1 373 ? 1.390 -15.948 -16.043 1.00 98.06 373 SER A C 1
ATOM 2887 O O . SER A 1 373 ? 1.194 -16.023 -14.833 1.00 98.06 373 SER A O 1
ATOM 2889 N N . LEU A 1 374 ? 0.670 -15.169 -16.853 1.00 98.69 374 LEU A N 1
ATOM 2890 C CA . LEU A 1 374 ? -0.463 -14.336 -16.438 1.00 98.69 374 LEU A CA 1
ATOM 2891 C C . LEU A 1 374 ? -1.823 -15.016 -16.670 1.00 98.69 374 LEU A C 1
ATOM 2893 O O . LEU A 1 374 ? -2.865 -14.420 -16.410 1.00 98.69 374 LEU A O 1
ATOM 2897 N N . ALA A 1 375 ? -1.850 -16.263 -17.155 1.00 98.50 375 ALA A N 1
ATOM 2898 C CA . ALA A 1 375 ? -3.091 -16.994 -17.437 1.00 98.50 375 ALA A CA 1
ATOM 2899 C C . ALA A 1 375 ? -4.097 -17.066 -16.261 1.00 98.50 375 ALA A C 1
ATOM 2901 O O . ALA A 1 375 ? -5.306 -17.061 -16.527 1.00 98.50 375 ALA A O 1
ATOM 2902 N N . PRO A 1 376 ? -3.671 -17.111 -14.981 1.00 98.62 376 PRO A N 1
ATOM 2903 C CA . PRO A 1 376 ? -4.596 -17.052 -13.847 1.00 98.62 376 PRO A CA 1
ATOM 2904 C C . PRO A 1 376 ? -5.387 -15.748 -13.741 1.00 98.62 376 PRO A C 1
ATOM 2906 O O . PRO A 1 376 ? -6.490 -15.759 -13.199 1.00 98.62 376 PRO A O 1
ATOM 2909 N N . LEU A 1 377 ? -4.856 -14.651 -14.292 1.00 98.56 377 LEU A N 1
ATOM 2910 C CA . LEU A 1 377 ? -5.434 -13.313 -14.164 1.00 98.56 377 LEU A CA 1
ATOM 2911 C C . LEU A 1 377 ? -6.472 -12.975 -15.243 1.00 98.56 377 LEU A C 1
ATOM 2913 O O . LEU A 1 377 ? -7.109 -11.923 -15.185 1.00 98.56 377 LEU A O 1
ATOM 2917 N N . ARG A 1 378 ? -6.653 -13.852 -16.238 1.00 98.25 378 ARG A N 1
ATOM 2918 C CA . ARG A 1 378 ? -7.520 -13.597 -17.394 1.00 98.25 378 ARG A CA 1
ATOM 2919 C C . ARG A 1 378 ? -8.938 -13.213 -16.960 1.00 98.25 378 ARG A C 1
ATOM 2921 O O . ARG A 1 378 ? -9.606 -13.961 -16.251 1.00 98.25 378 ARG A O 1
ATOM 2928 N N . GLY A 1 379 ? -9.410 -12.069 -17.457 1.00 96.56 379 GLY A N 1
ATOM 2929 C CA . GLY A 1 379 ? -10.773 -11.578 -17.228 1.00 96.56 379 GLY A CA 1
ATOM 2930 C C . GLY A 1 379 ? -11.026 -10.999 -15.833 1.00 96.56 379 GLY A C 1
ATOM 2931 O O . GLY A 1 379 ? -12.163 -10.634 -15.526 1.00 96.56 379 GLY A O 1
ATOM 2932 N N . MET A 1 380 ? -9.998 -10.891 -14.986 1.00 97.69 380 MET A N 1
ATOM 2933 C CA . MET A 1 380 ? -10.118 -10.210 -13.699 1.00 97.69 380 MET A CA 1
ATOM 2934 C C . MET A 1 380 ? -10.357 -8.705 -13.892 1.00 97.69 380 MET A C 1
ATOM 2936 O O . MET A 1 380 ? -9.974 -8.108 -14.897 1.00 97.69 380 MET A O 1
ATOM 2940 N N . LYS A 1 381 ? -11.003 -8.070 -12.910 1.00 95.12 381 LYS A N 1
ATOM 2941 C CA . LYS A 1 381 ? -11.344 -6.636 -12.937 1.00 95.12 381 LYS A CA 1
ATOM 2942 C C . LYS A 1 381 ? -10.356 -5.816 -12.1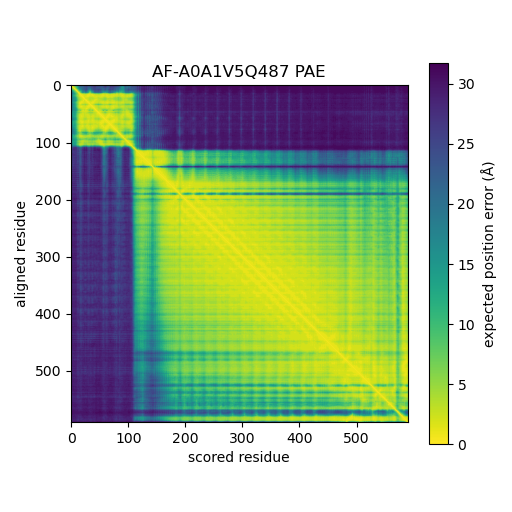06 1.00 95.12 381 LYS A C 1
ATOM 2944 O O . LYS A 1 381 ? -10.785 -5.113 -11.186 1.00 95.12 381 LYS A O 1
ATOM 2949 N N . LEU A 1 382 ? -9.069 -5.975 -12.417 1.00 95.81 382 LEU A N 1
ATOM 2950 C CA . LEU A 1 382 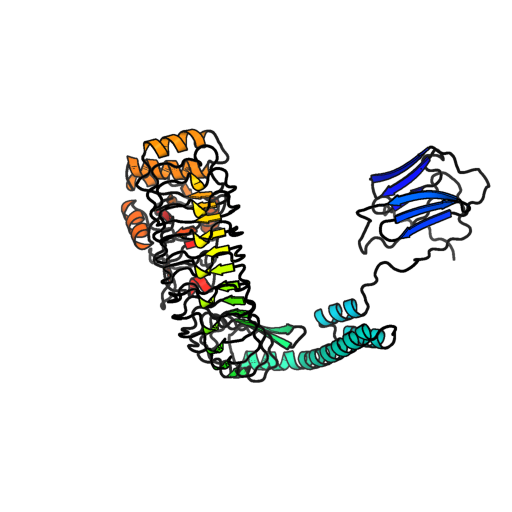? -7.970 -5.223 -11.813 1.00 95.81 382 LEU A CA 1
ATOM 2951 C C . LEU A 1 382 ? -7.968 -3.786 -12.344 1.00 95.81 382 LEU A C 1
ATOM 2953 O O . LEU A 1 382 ? -8.149 -3.577 -13.540 1.00 95.81 382 LEU A O 1
ATOM 2957 N N . ASN A 1 383 ? -7.730 -2.827 -11.453 1.00 90.62 383 ASN A N 1
ATOM 2958 C CA . ASN A 1 383 ? -7.485 -1.426 -11.795 1.00 90.62 383 ASN A CA 1
ATOM 2959 C C . ASN A 1 383 ? -5.977 -1.151 -11.889 1.00 90.62 383 ASN A C 1
ATOM 2961 O O . ASN A 1 383 ? -5.548 -0.347 -12.710 1.00 90.62 383 ASN A O 1
ATOM 2965 N N . MET A 1 384 ? -5.185 -1.818 -11.046 1.00 92.38 384 MET A N 1
ATOM 2966 C CA . MET A 1 384 ? -3.738 -1.651 -10.960 1.00 92.38 384 MET A CA 1
ATOM 2967 C C . MET A 1 384 ? -3.055 -3.012 -10.889 1.00 92.38 384 MET A C 1
ATOM 2969 O O . MET A 1 384 ? -3.425 -3.864 -10.075 1.00 92.38 384 MET A O 1
ATOM 2973 N N . LEU A 1 385 ? -2.056 -3.196 -11.749 1.00 96.38 385 LEU A N 1
ATOM 2974 C CA . LEU A 1 385 ? -1.300 -4.431 -11.863 1.00 96.38 385 LEU A CA 1
ATOM 2975 C C . LEU A 1 385 ? 0.189 -4.129 -12.041 1.00 96.38 385 LEU A C 1
ATOM 2977 O O . LEU A 1 385 ? 0.587 -3.542 -13.046 1.00 96.38 385 LEU A O 1
ATOM 2981 N N . THR A 1 386 ? 1.019 -4.566 -11.094 1.00 93.38 386 THR A N 1
ATOM 2982 C CA . THR A 1 386 ? 2.479 -4.460 -11.225 1.00 93.38 386 THR A CA 1
ATOM 2983 C C . THR A 1 386 ? 3.154 -5.815 -11.039 1.00 93.38 386 THR A C 1
ATOM 2985 O O . THR A 1 386 ? 2.850 -6.570 -10.114 1.00 93.38 386 THR A O 1
ATOM 2988 N N . PHE A 1 387 ? 4.072 -6.138 -11.947 1.00 95.62 387 PHE A N 1
ATOM 2989 C CA . PHE A 1 387 ? 4.813 -7.404 -11.946 1.00 95.62 387 PHE A CA 1
ATOM 2990 C C . PHE A 1 387 ? 6.220 -7.266 -12.528 1.00 95.62 387 PHE A C 1
ATOM 2992 O O . PHE A 1 387 ? 6.745 -8.192 -13.152 1.00 95.62 387 PHE A O 1
ATOM 2999 N N . THR A 1 388 ? 6.842 -6.105 -12.315 1.00 93.06 388 THR A N 1
ATOM 3000 C CA . THR A 1 388 ? 8.238 -5.840 -12.686 1.00 93.06 388 THR A CA 1
ATOM 3001 C C . THR A 1 388 ? 9.169 -6.951 -12.205 1.00 93.06 388 THR A C 1
ATOM 3003 O O . THR A 1 388 ? 8.948 -7.442 -11.110 1.00 93.06 388 THR A O 1
ATOM 3006 N N . GLY A 1 389 ? 10.197 -7.352 -12.953 1.00 93.19 389 GLY A N 1
ATOM 3007 C CA . GLY A 1 389 ? 11.193 -8.311 -12.445 1.00 93.19 389 GLY A CA 1
ATOM 3008 C C . GLY A 1 389 ? 10.646 -9.736 -12.315 1.00 93.19 389 GLY A C 1
ATOM 3009 O O . GLY A 1 389 ? 10.706 -10.346 -11.251 1.00 93.19 389 GLY A O 1
ATOM 3010 N N . ASN A 1 390 ? 10.046 -10.254 -13.386 1.00 96.94 390 ASN A N 1
ATOM 3011 C CA . ASN A 1 390 ? 9.518 -11.618 -13.467 1.00 96.94 390 ASN A CA 1
ATOM 3012 C C . ASN A 1 390 ? 10.008 -12.293 -14.765 1.00 96.94 390 ASN A C 1
ATOM 3014 O O . ASN A 1 390 ? 10.902 -11.809 -15.460 1.00 96.94 390 ASN A O 1
ATOM 3018 N N . ARG A 1 391 ? 9.459 -13.462 -15.107 1.00 97.94 391 ARG A N 1
ATOM 3019 C CA . ARG A 1 391 ? 9.832 -14.248 -16.298 1.00 97.94 391 ARG A CA 1
ATOM 3020 C C . ARG A 1 391 ? 8.704 -14.297 -17.334 1.00 97.94 391 ARG A C 1
ATOM 3022 O O . ARG A 1 391 ? 8.643 -15.241 -18.120 1.00 97.94 391 ARG A O 1
ATOM 3029 N N . ILE A 1 392 ? 7.801 -13.314 -17.329 1.00 98.50 392 ILE A N 1
ATOM 3030 C CA . ILE A 1 392 ? 6.621 -13.280 -18.205 1.00 98.50 392 ILE A CA 1
ATOM 3031 C C . ILE A 1 392 ? 7.032 -12.899 -19.626 1.00 98.50 392 ILE A C 1
ATOM 3033 O O . ILE A 1 392 ? 7.792 -11.956 -19.829 1.00 98.50 392 ILE A O 1
ATOM 3037 N N . SER A 1 393 ? 6.496 -13.615 -20.614 1.00 98.00 393 SER A N 1
ATOM 3038 C CA . SER A 1 393 ? 6.804 -13.412 -22.036 1.00 98.00 393 SER A CA 1
ATOM 3039 C C . SER A 1 393 ? 5.652 -12.858 -22.876 1.00 98.00 393 SER A C 1
ATOM 3041 O O . SER A 1 393 ? 5.869 -12.464 -24.021 1.00 98.00 393 SER A O 1
ATOM 3043 N N . SER A 1 394 ? 4.430 -12.797 -22.335 1.00 98.00 394 SER A N 1
ATOM 3044 C CA . SER A 1 394 ? 3.257 -12.300 -23.060 1.00 98.00 394 SER A CA 1
ATOM 3045 C C . SER A 1 394 ? 2.247 -11.616 -22.141 1.00 98.00 394 SER A C 1
ATOM 3047 O O . SER A 1 394 ? 1.913 -12.137 -21.075 1.00 98.00 394 SER A O 1
ATOM 3049 N N . LEU A 1 395 ? 1.712 -10.481 -22.603 1.00 98.50 395 LEU A N 1
ATOM 3050 C CA . LEU A 1 395 ? 0.613 -9.752 -21.963 1.00 98.50 395 LEU A CA 1
ATOM 3051 C C . LEU A 1 395 ? -0.772 -10.198 -22.463 1.00 98.50 395 LEU A C 1
ATOM 3053 O O . LEU A 1 395 ? -1.785 -9.695 -21.985 1.00 98.50 395 LEU A O 1
ATOM 3057 N N . GLU A 1 396 ? -0.848 -11.164 -23.382 1.00 97.94 396 GLU A N 1
ATOM 3058 C CA . GLU A 1 396 ? -2.102 -11.623 -23.993 1.00 97.94 396 GLU A CA 1
ATOM 3059 C C . GLU A 1 396 ? -3.197 -12.027 -22.985 1.00 97.94 396 GLU A C 1
ATOM 3061 O O . GLU A 1 396 ? -4.366 -11.702 -23.212 1.00 97.94 396 GLU A O 1
ATOM 3066 N N . PRO A 1 397 ? -2.893 -12.676 -21.839 1.00 98.38 397 PRO A N 1
ATOM 3067 C CA . PRO A 1 397 ? -3.911 -12.962 -20.828 1.00 98.38 397 PRO A CA 1
ATOM 3068 C C . PRO A 1 397 ? -4.626 -11.722 -20.274 1.00 98.38 397 PRO A C 1
ATOM 3070 O O . PRO A 1 397 ? -5.728 -11.868 -19.749 1.00 98.38 397 PRO A O 1
ATOM 3073 N N . LEU A 1 398 ? -4.029 -10.533 -20.410 1.00 98.31 398 LEU A N 1
ATOM 3074 C CA . LEU A 1 398 ? -4.577 -9.263 -19.937 1.00 98.31 398 LEU A CA 1
ATOM 3075 C C . LEU A 1 398 ? -5.499 -8.564 -20.952 1.00 98.31 398 LEU A C 1
ATOM 3077 O O . LEU A 1 398 ? -6.016 -7.480 -20.677 1.00 98.31 398 LEU A O 1
ATOM 3081 N N . ARG A 1 399 ? -5.719 -9.157 -22.132 1.00 96.88 399 ARG A N 1
ATOM 3082 C CA . ARG A 1 399 ? -6.540 -8.563 -23.196 1.00 96.88 399 ARG A CA 1
ATOM 3083 C C . ARG A 1 399 ? -7.929 -8.166 -22.698 1.00 96.88 399 ARG A C 1
ATOM 3085 O O . ARG A 1 399 ? -8.667 -8.980 -22.149 1.00 96.88 399 ARG A O 1
ATOM 3092 N N . GLY A 1 400 ? -8.294 -6.909 -22.956 1.00 94.25 400 GLY A N 1
ATOM 3093 C CA . GLY A 1 400 ? -9.610 -6.354 -22.633 1.00 94.25 400 GLY A CA 1
ATOM 3094 C C . GLY A 1 400 ? -9.845 -6.080 -21.144 1.00 94.25 400 GLY A C 1
ATOM 3095 O O . GLY A 1 400 ? -10.966 -5.738 -20.772 1.00 94.25 400 GLY A O 1
ATOM 3096 N N . MET A 1 401 ? -8.829 -6.229 -20.288 1.00 95.88 401 MET A N 1
ATOM 3097 C CA . MET A 1 401 ? -8.942 -5.868 -18.875 1.00 95.88 401 MET A CA 1
ATOM 3098 C C . MET A 1 401 ? -8.922 -4.339 -18.696 1.00 95.88 401 MET A C 1
ATOM 3100 O O . MET A 1 401 ? -8.161 -3.661 -19.387 1.00 95.88 401 MET A O 1
ATOM 3104 N N . PRO A 1 402 ? -9.723 -3.781 -17.767 1.00 91.38 402 PRO A N 1
ATOM 3105 C CA . PRO A 1 402 ? -9.850 -2.338 -17.554 1.00 91.38 402 PRO A CA 1
ATOM 3106 C C . PRO A 1 402 ? -8.725 -1.789 -16.656 1.00 91.38 402 PRO A C 1
ATOM 3108 O O . PRO A 1 402 ? -8.988 -1.194 -15.612 1.00 91.38 402 PRO A O 1
ATOM 3111 N N . LEU A 1 403 ? -7.470 -2.040 -17.030 1.00 93.75 403 LEU A N 1
ATOM 3112 C CA . LEU A 1 403 ? -6.309 -1.585 -16.267 1.00 93.75 403 LEU A CA 1
ATOM 3113 C C . LEU A 1 403 ? -6.147 -0.068 -16.416 1.00 93.75 403 LEU A C 1
ATOM 3115 O O . LEU A 1 403 ? -6.011 0.428 -17.531 1.00 93.75 403 LEU A O 1
ATOM 3119 N N . GLY A 1 404 ? -6.133 0.649 -15.293 1.00 90.75 404 GLY A N 1
ATOM 3120 C CA . GLY A 1 404 ? -5.702 2.046 -15.238 1.00 90.75 404 GLY A CA 1
ATOM 3121 C C . GLY A 1 404 ? -4.182 2.153 -15.142 1.00 90.75 404 GLY A C 1
ATOM 3122 O O . GLY A 1 404 ? -3.585 2.972 -15.829 1.00 90.75 404 GLY A O 1
ATOM 3123 N N . VAL A 1 405 ? -3.552 1.275 -14.350 1.00 89.44 405 VAL A N 1
ATOM 3124 C CA . VAL A 1 405 ? -2.090 1.228 -14.189 1.00 89.44 405 VAL A CA 1
ATOM 3125 C C . VAL A 1 405 ? -1.545 -0.168 -14.477 1.00 89.44 405 VAL A C 1
ATOM 3127 O O . VAL A 1 405 ? -2.027 -1.159 -13.915 1.00 89.44 405 VAL A O 1
ATOM 3130 N N . LEU A 1 406 ? -0.515 -0.237 -15.321 1.00 94.56 406 LEU A N 1
ATOM 3131 C CA . LEU A 1 406 ? 0.224 -1.451 -15.651 1.00 94.56 406 LEU A CA 1
ATOM 3132 C C . LEU A 1 406 ? 1.732 -1.186 -15.640 1.00 94.56 406 LEU A C 1
ATOM 3134 O O . LEU A 1 406 ? 2.243 -0.458 -16.488 1.00 94.56 406 LEU A O 1
ATOM 3138 N N . THR A 1 407 ? 2.448 -1.860 -14.742 1.00 93.62 407 THR A N 1
ATOM 3139 C CA . THR A 1 407 ? 3.918 -1.829 -14.705 1.00 93.62 407 THR A CA 1
ATOM 3140 C C . THR A 1 407 ? 4.475 -3.232 -14.905 1.00 93.62 407 THR A C 1
ATOM 3142 O O . THR A 1 407 ? 4.264 -4.118 -14.071 1.00 93.62 407 THR A O 1
ATOM 3145 N N . CYS A 1 408 ? 5.191 -3.446 -16.009 1.00 95.31 408 CYS A N 1
ATOM 3146 C CA . CYS A 1 408 ? 5.645 -4.773 -16.439 1.00 95.31 408 CYS A CA 1
ATOM 3147 C C . CYS A 1 408 ? 7.119 -4.832 -16.864 1.00 95.31 408 CYS A C 1
ATOM 3149 O O . CYS A 1 408 ? 7.506 -5.717 -17.628 1.00 95.31 408 CYS A O 1
ATOM 3151 N N . ALA A 1 409 ? 7.941 -3.893 -16.397 1.00 93.94 409 ALA A N 1
ATOM 3152 C CA . ALA A 1 409 ? 9.365 -3.843 -16.715 1.00 93.94 409 ALA A CA 1
ATOM 3153 C C . ALA A 1 409 ? 10.143 -5.091 -16.251 1.00 93.94 409 ALA A C 1
ATOM 3155 O O . ALA A 1 409 ? 9.635 -5.914 -15.492 1.00 93.94 409 ALA A O 1
ATOM 3156 N N . ASN A 1 410 ? 11.370 -5.260 -16.731 1.00 94.38 410 ASN A N 1
ATOM 3157 C CA . ASN A 1 410 ? 12.285 -6.345 -16.377 1.00 94.38 410 ASN A CA 1
ATOM 3158 C C . ASN A 1 410 ? 11.620 -7.731 -16.455 1.00 94.38 410 ASN A C 1
ATOM 3160 O O . ASN A 1 410 ? 11.666 -8.544 -15.535 1.00 94.38 410 ASN A O 1
ATOM 3164 N N . ASN A 1 411 ? 10.943 -7.973 -17.578 1.00 97.44 411 ASN A N 1
ATOM 3165 C CA . ASN A 1 411 ? 10.346 -9.249 -17.960 1.00 97.44 411 ASN A CA 1
ATOM 3166 C C . ASN A 1 411 ? 10.962 -9.739 -19.285 1.00 97.44 411 ASN A C 1
ATOM 3168 O O . ASN A 1 411 ? 11.933 -9.178 -19.788 1.00 97.44 411 ASN A O 1
ATOM 3172 N N . ARG A 1 412 ? 10.404 -10.806 -19.864 1.00 97.75 412 ARG A N 1
ATOM 3173 C CA . ARG A 1 412 ? 10.844 -11.409 -21.136 1.00 97.75 412 ARG A CA 1
ATOM 3174 C C . ARG A 1 412 ? 9.865 -11.114 -22.275 1.00 97.75 412 ARG A C 1
ATOM 3176 O O . ARG A 1 412 ? 9.650 -11.955 -23.149 1.00 97.75 412 ARG A O 1
ATOM 3183 N N . LEU A 1 413 ? 9.209 -9.955 -22.223 1.00 97.94 413 LEU A N 1
ATOM 3184 C CA . LEU A 1 413 ? 8.207 -9.539 -23.203 1.00 97.94 413 LEU A CA 1
ATOM 3185 C C . LEU A 1 413 ? 8.872 -9.249 -24.549 1.00 97.94 413 LEU A C 1
ATOM 3187 O O . LEU A 1 413 ? 9.808 -8.461 -24.611 1.00 97.94 413 LEU A O 1
ATOM 3191 N N . ALA A 1 414 ? 8.376 -9.850 -25.626 1.00 96.25 414 ALA A N 1
ATOM 3192 C CA . ALA A 1 414 ? 8.804 -9.513 -26.988 1.00 96.25 414 ALA A CA 1
ATOM 3193 C C . ALA A 1 414 ? 7.839 -8.540 -27.687 1.00 96.25 414 ALA A C 1
ATOM 3195 O O . ALA A 1 414 ? 8.187 -7.943 -28.700 1.00 96.25 414 ALA A O 1
ATOM 3196 N N . SER A 1 415 ? 6.625 -8.391 -27.150 1.00 97.12 415 SER A N 1
ATOM 3197 C CA . SER A 1 415 ? 5.583 -7.529 -27.698 1.00 97.12 415 SER A CA 1
ATOM 3198 C C . SER A 1 415 ? 4.790 -6.837 -26.594 1.00 97.12 415 SER A C 1
ATOM 3200 O O . SER A 1 415 ? 4.628 -7.377 -25.497 1.00 97.12 415 SER A O 1
ATOM 3202 N N . LEU A 1 416 ? 4.288 -5.648 -26.924 1.00 97.75 416 LEU A N 1
ATOM 3203 C CA . LEU A 1 416 ? 3.376 -4.844 -26.117 1.00 97.75 416 LEU A CA 1
ATOM 3204 C C . LEU A 1 416 ? 1.899 -5.157 -26.398 1.00 97.75 416 LEU A C 1
ATOM 3206 O O . LEU A 1 416 ? 1.022 -4.594 -25.742 1.00 97.75 416 LEU A O 1
ATOM 3210 N N . ASP A 1 417 ? 1.589 -6.041 -27.351 1.00 97.06 417 ASP A N 1
ATOM 3211 C CA . ASP A 1 417 ? 0.222 -6.524 -27.541 1.00 97.06 417 ASP A CA 1
ATOM 3212 C C . ASP A 1 417 ? -0.283 -7.190 -26.247 1.00 97.06 417 ASP A C 1
ATOM 3214 O O . ASP A 1 417 ? 0.459 -7.942 -25.610 1.00 97.06 417 ASP A O 1
ATOM 3218 N N . PRO A 1 418 ? -1.537 -6.935 -25.833 1.00 96.88 418 PRO A N 1
ATOM 3219 C CA . PRO A 1 418 ? -2.628 -6.321 -26.598 1.00 96.88 418 PRO A CA 1
ATOM 3220 C C . PRO A 1 418 ? -2.739 -4.787 -26.475 1.00 96.88 418 PRO A C 1
ATOM 3222 O O . PRO A 1 418 ? -3.728 -4.213 -26.931 1.00 96.88 418 PRO A O 1
ATOM 3225 N N . PHE A 1 419 ? -1.773 -4.115 -25.849 1.00 97.19 419 PHE A N 1
ATOM 3226 C CA . PHE A 1 419 ? -1.904 -2.732 -25.378 1.00 97.19 419 PHE A CA 1
ATOM 3227 C C . PHE A 1 419 ? -1.399 -1.658 -26.345 1.00 97.19 419 PHE A C 1
ATOM 3229 O O . PHE A 1 419 ? -1.523 -0.476 -26.048 1.00 97.19 419 PHE A O 1
ATOM 3236 N N . VAL A 1 420 ? -0.898 -2.016 -27.530 1.00 96.00 420 VAL A N 1
ATOM 3237 C CA . VAL A 1 420 ? -0.511 -1.007 -28.533 1.00 96.00 420 VAL A CA 1
ATOM 3238 C C . VAL A 1 420 ? -1.711 -0.156 -28.965 1.00 96.00 420 VAL A C 1
ATOM 3240 O O . VAL A 1 420 ? -1.624 1.071 -29.004 1.00 96.00 420 VAL A O 1
ATOM 3243 N N . GLU A 1 421 ? -2.862 -0.778 -29.225 1.00 92.69 421 GLU A N 1
ATOM 3244 C CA . GLU A 1 421 ? -4.053 -0.054 -29.690 1.00 92.69 421 GLU A CA 1
ATOM 3245 C C . GLU A 1 421 ? -4.810 0.663 -28.568 1.00 92.69 421 GLU A C 1
ATOM 3247 O O . GLU A 1 421 ? -5.347 1.750 -28.780 1.00 92.69 421 GLU A O 1
ATOM 3252 N N . SER A 1 422 ? -4.861 0.081 -27.374 1.00 92.69 422 SER A N 1
ATOM 3253 C CA . SER A 1 422 ? -5.595 0.637 -26.235 1.00 92.69 422 SER A CA 1
ATOM 3254 C C . SER A 1 422 ? -4.796 0.421 -24.950 1.00 92.69 422 SER A C 1
ATOM 3256 O O . SER A 1 422 ? -5.114 -0.505 -24.199 1.00 92.69 422 SER A O 1
ATOM 3258 N N . PRO A 1 423 ? -3.735 1.212 -24.721 1.00 94.75 423 PRO A N 1
ATOM 3259 C CA . PRO A 1 423 ? -2.919 1.072 -23.525 1.00 94.75 423 PRO A CA 1
ATOM 3260 C C . PRO A 1 423 ? -3.673 1.538 -22.269 1.00 94.75 423 PRO A C 1
ATOM 3262 O O . PRO A 1 423 ? -4.611 2.332 -22.385 1.00 94.75 423 PRO A O 1
ATOM 3265 N N . PRO A 1 424 ? -3.262 1.065 -21.079 1.00 93.00 424 PRO A N 1
ATOM 3266 C CA . PRO A 1 424 ? -3.633 1.662 -19.796 1.00 93.00 424 PRO A CA 1
ATOM 3267 C C . PRO A 1 424 ? -3.256 3.148 -19.718 1.00 93.00 424 PRO A C 1
ATOM 3269 O O . PRO A 1 424 ? -2.361 3.595 -20.440 1.00 93.00 424 PRO A O 1
ATOM 3272 N N . ASP A 1 425 ? -3.908 3.890 -18.818 1.00 86.44 425 ASP A N 1
ATOM 3273 C CA . ASP A 1 425 ? -3.631 5.319 -18.598 1.00 86.44 425 ASP A CA 1
ATOM 3274 C C . ASP A 1 425 ? -2.193 5.557 -18.124 1.00 86.44 425 ASP A C 1
ATOM 3276 O O . ASP A 1 425 ? -1.579 6.548 -18.506 1.00 86.44 425 ASP A O 1
ATOM 3280 N N . ASP A 1 426 ? -1.666 4.647 -17.303 1.00 86.75 426 ASP A N 1
ATOM 3281 C CA . ASP A 1 426 ? -0.282 4.633 -16.839 1.00 86.75 426 ASP A CA 1
ATOM 3282 C C . ASP A 1 426 ? 0.343 3.281 -17.205 1.00 86.75 426 ASP A C 1
ATOM 3284 O O . ASP A 1 426 ? 0.055 2.248 -16.587 1.00 86.75 426 ASP A O 1
ATOM 3288 N N . PHE A 1 427 ? 1.134 3.267 -18.281 1.00 92.88 427 PHE A N 1
ATOM 3289 C CA . PHE A 1 427 ? 1.748 2.054 -18.814 1.00 92.88 427 PHE A CA 1
ATOM 3290 C C . PHE A 1 427 ? 3.270 2.171 -18.830 1.00 92.88 427 PHE A C 1
ATOM 3292 O O . PHE A 1 427 ? 3.859 2.832 -19.687 1.00 92.88 427 PHE A O 1
ATOM 3299 N N . LEU A 1 428 ? 3.908 1.487 -17.882 1.00 92.00 428 LEU A N 1
ATOM 3300 C CA . LEU A 1 428 ? 5.355 1.469 -17.720 1.00 92.00 428 LEU A CA 1
ATOM 3301 C C . LEU A 1 428 ? 5.920 0.096 -18.077 1.00 92.00 428 LEU A C 1
ATOM 3303 O O . LEU A 1 428 ? 5.575 -0.937 -17.493 1.00 92.00 428 LEU A O 1
ATOM 3307 N N . PHE A 1 429 ? 6.836 0.096 -19.034 1.00 93.81 429 PHE A N 1
ATOM 3308 C CA . PHE A 1 429 ? 7.516 -1.091 -19.516 1.00 93.81 429 PHE A CA 1
ATOM 3309 C C . PHE A 1 429 ? 8.967 -0.743 -19.845 1.00 93.81 429 PHE A C 1
ATOM 3311 O O . PHE A 1 429 ? 9.267 0.310 -20.394 1.00 93.81 429 PHE A O 1
ATOM 3318 N N . ASP A 1 430 ? 9.858 -1.668 -19.526 1.00 92.62 430 ASP A N 1
ATOM 3319 C CA . ASP A 1 430 ? 11.251 -1.665 -19.957 1.00 92.62 430 ASP A CA 1
ATOM 3320 C C . ASP A 1 430 ? 11.685 -3.125 -19.974 1.00 92.62 430 ASP A C 1
ATOM 3322 O O . ASP A 1 430 ? 11.850 -3.736 -18.927 1.00 92.62 430 ASP A O 1
ATOM 3326 N N . CYS A 1 431 ? 11.710 -3.752 -21.144 1.00 94.56 431 CYS A N 1
ATOM 3327 C CA . CYS A 1 431 ? 12.164 -5.132 -21.290 1.00 94.56 431 CYS A CA 1
ATOM 3328 C C . CYS A 1 431 ? 13.186 -5.166 -22.416 1.00 94.56 431 CYS A C 1
ATOM 3330 O O . CYS A 1 431 ? 12.875 -4.794 -23.550 1.00 94.56 431 CYS A O 1
ATOM 3332 N N . GLU A 1 432 ? 14.382 -5.665 -22.119 1.00 92.25 432 GLU A N 1
ATOM 3333 C CA . GLU A 1 432 ? 15.467 -5.801 -23.099 1.00 92.25 432 GLU A CA 1
ATOM 3334 C C . GLU A 1 432 ? 15.067 -6.684 -24.297 1.00 92.25 432 GLU A C 1
ATOM 3336 O O . GLU A 1 432 ? 15.574 -6.523 -25.401 1.00 92.25 432 GLU A O 1
ATOM 3341 N N . THR A 1 433 ? 14.097 -7.585 -24.112 1.00 96.81 433 THR A N 1
ATOM 3342 C CA . THR A 1 433 ? 13.559 -8.462 -25.163 1.00 96.81 433 THR A CA 1
ATOM 3343 C C . THR A 1 433 ? 12.565 -7.787 -26.114 1.00 96.81 433 THR A C 1
ATOM 3345 O O . THR A 1 433 ? 12.258 -8.361 -27.159 1.00 96.81 433 THR A O 1
ATOM 3348 N N . ILE A 1 434 ? 12.051 -6.594 -25.791 1.00 96.94 434 ILE A N 1
ATOM 3349 C CA . ILE A 1 434 ? 11.229 -5.808 -26.724 1.00 96.94 434 ILE A CA 1
ATOM 3350 C C . ILE A 1 434 ? 12.176 -5.216 -27.758 1.00 96.94 434 ILE A C 1
ATOM 3352 O O . ILE A 1 434 ? 13.109 -4.513 -27.378 1.00 96.94 434 ILE A O 1
ATOM 3356 N N . SER A 1 435 ? 11.946 -5.450 -29.049 1.00 96.31 435 SER A N 1
ATOM 3357 C CA . SER A 1 435 ? 12.832 -4.949 -30.107 1.00 96.31 435 SER A CA 1
ATOM 3358 C C . SER A 1 435 ? 12.632 -3.453 -30.392 1.00 96.31 435 SER A C 1
ATOM 3360 O O . SER A 1 435 ? 11.627 -2.850 -30.010 1.00 96.31 435 SER A O 1
ATOM 3362 N N . THR A 1 436 ? 13.596 -2.827 -31.068 1.00 96.44 436 THR A N 1
ATOM 3363 C CA . THR A 1 436 ? 13.486 -1.421 -31.499 1.00 96.44 436 THR A CA 1
ATOM 3364 C C . THR A 1 436 ? 12.333 -1.222 -32.486 1.00 96.44 436 THR A C 1
ATOM 3366 O O . THR A 1 436 ? 11.644 -0.205 -32.433 1.00 96.44 436 THR A O 1
ATOM 3369 N N . GLU A 1 437 ? 12.057 -2.209 -33.338 1.00 97.31 437 GLU A N 1
ATOM 3370 C CA . GLU A 1 437 ? 10.933 -2.194 -34.279 1.00 97.31 437 GLU A CA 1
ATOM 3371 C C . GLU A 1 437 ? 9.588 -2.212 -33.546 1.00 97.31 437 GLU A C 1
ATOM 3373 O O . GLU A 1 437 ? 8.665 -1.500 -33.940 1.00 97.31 437 GLU A O 1
ATOM 3378 N N . GLU A 1 438 ? 9.481 -2.979 -32.459 1.00 97.88 438 GLU A N 1
ATOM 3379 C CA . GLU A 1 438 ? 8.273 -3.022 -31.635 1.00 97.88 438 GLU A CA 1
ATOM 3380 C C . GLU A 1 438 ? 8.027 -1.688 -30.916 1.00 97.88 438 GLU A C 1
ATOM 3382 O O . GLU A 1 438 ? 6.903 -1.179 -30.918 1.00 97.88 438 GLU A O 1
ATOM 3387 N N . LEU A 1 439 ? 9.080 -1.066 -30.371 1.00 97.44 439 LEU A N 1
ATOM 3388 C CA . LEU A 1 439 ? 8.986 0.287 -29.810 1.00 97.44 439 LEU A CA 1
ATOM 3389 C C . LEU A 1 439 ? 8.572 1.309 -30.877 1.00 97.44 439 LEU A C 1
ATOM 3391 O O . LEU A 1 439 ? 7.703 2.144 -30.628 1.00 97.44 439 LEU A O 1
ATOM 3395 N N . GLN A 1 440 ? 9.133 1.223 -32.086 1.00 98.00 440 GLN A N 1
ATOM 3396 C CA . GLN A 1 440 ? 8.776 2.109 -33.194 1.00 98.00 440 GLN A CA 1
ATOM 3397 C C . GLN A 1 440 ? 7.325 1.898 -33.657 1.00 98.00 440 GLN A C 1
ATOM 3399 O O . GLN A 1 440 ? 6.642 2.866 -34.016 1.00 98.00 440 GLN A O 1
ATOM 3404 N N . ARG A 1 441 ? 6.828 0.653 -33.627 1.00 97.94 441 ARG A N 1
ATOM 3405 C CA . ARG A 1 441 ? 5.422 0.324 -33.901 1.00 97.94 441 ARG A CA 1
ATOM 3406 C C . ARG A 1 441 ? 4.509 1.007 -32.889 1.00 97.94 441 ARG A C 1
ATOM 3408 O O . ARG A 1 441 ? 3.589 1.717 -33.297 1.00 97.94 441 ARG A O 1
ATOM 3415 N N . ALA A 1 442 ? 4.791 0.839 -31.598 1.00 97.81 442 ALA A N 1
ATOM 3416 C CA . ALA A 1 442 ? 4.021 1.461 -30.526 1.00 97.81 442 ALA A CA 1
ATOM 3417 C C . ALA A 1 442 ? 4.042 2.993 -30.623 1.00 97.81 442 ALA A C 1
ATOM 3419 O O . ALA A 1 442 ? 2.981 3.618 -30.646 1.00 97.81 442 ALA A O 1
ATOM 3420 N N . LEU A 1 443 ? 5.227 3.588 -30.812 1.00 97.81 443 LEU A N 1
ATOM 3421 C CA . LEU A 1 443 ? 5.393 5.028 -31.011 1.00 97.81 443 LEU A CA 1
ATOM 3422 C C . LEU A 1 443 ? 4.525 5.538 -32.169 1.00 97.81 443 LEU A C 1
ATOM 3424 O O . LEU A 1 443 ? 3.766 6.487 -32.001 1.00 97.81 443 LEU A O 1
ATOM 3428 N N . THR A 1 444 ? 4.554 4.866 -33.323 1.00 98.00 444 THR A N 1
ATOM 3429 C CA . THR A 1 444 ? 3.768 5.259 -34.509 1.00 98.00 444 THR A CA 1
ATOM 3430 C C . THR A 1 444 ? 2.262 5.296 -34.235 1.00 98.00 444 THR A C 1
ATOM 3432 O O . THR A 1 444 ? 1.559 6.178 -34.741 1.00 98.00 444 THR A O 1
ATOM 3435 N N . VAL A 1 445 ? 1.748 4.343 -33.453 1.00 97.81 445 VAL A N 1
ATOM 3436 C CA . VAL A 1 445 ? 0.329 4.287 -33.074 1.00 97.81 445 VAL A CA 1
ATOM 3437 C C . VAL A 1 445 ? 0.001 5.366 -32.042 1.00 97.81 445 VAL A C 1
ATOM 3439 O O . VAL A 1 445 ? -0.990 6.086 -32.197 1.00 97.81 445 VAL A O 1
ATOM 3442 N N . TRP A 1 446 ? 0.835 5.522 -31.014 1.00 97.12 446 TRP A N 1
ATOM 3443 C CA . TRP A 1 446 ? 0.598 6.454 -29.911 1.00 97.12 446 TRP A CA 1
ATOM 3444 C C . TRP A 1 446 ? 0.771 7.922 -30.307 1.00 97.12 446 TRP A C 1
ATOM 3446 O O . TRP A 1 446 ? -0.017 8.750 -29.857 1.00 97.12 446 TRP A O 1
ATOM 3456 N N . SER A 1 447 ? 1.681 8.259 -31.228 1.00 97.19 447 SER A N 1
ATOM 3457 C CA . SER A 1 447 ? 1.861 9.633 -31.733 1.00 97.19 447 SER A CA 1
ATOM 3458 C C . SER A 1 447 ? 0.614 10.202 -32.421 1.00 97.19 447 SER A C 1
ATOM 3460 O O . SER A 1 447 ? 0.488 11.414 -32.573 1.00 97.19 447 SER A O 1
ATOM 3462 N N . ARG A 1 448 ? -0.341 9.351 -32.818 1.00 96.75 448 ARG A N 1
ATOM 3463 C CA . ARG A 1 448 ? -1.632 9.772 -33.391 1.00 96.75 448 ARG A CA 1
ATOM 3464 C C . ARG A 1 448 ? -2.672 10.138 -32.326 1.00 96.75 448 ARG A C 1
ATOM 3466 O O . ARG A 1 448 ? -3.764 10.581 -32.677 1.00 96.75 448 ARG A O 1
ATOM 3473 N N . LYS A 1 449 ? -2.369 9.930 -31.041 1.00 94.94 449 LYS A N 1
ATOM 3474 C CA . LYS A 1 449 ? -3.297 10.078 -29.913 1.00 94.94 449 LYS A CA 1
ATOM 3475 C C . LYS A 1 449 ? -2.724 11.076 -28.896 1.00 94.94 449 LYS A C 1
ATOM 3477 O O . LYS A 1 449 ? -1.942 10.674 -28.039 1.00 94.94 449 LYS A O 1
ATOM 3482 N N . PRO A 1 450 ? -3.143 12.357 -28.916 1.00 91.69 450 PRO A N 1
ATOM 3483 C CA . PRO A 1 450 ? -2.611 13.383 -28.010 1.00 91.69 450 PRO A CA 1
ATOM 3484 C C . PRO A 1 450 ? -2.710 13.038 -26.515 1.00 91.69 450 PRO A C 1
ATOM 3486 O O . PRO A 1 450 ? -1.838 13.419 -25.741 1.00 91.69 450 PRO A O 1
ATOM 3489 N N . ALA A 1 451 ? -3.731 12.275 -26.108 1.00 90.38 451 ALA A N 1
ATOM 3490 C CA . ALA A 1 451 ? -3.891 11.809 -24.727 1.00 90.38 451 ALA A CA 1
ATOM 3491 C C . ALA A 1 451 ? -2.741 10.895 -24.246 1.00 90.38 451 ALA A C 1
ATOM 3493 O O . ALA A 1 451 ? -2.494 10.800 -23.049 1.00 90.38 451 ALA A O 1
ATOM 3494 N N . LEU A 1 452 ? -2.006 10.264 -25.170 1.00 92.25 452 LEU A N 1
ATOM 3495 C CA . LEU A 1 452 ? -0.893 9.353 -24.885 1.00 92.25 452 LEU A CA 1
ATOM 3496 C C . LEU A 1 452 ? 0.481 10.029 -25.016 1.00 92.25 452 LEU A C 1
ATOM 3498 O O . LEU A 1 452 ? 1.492 9.346 -25.166 1.00 92.25 452 LEU A O 1
ATOM 3502 N N . ALA A 1 453 ? 0.547 11.364 -24.957 1.00 91.50 453 ALA A N 1
ATOM 3503 C CA . ALA A 1 453 ? 1.800 12.111 -25.098 1.00 91.50 453 ALA A CA 1
ATOM 3504 C C . ALA A 1 453 ? 2.896 11.664 -24.110 1.00 91.50 453 ALA A C 1
ATOM 3506 O O . ALA A 1 453 ? 4.077 11.703 -24.443 1.00 91.50 453 ALA A O 1
ATOM 3507 N N . HIS A 1 454 ? 2.517 11.200 -22.916 1.00 89.12 454 HIS A N 1
ATOM 3508 C CA . HIS A 1 454 ? 3.458 10.671 -21.929 1.00 89.12 454 HIS A CA 1
ATOM 3509 C C . HIS A 1 454 ? 4.072 9.322 -22.367 1.00 89.12 454 HIS A C 1
ATOM 3511 O O . HIS A 1 454 ? 5.280 9.146 -22.242 1.00 89.12 454 HIS A O 1
ATOM 3517 N N . LEU A 1 455 ? 3.295 8.406 -22.968 1.00 93.00 455 LEU A N 1
ATOM 3518 C CA . LEU A 1 455 ? 3.824 7.149 -23.525 1.00 93.00 455 LEU A CA 1
ATOM 3519 C C . LEU A 1 455 ? 4.712 7.398 -24.741 1.00 93.00 455 LEU A C 1
ATOM 3521 O O . LEU A 1 455 ? 5.770 6.783 -24.861 1.00 93.00 455 LEU A O 1
ATOM 3525 N N . VAL A 1 456 ? 4.303 8.321 -25.620 1.00 95.19 456 VAL A N 1
ATOM 3526 C CA . VAL A 1 456 ? 5.120 8.785 -26.754 1.00 95.19 456 VAL A CA 1
ATOM 3527 C C . VAL A 1 456 ? 6.472 9.252 -26.234 1.00 95.19 456 VAL A C 1
ATOM 3529 O O . VAL A 1 456 ? 7.506 8.743 -26.656 1.00 95.19 456 VAL A O 1
ATOM 3532 N N . ARG A 1 457 ? 6.452 10.138 -25.235 1.00 93.75 457 ARG A N 1
ATOM 3533 C CA . ARG A 1 457 ? 7.658 10.691 -24.638 1.00 93.75 457 ARG A CA 1
ATOM 3534 C C . ARG A 1 457 ? 8.561 9.622 -24.023 1.00 93.75 457 ARG A C 1
ATOM 3536 O O . ARG A 1 457 ? 9.761 9.627 -24.280 1.00 93.75 457 ARG A O 1
ATOM 3543 N N . ASN A 1 458 ? 8.007 8.703 -23.236 1.00 93.44 458 ASN A N 1
ATOM 3544 C CA . ASN A 1 458 ? 8.787 7.627 -22.622 1.00 93.44 458 ASN A CA 1
ATOM 3545 C C . ASN A 1 458 ? 9.410 6.711 -23.689 1.00 93.44 458 ASN A C 1
ATOM 3547 O O . ASN A 1 458 ? 10.575 6.331 -23.589 1.00 93.44 458 ASN A O 1
ATOM 3551 N N . THR A 1 459 ? 8.665 6.412 -24.753 1.00 96.12 459 THR A N 1
ATOM 3552 C CA . THR A 1 459 ? 9.132 5.548 -25.847 1.00 96.12 459 THR A CA 1
ATOM 3553 C C . THR A 1 459 ? 10.227 6.213 -26.678 1.00 96.12 459 THR A C 1
ATOM 3555 O O . THR A 1 459 ? 11.191 5.548 -27.047 1.00 96.12 459 THR A O 1
ATOM 3558 N N . GLU A 1 460 ? 10.127 7.520 -26.937 1.00 96.19 460 GLU A N 1
ATOM 3559 C CA . GLU A 1 460 ? 11.183 8.302 -27.596 1.00 96.19 460 GLU A CA 1
ATOM 3560 C C . GLU A 1 460 ? 12.493 8.263 -26.806 1.00 96.19 460 GLU A C 1
ATOM 3562 O O . GLU A 1 460 ? 13.554 8.066 -27.394 1.00 96.19 460 GLU A O 1
ATOM 3567 N N . VAL A 1 461 ? 12.423 8.397 -25.477 1.00 96.12 461 VAL A N 1
ATOM 3568 C CA . VAL A 1 461 ? 13.603 8.306 -24.603 1.00 96.12 461 VAL A CA 1
ATOM 3569 C C . VAL A 1 461 ? 14.241 6.917 -24.689 1.00 96.12 461 VAL A C 1
ATOM 3571 O O . VAL A 1 461 ? 15.451 6.820 -24.886 1.00 96.12 461 VAL A O 1
ATOM 3574 N N . LEU A 1 462 ? 13.446 5.842 -24.611 1.00 95.75 462 LEU A N 1
ATOM 3575 C CA . LEU A 1 462 ? 13.950 4.467 -24.747 1.00 95.75 462 LEU A CA 1
ATOM 3576 C C . LEU A 1 462 ? 14.576 4.204 -26.125 1.00 95.75 462 LEU A C 1
ATOM 3578 O O . LEU A 1 462 ? 15.609 3.540 -26.220 1.00 95.75 462 LEU A O 1
ATOM 3582 N N . LEU A 1 463 ? 13.964 4.716 -27.196 1.00 95.69 463 LEU A N 1
ATOM 3583 C CA . LEU A 1 463 ? 14.481 4.588 -28.558 1.00 95.69 463 LEU A CA 1
ATOM 3584 C C . LEU A 1 463 ? 15.790 5.355 -28.747 1.00 95.69 463 LEU A C 1
ATOM 3586 O O . LEU A 1 463 ? 16.733 4.805 -29.315 1.00 95.69 463 LEU A O 1
ATOM 3590 N N . GLU A 1 464 ? 15.870 6.595 -28.263 1.00 95.50 464 GLU A N 1
ATOM 3591 C CA . GLU A 1 464 ? 17.091 7.394 -28.374 1.00 95.50 464 GLU A CA 1
ATOM 3592 C C . GLU A 1 464 ? 18.232 6.772 -27.574 1.00 95.50 464 GLU A C 1
ATOM 3594 O O . GLU A 1 464 ? 19.343 6.657 -28.092 1.00 95.50 464 GLU A O 1
ATOM 3599 N N . PHE A 1 465 ? 17.938 6.278 -26.369 1.00 94.81 465 PHE A N 1
ATOM 3600 C CA . PHE A 1 465 ? 18.891 5.515 -25.571 1.00 94.81 465 PHE A CA 1
ATOM 3601 C C . PHE A 1 465 ? 19.446 4.313 -26.353 1.00 94.81 465 PHE A C 1
ATOM 3603 O O . PHE A 1 465 ? 20.658 4.155 -26.470 1.00 94.81 465 PHE A O 1
ATOM 3610 N N . ARG A 1 466 ? 18.579 3.495 -26.964 1.00 93.38 466 ARG A N 1
ATOM 3611 C CA . ARG A 1 466 ? 19.004 2.315 -27.741 1.00 93.38 466 ARG A CA 1
ATOM 3612 C C . ARG A 1 466 ? 19.770 2.660 -29.016 1.00 93.38 466 ARG A C 1
ATOM 3614 O O . ARG A 1 466 ? 20.594 1.868 -29.465 1.00 93.38 466 ARG A O 1
ATOM 3621 N N . ARG A 1 467 ? 19.473 3.806 -29.632 1.00 93.12 467 ARG A N 1
ATOM 3622 C CA . ARG A 1 467 ? 20.080 4.244 -30.896 1.00 93.12 467 ARG A CA 1
ATOM 3623 C C . ARG A 1 467 ? 21.448 4.887 -30.696 1.00 93.12 467 ARG A C 1
ATOM 3625 O O . ARG A 1 467 ? 22.351 4.650 -31.495 1.00 93.12 467 ARG A O 1
ATOM 3632 N N . SER A 1 468 ? 21.569 5.720 -29.670 1.00 92.69 468 SER A N 1
ATOM 3633 C CA . SER A 1 468 ? 22.661 6.686 -29.536 1.00 92.69 468 SER A CA 1
ATOM 3634 C C . SER A 1 468 ? 23.380 6.615 -28.181 1.00 92.69 468 SER A C 1
ATOM 3636 O O . SER A 1 468 ? 24.356 7.338 -27.978 1.00 92.69 468 SER A O 1
ATOM 3638 N N . GLY A 1 469 ? 22.925 5.755 -27.266 1.00 92.19 469 GLY A N 1
ATOM 3639 C CA . GLY A 1 469 ? 23.483 5.598 -25.924 1.00 92.19 469 GLY A CA 1
ATOM 3640 C C . GLY A 1 469 ? 23.096 6.718 -24.955 1.00 92.19 469 GLY A C 1
ATOM 3641 O O . GLY A 1 469 ? 22.305 7.614 -25.254 1.00 92.19 469 GLY A O 1
ATOM 3642 N N . GLU A 1 470 ? 23.690 6.668 -23.768 1.00 90.31 470 GLU A N 1
ATOM 3643 C CA . GLU A 1 470 ? 23.387 7.509 -22.607 1.00 90.31 470 GLU A CA 1
ATOM 3644 C C . GLU A 1 470 ? 23.650 8.996 -22.887 1.00 90.31 470 GLU A C 1
ATOM 3646 O O . GLU A 1 470 ? 22.840 9.859 -22.556 1.00 90.31 470 GLU A O 1
ATOM 3651 N N . LYS A 1 471 ? 24.762 9.317 -23.562 1.00 88.69 471 LYS A N 1
ATOM 3652 C CA . LYS A 1 471 ? 25.200 10.708 -23.795 1.00 88.69 471 LYS A CA 1
ATOM 3653 C C . LYS A 1 471 ? 24.264 11.510 -24.698 1.00 88.69 471 LYS A C 1
ATOM 3655 O O . LYS A 1 471 ? 24.238 12.737 -24.620 1.00 88.69 471 LYS A O 1
ATOM 3660 N N . ALA A 1 472 ? 23.500 10.843 -25.559 1.00 91.25 472 ALA A N 1
ATOM 3661 C CA . ALA A 1 472 ? 22.552 11.513 -26.445 1.00 91.25 472 ALA A CA 1
ATOM 3662 C C . ALA A 1 472 ? 21.286 11.982 -25.710 1.00 91.25 472 ALA A C 1
ATOM 3664 O O . ALA A 1 472 ? 20.607 12.903 -26.171 1.00 91.25 472 ALA A O 1
ATOM 3665 N N . LEU A 1 473 ? 20.994 11.407 -24.538 1.00 94.00 473 LEU A N 1
ATOM 3666 C CA . LEU A 1 473 ? 19.793 11.702 -23.756 1.00 94.00 473 LEU A CA 1
ATOM 3667 C C . LEU A 1 473 ? 19.722 13.155 -23.283 1.00 94.00 473 LEU A C 1
ATOM 3669 O O . LEU A 1 473 ? 18.630 13.711 -23.168 1.00 94.00 473 LEU A O 1
ATOM 3673 N N . HIS A 1 474 ? 20.872 13.807 -23.103 1.00 91.62 474 HIS A N 1
ATOM 3674 C CA . HIS A 1 474 ? 20.954 15.220 -22.739 1.00 91.62 474 HIS A CA 1
ATOM 3675 C C . HIS A 1 474 ? 20.187 16.142 -23.709 1.00 91.62 474 HIS A C 1
ATOM 3677 O O . HIS A 1 474 ? 19.645 17.169 -23.299 1.00 91.62 474 HIS A O 1
ATOM 3683 N N . ALA A 1 475 ? 20.086 15.773 -24.994 1.00 92.19 475 ALA A N 1
ATOM 3684 C CA . ALA A 1 475 ? 19.339 16.542 -25.993 1.00 92.19 475 ALA A CA 1
ATOM 3685 C C . ALA A 1 475 ? 17.815 16.485 -25.792 1.00 92.19 475 ALA A C 1
ATOM 3687 O O . ALA A 1 475 ? 17.095 17.347 -26.292 1.00 92.19 475 ALA A O 1
ATOM 3688 N N . LEU A 1 476 ? 17.319 15.480 -25.066 1.00 94.62 476 LEU A N 1
ATOM 3689 C CA . LEU A 1 476 ? 15.903 15.342 -24.753 1.00 94.62 476 LEU A CA 1
ATOM 3690 C C . LEU A 1 476 ? 15.530 16.085 -23.468 1.00 94.62 476 LEU A C 1
ATOM 3692 O O . LEU A 1 476 ? 14.352 16.367 -23.277 1.00 94.62 476 LEU A O 1
ATOM 3696 N N . ALA A 1 477 ? 16.473 16.398 -22.584 1.00 95.19 477 ALA A N 1
ATOM 3697 C CA . ALA A 1 477 ? 16.179 16.958 -21.268 1.00 95.19 477 ALA A CA 1
ATOM 3698 C C . ALA A 1 477 ? 15.436 18.310 -21.329 1.00 95.19 477 ALA A C 1
ATOM 3700 O O . ALA A 1 477 ? 15.612 19.107 -22.252 1.00 95.19 477 ALA A O 1
ATOM 3701 N N . ARG A 1 478 ? 14.584 18.573 -20.331 1.00 94.94 478 ARG A N 1
ATOM 3702 C CA . ARG A 1 478 ? 13.879 19.854 -20.172 1.00 94.94 478 ARG A CA 1
ATOM 3703 C C . ARG A 1 478 ? 14.667 20.769 -19.253 1.00 94.94 478 ARG A C 1
ATOM 3705 O O . ARG A 1 478 ? 15.138 20.323 -18.214 1.00 94.94 478 ARG A O 1
ATOM 3712 N N . GLU A 1 479 ? 14.764 22.040 -19.618 1.00 95.44 479 GLU A N 1
ATOM 3713 C CA . GLU A 1 479 ? 15.473 23.037 -18.822 1.00 95.44 479 GLU A CA 1
ATOM 3714 C C . GLU A 1 479 ? 14.554 23.696 -17.785 1.00 95.44 479 GLU A C 1
ATOM 3716 O O . GLU A 1 479 ? 13.420 24.072 -18.095 1.00 95.44 479 GLU A O 1
ATOM 3721 N N . PHE A 1 480 ? 15.056 23.858 -16.563 1.00 95.44 480 PHE A N 1
ATOM 3722 C CA . PHE A 1 480 ? 14.429 24.635 -15.501 1.00 95.44 480 PHE A CA 1
ATOM 3723 C C . PHE A 1 480 ? 15.509 25.282 -14.628 1.00 95.44 480 PHE A C 1
ATOM 3725 O O . PHE A 1 480 ? 16.387 24.600 -14.106 1.00 95.44 480 PHE A O 1
ATOM 3732 N N . GLU A 1 481 ? 15.451 26.610 -14.496 1.00 93.25 481 GLU A N 1
ATOM 3733 C CA . GLU A 1 481 ? 16.390 27.419 -13.697 1.00 93.25 481 GLU A CA 1
ATOM 3734 C C . GLU A 1 481 ? 17.878 27.126 -13.982 1.00 93.25 481 GLU A C 1
ATOM 3736 O O . GLU A 1 481 ? 18.698 27.041 -13.071 1.00 93.25 481 GLU A O 1
ATOM 3741 N N . GLY A 1 482 ? 18.226 26.986 -15.267 1.00 92.69 482 GLY A N 1
ATOM 3742 C CA . GLY A 1 482 ? 19.604 26.766 -15.717 1.00 92.69 482 GLY A CA 1
ATOM 3743 C C . GLY A 1 482 ? 20.118 25.339 -15.528 1.00 92.69 482 GLY A C 1
ATOM 3744 O O . GLY A 1 482 ? 21.298 25.103 -15.736 1.00 92.69 482 GLY A O 1
ATOM 3745 N N . ARG A 1 483 ? 19.256 24.390 -15.149 1.00 94.62 483 ARG A N 1
ATOM 3746 C CA . ARG A 1 483 ? 19.564 22.955 -15.073 1.00 94.62 483 ARG A CA 1
ATOM 3747 C C . ARG A 1 483 ? 18.679 22.169 -16.013 1.00 94.62 483 ARG A C 1
ATOM 3749 O O . ARG A 1 483 ? 17.622 22.654 -16.421 1.00 94.62 483 ARG A O 1
ATOM 3756 N N . ARG A 1 484 ? 19.080 20.946 -16.346 1.00 95.94 484 ARG A N 1
ATOM 3757 C CA . ARG A 1 484 ? 18.313 20.076 -17.242 1.00 95.94 484 ARG A CA 1
ATOM 3758 C C . ARG A 1 484 ? 17.884 18.798 -16.547 1.00 95.94 484 ARG A C 1
ATOM 3760 O O . ARG A 1 484 ? 18.664 18.206 -15.818 1.00 95.94 484 ARG A O 1
ATOM 3767 N N . TYR A 1 485 ? 16.663 18.356 -16.836 1.00 95.94 485 TYR A N 1
ATOM 3768 C CA . TYR A 1 485 ? 16.043 17.194 -16.205 1.00 95.94 485 TYR A CA 1
ATOM 3769 C C . TYR A 1 485 ? 15.457 16.260 -17.260 1.00 95.94 485 TYR A C 1
ATOM 3771 O O . TYR A 1 485 ? 14.750 16.697 -18.179 1.00 95.94 485 TYR A O 1
ATOM 3779 N N . LEU A 1 486 ? 15.707 14.962 -17.116 1.00 95.69 486 LEU A N 1
ATOM 3780 C CA . LEU A 1 486 ? 15.109 13.932 -17.954 1.00 95.69 486 LEU A CA 1
ATOM 3781 C C . LEU A 1 486 ? 14.566 12.797 -17.096 1.00 95.69 486 LEU A C 1
ATOM 3783 O O . LEU A 1 486 ? 15.307 12.140 -16.373 1.00 95.69 486 LEU A O 1
ATOM 3787 N N . TYR A 1 487 ? 13.273 12.525 -17.242 1.00 94.19 487 TYR A N 1
ATOM 3788 C CA . TYR A 1 487 ? 12.694 11.283 -16.755 1.00 94.19 487 TYR A CA 1
ATOM 3789 C C . TYR A 1 487 ? 13.185 10.111 -17.607 1.00 94.19 487 TYR A C 1
ATOM 3791 O O . TYR A 1 487 ? 12.981 10.103 -18.825 1.00 94.19 487 TYR A O 1
ATOM 3799 N N . MET A 1 488 ? 13.810 9.135 -16.956 1.00 95.00 488 MET A N 1
ATOM 3800 C CA . MET A 1 488 ? 14.308 7.920 -17.574 1.00 95.00 488 MET A CA 1
ATOM 3801 C C . MET A 1 488 ? 13.370 6.750 -17.242 1.00 95.00 488 MET A C 1
ATOM 3803 O O . MET A 1 488 ? 13.368 6.263 -16.108 1.00 95.00 488 MET A O 1
ATOM 3807 N N . PRO A 1 489 ? 12.577 6.261 -18.213 1.00 93.25 489 PRO A N 1
ATOM 3808 C CA . PRO A 1 489 ? 11.620 5.174 -18.012 1.00 93.25 489 PRO A CA 1
ATOM 3809 C C . PRO A 1 489 ? 12.293 3.787 -18.030 1.00 93.25 489 PRO A C 1
ATOM 3811 O O . PRO A 1 489 ? 11.695 2.822 -18.501 1.00 93.25 489 PRO A O 1
ATOM 3814 N N . LYS A 1 490 ? 13.538 3.677 -17.543 1.00 92.88 490 LYS A N 1
ATOM 3815 C CA . LYS A 1 490 ? 14.219 2.394 -17.316 1.00 92.88 490 LYS A CA 1
ATOM 3816 C C . LYS A 1 490 ? 14.135 1.999 -15.858 1.00 92.88 490 LYS A C 1
ATOM 3818 O O . LYS A 1 490 ? 14.227 2.856 -14.991 1.00 92.88 490 LYS A O 1
ATOM 3823 N N . PHE A 1 491 ? 13.995 0.708 -15.595 1.00 91.88 491 PHE A N 1
ATOM 3824 C CA . PHE A 1 491 ? 13.860 0.196 -14.235 1.00 91.88 491 PHE A CA 1
ATOM 3825 C C . PHE A 1 491 ? 15.194 -0.361 -13.764 1.00 91.88 491 PHE A C 1
ATOM 3827 O O . PHE A 1 491 ? 15.578 -1.462 -14.151 1.00 91.88 491 PHE A O 1
ATOM 3834 N N . LEU A 1 492 ? 15.885 0.406 -12.925 1.00 91.94 492 LEU A N 1
ATOM 3835 C CA . LEU A 1 492 ? 17.193 0.050 -12.387 1.00 91.94 492 LEU A CA 1
ATOM 3836 C C . LEU A 1 492 ? 17.168 0.075 -10.862 1.00 91.94 492 LEU A C 1
ATOM 3838 O O . LEU A 1 492 ? 16.363 0.789 -10.248 1.00 91.94 492 LEU A O 1
ATOM 3842 N N . ARG A 1 493 ? 18.066 -0.697 -10.245 1.00 90.00 493 ARG A N 1
ATOM 3843 C CA . ARG A 1 493 ? 18.400 -0.500 -8.832 1.00 90.00 493 ARG A CA 1
ATOM 3844 C C . ARG A 1 493 ? 19.010 0.879 -8.660 1.00 90.00 493 ARG A C 1
ATOM 3846 O O . ARG A 1 493 ? 19.502 1.466 -9.621 1.00 90.00 493 ARG A O 1
ATOM 3853 N N . TRP A 1 494 ? 18.955 1.400 -7.444 1.00 90.81 494 TRP A N 1
ATOM 3854 C CA . TRP A 1 494 ? 19.394 2.764 -7.194 1.00 90.81 494 TRP A CA 1
ATOM 3855 C C . TRP A 1 494 ? 20.864 2.979 -7.591 1.00 90.81 494 TRP A C 1
ATOM 3857 O O . TRP A 1 494 ? 21.170 3.952 -8.271 1.00 90.81 494 TRP A O 1
ATOM 3867 N N . GLU A 1 495 ? 21.748 2.039 -7.250 1.00 90.81 495 GLU A N 1
ATOM 3868 C CA . GLU A 1 495 ? 23.183 2.114 -7.556 1.00 90.81 495 GLU A CA 1
ATOM 3869 C C . GLU A 1 495 ? 23.439 2.070 -9.069 1.00 90.81 495 GLU A C 1
ATOM 3871 O O . GLU A 1 495 ? 24.236 2.840 -9.600 1.00 90.81 495 GLU A O 1
ATOM 3876 N N . ASP A 1 496 ? 22.711 1.211 -9.784 1.00 94.00 496 ASP A N 1
ATOM 3877 C CA . ASP A 1 496 ? 22.809 1.110 -11.241 1.00 94.00 496 ASP A CA 1
ATOM 3878 C C . ASP A 1 496 ? 22.253 2.370 -11.927 1.00 94.00 496 ASP A C 1
ATOM 3880 O O . ASP A 1 496 ? 22.770 2.798 -12.958 1.00 94.00 496 ASP A O 1
ATOM 3884 N N . ALA A 1 497 ? 21.217 2.989 -11.350 1.00 94.81 497 ALA A N 1
ATOM 3885 C CA . ALA A 1 497 ? 20.663 4.251 -11.824 1.00 94.81 497 ALA A CA 1
ATOM 3886 C C . ALA A 1 497 ? 21.635 5.422 -11.606 1.00 94.81 497 ALA A C 1
ATOM 3888 O O . ALA A 1 497 ? 21.758 6.273 -12.484 1.00 94.81 497 ALA A O 1
ATOM 3889 N N . GLU A 1 498 ? 22.352 5.459 -10.479 1.00 94.88 498 GLU A N 1
ATOM 3890 C CA . GLU A 1 498 ? 23.406 6.450 -10.229 1.00 94.88 498 GLU A CA 1
ATOM 3891 C C . GLU A 1 498 ? 24.529 6.326 -11.265 1.00 94.88 498 GLU A C 1
ATOM 3893 O O . GLU A 1 498 ? 24.828 7.299 -11.958 1.00 94.88 498 GLU A O 1
ATOM 3898 N N . VAL A 1 499 ? 25.062 5.116 -11.461 1.00 96.12 499 VAL A N 1
ATOM 3899 C CA . VAL A 1 499 ? 26.090 4.842 -12.481 1.00 96.12 499 VAL A CA 1
ATOM 3900 C C . VAL A 1 499 ? 25.599 5.221 -13.881 1.00 96.12 499 VAL A C 1
ATOM 3902 O O . VAL A 1 499 ? 26.348 5.794 -14.675 1.00 96.12 499 VAL A O 1
ATOM 3905 N N . PHE A 1 500 ? 24.332 4.940 -14.198 1.00 96.88 500 PHE A N 1
ATOM 3906 C CA . PHE A 1 500 ? 23.728 5.336 -15.468 1.00 96.88 500 PHE A CA 1
ATOM 3907 C C . PHE A 1 500 ? 23.723 6.861 -15.646 1.00 96.88 500 PHE A C 1
ATOM 3909 O O . PHE A 1 500 ? 24.104 7.367 -16.704 1.00 96.88 500 PHE A O 1
ATOM 3916 N N . CYS A 1 501 ? 23.300 7.604 -14.620 1.00 96.81 501 CYS A N 1
ATOM 3917 C CA . CYS A 1 501 ? 23.300 9.064 -14.647 1.00 96.81 501 CYS A CA 1
ATOM 3918 C C . CYS A 1 501 ? 24.714 9.619 -14.869 1.00 96.81 501 CYS A C 1
ATOM 3920 O O . CYS A 1 501 ? 24.891 10.481 -15.733 1.00 96.81 501 CYS A O 1
ATOM 3922 N N . GLU A 1 502 ? 25.721 9.080 -14.173 1.00 95.56 502 GLU A N 1
ATOM 3923 C CA . GLU A 1 502 ? 27.124 9.484 -14.334 1.00 95.56 502 GLU A CA 1
ATOM 3924 C C . GLU A 1 502 ? 27.624 9.256 -15.769 1.00 95.56 502 GLU A C 1
ATOM 3926 O O . GLU A 1 502 ? 28.261 10.127 -16.367 1.00 95.56 502 GLU A O 1
ATOM 3931 N N . GLN A 1 503 ? 27.290 8.112 -16.373 1.00 95.75 503 GLN A N 1
ATOM 3932 C CA . GLN A 1 503 ? 27.637 7.801 -17.766 1.00 95.75 503 GLN A CA 1
ATOM 3933 C C . GLN A 1 503 ? 26.947 8.736 -18.769 1.00 95.75 503 GLN A C 1
ATOM 3935 O O . GLN A 1 503 ? 27.536 9.091 -19.799 1.00 95.75 503 GLN A O 1
ATOM 3940 N N . ALA A 1 504 ? 25.728 9.179 -18.453 1.00 95.75 504 ALA A N 1
ATOM 3941 C CA . ALA A 1 504 ? 25.005 10.203 -19.201 1.00 95.75 504 ALA A CA 1
ATOM 3942 C C . ALA A 1 504 ? 25.563 11.626 -18.978 1.00 95.75 504 ALA A C 1
ATOM 3944 O O . ALA A 1 504 ? 25.132 12.563 -19.655 1.00 95.75 504 ALA A O 1
ATOM 3945 N N . GLY A 1 505 ? 26.528 11.802 -18.067 1.00 95.44 505 GLY A N 1
ATOM 3946 C CA . GLY A 1 505 ? 27.147 13.085 -17.724 1.00 95.44 505 GLY A CA 1
ATOM 3947 C C . GLY A 1 505 ? 26.354 13.923 -16.719 1.00 95.44 505 GLY A C 1
ATOM 3948 O O . GLY A 1 505 ? 26.588 15.125 -16.644 1.00 95.44 505 GLY A O 1
ATOM 3949 N N . GLY A 1 506 ? 25.409 13.314 -16.003 1.00 95.69 506 GLY A N 1
ATOM 3950 C CA . GLY A 1 506 ? 24.593 13.947 -14.969 1.00 95.69 506 GLY A CA 1
ATOM 3951 C C . GLY A 1 506 ? 24.648 13.170 -13.653 1.00 95.69 506 GLY A C 1
ATOM 3952 O O . GLY A 1 506 ? 25.545 12.362 -13.425 1.00 95.69 506 GLY A O 1
ATOM 3953 N N . HIS A 1 507 ? 23.666 13.390 -12.792 1.00 96.62 507 HIS A N 1
ATOM 3954 C CA . HIS A 1 507 ? 23.478 12.663 -11.538 1.00 96.62 507 HIS A CA 1
ATOM 3955 C C . HIS A 1 507 ? 21.984 12.395 -11.304 1.00 96.62 507 HIS A C 1
ATOM 3957 O O . HIS A 1 507 ? 21.129 12.926 -12.015 1.00 96.62 507 HIS A O 1
ATOM 3963 N N . LEU A 1 508 ? 21.634 11.536 -10.341 1.00 96.06 508 LEU A N 1
ATOM 3964 C CA . LEU A 1 508 ? 20.232 11.408 -9.928 1.00 96.06 508 LEU A CA 1
ATOM 3965 C C . LEU A 1 508 ? 19.727 12.741 -9.366 1.00 96.06 508 LEU A C 1
ATOM 3967 O O . LEU A 1 508 ? 20.467 13.451 -8.683 1.00 96.06 508 LEU A O 1
ATOM 3971 N N . VAL A 1 509 ? 18.459 13.046 -9.631 1.00 94.75 509 VAL A N 1
ATOM 3972 C CA . VAL A 1 509 ? 17.852 14.333 -9.276 1.00 94.75 509 VAL A CA 1
ATOM 3973 C C . VAL A 1 509 ? 17.988 14.672 -7.790 1.00 94.75 509 VAL A C 1
ATOM 3975 O O . VAL A 1 509 ? 17.761 13.819 -6.921 1.00 94.75 509 VAL A O 1
ATOM 3978 N N . THR A 1 510 ? 18.308 15.930 -7.501 1.00 93.69 510 THR A N 1
ATOM 3979 C CA . THR A 1 510 ? 18.182 16.531 -6.172 1.00 93.69 510 THR A CA 1
ATOM 3980 C C . THR A 1 510 ? 17.027 17.534 -6.152 1.00 93.69 510 THR A C 1
ATOM 3982 O O . THR A 1 510 ? 16.541 17.985 -7.187 1.00 93.69 510 THR A O 1
ATOM 3985 N N . ILE A 1 511 ? 16.490 17.826 -4.963 1.00 91.31 511 ILE A N 1
ATOM 3986 C CA . ILE A 1 511 ? 15.356 18.748 -4.811 1.00 91.31 511 ILE A CA 1
ATOM 3987 C C . ILE A 1 511 ? 15.714 19.807 -3.774 1.00 91.31 511 ILE A C 1
ATOM 3989 O O . ILE A 1 511 ? 15.797 19.552 -2.573 1.00 91.31 511 ILE A O 1
ATOM 3993 N N . ARG A 1 512 ? 15.914 21.029 -4.252 1.00 90.19 512 ARG A N 1
ATOM 3994 C CA . ARG A 1 512 ? 16.500 22.153 -3.514 1.00 90.19 512 ARG A CA 1
ATOM 3995 C C . ARG A 1 512 ? 15.473 23.238 -3.215 1.00 90.19 512 ARG A C 1
ATOM 3997 O O . ARG A 1 512 ? 15.716 24.118 -2.391 1.00 90.19 512 ARG A O 1
ATOM 4004 N N . SER A 1 513 ? 14.313 23.201 -3.868 1.00 91.25 513 SER A N 1
ATOM 4005 C CA . SER A 1 513 ? 13.241 24.161 -3.621 1.00 91.25 513 SER A CA 1
ATOM 4006 C C . SER A 1 513 ? 11.852 23.611 -3.931 1.00 91.25 513 SER A C 1
ATOM 4008 O O . SER A 1 513 ? 11.674 22.700 -4.737 1.00 91.25 513 SER A O 1
ATOM 4010 N N . MET A 1 514 ? 10.837 24.268 -3.369 1.00 90.69 514 MET A N 1
ATOM 4011 C CA . MET A 1 514 ? 9.434 24.008 -3.699 1.00 90.69 514 MET A CA 1
ATOM 4012 C C . MET A 1 514 ? 9.113 24.244 -5.184 1.00 90.69 514 MET A C 1
ATOM 4014 O O . MET A 1 514 ? 8.243 23.579 -5.741 1.00 90.69 514 MET A O 1
ATOM 4018 N N . ARG A 1 515 ? 9.797 25.191 -5.845 1.00 92.88 515 ARG A N 1
ATOM 4019 C CA . ARG A 1 515 ? 9.560 25.503 -7.266 1.00 92.88 515 ARG A CA 1
ATOM 4020 C C . ARG A 1 515 ? 10.096 24.403 -8.175 1.00 92.88 515 ARG A C 1
ATOM 4022 O O . ARG A 1 515 ? 9.428 24.036 -9.134 1.00 92.88 515 ARG A O 1
ATOM 4029 N N . GLU A 1 516 ? 11.267 23.875 -7.842 1.00 92.56 516 GLU A N 1
ATOM 4030 C CA . GLU A 1 516 ? 11.862 22.723 -8.515 1.00 92.56 516 GLU A CA 1
ATOM 4031 C C . GLU A 1 516 ? 11.021 21.464 -8.315 1.00 92.56 516 GLU A C 1
ATOM 4033 O O . GLU A 1 516 ? 10.688 20.812 -9.299 1.00 92.56 516 GLU A O 1
ATOM 4038 N N . GLN A 1 517 ? 10.569 21.184 -7.085 1.00 90.06 517 GLN A N 1
ATOM 4039 C CA . GLN A 1 517 ? 9.614 20.101 -6.835 1.00 90.06 517 GLN A CA 1
ATOM 4040 C C . GLN A 1 517 ? 8.370 20.244 -7.725 1.00 90.06 517 GLN A C 1
ATOM 4042 O O . GLN A 1 517 ? 8.029 19.313 -8.447 1.00 90.06 517 GLN A O 1
ATOM 4047 N N . GLY A 1 518 ? 7.732 21.420 -7.744 1.00 89.38 518 GLY A N 1
ATOM 4048 C CA . GLY A 1 518 ? 6.550 21.658 -8.579 1.00 89.38 518 GLY A CA 1
ATOM 4049 C C . GLY A 1 518 ? 6.821 21.509 -10.083 1.00 89.38 518 GLY A C 1
ATOM 4050 O O . GLY A 1 518 ? 5.961 21.030 -10.825 1.00 89.38 518 GLY A O 1
ATOM 4051 N N . PHE A 1 519 ? 8.022 21.867 -10.549 1.00 91.94 519 PHE A N 1
ATOM 4052 C CA . PHE A 1 519 ? 8.445 21.596 -11.922 1.00 91.94 519 PHE A CA 1
ATOM 4053 C C . PHE A 1 519 ? 8.566 20.089 -12.190 1.00 91.94 519 PHE A C 1
ATOM 4055 O O . PHE A 1 519 ? 8.014 19.619 -13.185 1.00 91.94 519 PHE A O 1
ATOM 4062 N N . LEU A 1 520 ? 9.217 19.326 -11.308 1.00 90.56 520 LEU A N 1
ATOM 4063 C CA . LEU A 1 520 ? 9.341 17.872 -11.438 1.00 90.56 520 LEU A CA 1
ATOM 4064 C C . LEU A 1 520 ? 7.969 17.186 -11.428 1.00 90.56 520 LEU A C 1
ATOM 4066 O O . LEU A 1 520 ? 7.704 16.354 -12.291 1.00 90.56 520 LEU A O 1
ATOM 4070 N N . GLU A 1 521 ? 7.058 17.586 -10.536 1.00 87.62 521 GLU A N 1
ATOM 4071 C CA . GLU A 1 521 ? 5.671 17.093 -10.509 1.00 87.62 521 GLU A CA 1
ATOM 4072 C C . GLU A 1 521 ? 4.950 17.355 -11.840 1.00 87.62 521 GLU A C 1
ATOM 4074 O O . GLU A 1 521 ? 4.209 16.500 -12.324 1.00 87.62 521 GLU A O 1
ATOM 4079 N N . SER A 1 522 ? 5.208 18.503 -12.479 1.00 86.75 522 SER A N 1
ATOM 4080 C CA . SER A 1 522 ? 4.598 18.869 -13.766 1.00 86.75 522 SER A CA 1
ATOM 4081 C C . SER A 1 522 ? 5.039 17.993 -14.944 1.00 86.75 522 SER A C 1
ATOM 4083 O O . SER A 1 522 ? 4.395 18.002 -15.998 1.00 86.75 522 SER A O 1
ATOM 4085 N N . LEU A 1 523 ? 6.121 17.220 -14.791 1.00 84.12 523 LEU A N 1
ATOM 4086 C CA . LEU A 1 523 ? 6.558 16.260 -15.804 1.00 84.12 523 LEU A CA 1
ATOM 4087 C C . LEU A 1 523 ? 5.607 15.058 -15.908 1.00 84.12 523 LEU A C 1
ATOM 4089 O O . LEU A 1 523 ? 5.653 14.345 -16.912 1.00 84.12 523 LEU A O 1
ATOM 4093 N N . PHE A 1 524 ? 4.722 14.862 -14.924 1.00 81.00 524 PHE A N 1
ATOM 4094 C CA . PHE A 1 524 ? 3.895 13.668 -14.787 1.00 81.00 524 PHE A CA 1
ATOM 4095 C C . PHE A 1 524 ? 2.401 13.998 -14.691 1.00 81.00 524 PHE A C 1
ATOM 4097 O O . PHE A 1 524 ? 1.966 14.837 -13.907 1.00 81.00 524 PHE A O 1
ATOM 4104 N N . VAL A 1 525 ? 1.575 13.287 -15.464 1.00 67.25 525 VAL A N 1
ATOM 4105 C CA . VAL A 1 525 ? 0.112 13.484 -15.468 1.00 67.25 525 VAL A CA 1
ATOM 4106 C C . VAL A 1 525 ? -0.548 12.775 -14.278 1.00 67.25 525 VAL A C 1
ATOM 4108 O O . VAL A 1 525 ? -1.412 13.342 -13.600 1.00 67.25 525 VAL A O 1
ATOM 4111 N N . THR A 1 526 ? -0.124 11.541 -14.006 1.00 64.31 526 THR A N 1
ATOM 4112 C CA . THR A 1 526 ? -0.672 10.635 -12.981 1.00 64.31 526 THR A CA 1
ATOM 4113 C C . THR A 1 526 ? 0.182 10.574 -11.710 1.00 64.31 526 THR A C 1
ATOM 4115 O O . THR A 1 526 ? -0.213 9.927 -10.743 1.00 64.31 526 THR A O 1
ATOM 4118 N N . GLY A 1 527 ? 1.294 11.315 -11.669 1.00 69.00 527 GLY A N 1
ATOM 4119 C CA . GLY A 1 527 ? 2.335 11.213 -10.643 1.00 69.00 527 GLY A CA 1
ATOM 4120 C C . GLY A 1 527 ? 3.483 10.306 -11.090 1.00 69.00 527 GLY A C 1
ATOM 4121 O O . GLY A 1 527 ? 3.485 9.795 -12.205 1.00 69.00 527 GLY A O 1
ATOM 4122 N N . CYS A 1 528 ? 4.477 10.126 -10.227 1.00 74.44 528 CYS A N 1
ATOM 4123 C CA . CYS A 1 528 ? 5.648 9.304 -10.514 1.00 74.44 528 CYS A CA 1
ATOM 4124 C C . CYS A 1 528 ? 6.159 8.601 -9.263 1.00 74.44 528 CYS A C 1
ATOM 4126 O O . CYS A 1 528 ? 5.866 9.013 -8.137 1.00 74.44 528 CYS A O 1
ATOM 4128 N N . TRP A 1 529 ? 6.950 7.564 -9.511 1.00 79.38 529 TRP A N 1
ATOM 4129 C CA . TRP A 1 529 ? 7.735 6.844 -8.525 1.00 79.38 529 TRP A CA 1
ATOM 4130 C C . TRP A 1 529 ? 9.134 6.645 -9.113 1.00 79.38 529 TRP A C 1
ATOM 4132 O O . TRP A 1 529 ? 9.350 5.750 -9.937 1.00 79.38 529 TRP A O 1
ATOM 4142 N N . ALA A 1 530 ? 10.050 7.560 -8.794 1.00 87.62 530 ALA A N 1
ATOM 4143 C CA . ALA A 1 530 ? 11.350 7.626 -9.457 1.00 87.62 530 ALA A CA 1
ATOM 4144 C C . ALA A 1 530 ? 12.502 7.827 -8.469 1.00 87.62 530 ALA A C 1
ATOM 4146 O O . ALA A 1 530 ? 12.368 8.630 -7.556 1.00 87.62 530 ALA A O 1
ATOM 4147 N N . TRP A 1 531 ? 13.633 7.142 -8.642 1.00 91.19 531 TRP A N 1
ATOM 4148 C CA . TRP A 1 531 ? 14.799 7.327 -7.780 1.00 91.19 531 TRP A CA 1
ATOM 4149 C C . TRP A 1 531 ? 15.280 8.777 -7.754 1.00 91.19 531 TRP A C 1
ATOM 4151 O O . TRP A 1 531 ? 15.364 9.436 -8.793 1.00 91.19 531 TRP A O 1
ATOM 4161 N N . MET A 1 532 ? 15.618 9.231 -6.546 1.00 90.56 532 MET A N 1
ATOM 4162 C CA . MET A 1 532 ? 16.281 10.505 -6.275 1.00 90.56 532 MET A CA 1
ATOM 4163 C C . MET A 1 532 ? 17.703 10.260 -5.791 1.00 90.56 532 MET A C 1
ATOM 4165 O O . MET A 1 532 ? 18.003 9.209 -5.227 1.00 90.56 532 MET A O 1
ATOM 4169 N N . GLY A 1 533 ? 18.564 11.262 -5.923 1.00 92.25 533 GLY A N 1
ATOM 4170 C CA . GLY A 1 533 ? 19.948 11.218 -5.469 1.00 92.25 533 GLY A CA 1
ATOM 4171 C C . GLY A 1 533 ? 20.114 11.343 -3.955 1.00 92.25 533 GLY A C 1
ATOM 4172 O O . GLY A 1 533 ? 20.994 12.070 -3.516 1.00 92.25 533 GLY A O 1
ATOM 4173 N N . ILE A 1 534 ? 19.276 10.700 -3.140 1.00 88.12 534 ILE A N 1
ATOM 4174 C CA . ILE A 1 534 ? 19.308 10.820 -1.676 1.00 88.12 534 ILE A CA 1
ATOM 4175 C C . ILE A 1 534 ? 19.576 9.486 -0.984 1.00 88.12 534 ILE A C 1
ATOM 4177 O O . ILE A 1 534 ? 19.043 8.438 -1.357 1.00 88.12 534 ILE A O 1
ATOM 4181 N N . GLU A 1 535 ? 20.375 9.558 0.074 1.00 87.56 535 GLU A N 1
ATOM 4182 C CA . GLU A 1 535 ? 20.666 8.469 0.996 1.00 87.56 535 GLU A CA 1
ATOM 4183 C C . GLU A 1 535 ? 20.293 8.867 2.415 1.00 87.56 535 GLU A C 1
ATOM 4185 O O . GLU A 1 535 ? 20.755 9.895 2.909 1.00 87.56 535 GLU A O 1
ATOM 4190 N N . VAL A 1 536 ? 19.500 8.043 3.092 1.00 83.44 536 VAL A N 1
ATOM 4191 C CA . VAL A 1 536 ? 19.224 8.189 4.520 1.00 83.44 536 VAL A CA 1
ATOM 4192 C C . VAL A 1 536 ? 20.021 7.149 5.296 1.00 83.44 536 VAL A C 1
ATOM 4194 O O . VAL A 1 536 ? 19.941 5.954 5.022 1.00 83.44 536 VAL A O 1
ATOM 4197 N N . SER A 1 537 ? 20.775 7.600 6.291 1.00 82.75 537 SER A N 1
ATOM 4198 C CA . SER A 1 537 ? 21.552 6.750 7.197 1.00 82.75 537 SER A CA 1
ATOM 4199 C C . SER A 1 537 ? 21.292 7.138 8.654 1.00 82.75 537 SER A C 1
ATOM 4201 O O . SER A 1 537 ? 20.604 8.122 8.926 1.00 82.75 537 SER A O 1
ATOM 4203 N N . GLU A 1 538 ? 21.899 6.425 9.606 1.00 73.56 538 GLU A N 1
ATOM 4204 C CA . GLU A 1 538 ? 21.893 6.827 11.023 1.00 73.56 538 GLU A CA 1
ATOM 4205 C C . GLU A 1 538 ? 22.494 8.227 11.252 1.00 73.56 538 GLU A C 1
ATOM 4207 O O . GLU A 1 538 ? 22.163 8.895 12.229 1.00 73.56 538 GLU A O 1
ATOM 4212 N N . GLN A 1 539 ? 23.355 8.692 10.340 1.00 77.75 539 GLN A N 1
ATOM 4213 C CA . GLN A 1 539 ? 23.970 10.023 10.379 1.00 77.75 539 GLN A CA 1
ATOM 4214 C C . GLN A 1 539 ? 23.068 11.112 9.770 1.00 77.75 539 GLN A C 1
ATOM 4216 O O . GLN A 1 539 ? 23.422 12.291 9.793 1.00 77.75 539 GLN A O 1
ATOM 4221 N N . GLY A 1 540 ? 21.901 10.732 9.243 1.00 79.94 540 GLY A N 1
ATOM 4222 C CA . GLY A 1 540 ? 20.941 11.610 8.586 1.00 79.94 540 GLY A CA 1
ATOM 4223 C C . GLY A 1 540 ? 20.863 11.402 7.074 1.00 79.94 540 GLY A C 1
ATOM 4224 O O . GLY A 1 540 ? 21.483 10.499 6.504 1.00 79.94 540 GLY A O 1
ATOM 4225 N N . ALA A 1 541 ? 20.055 12.250 6.439 1.00 85.06 541 ALA A N 1
ATOM 4226 C CA . ALA A 1 541 ? 19.851 12.283 4.999 1.00 85.06 541 ALA A CA 1
ATOM 4227 C C . ALA A 1 541 ? 20.936 13.118 4.295 1.00 85.06 541 ALA A C 1
ATOM 4229 O O . ALA A 1 541 ? 21.304 14.193 4.780 1.00 85.06 541 ALA A O 1
ATOM 4230 N N . ARG A 1 542 ? 21.434 12.636 3.151 1.00 90.06 542 ARG A N 1
ATOM 4231 C CA . ARG A 1 542 ? 22.483 13.282 2.349 1.00 90.06 542 ARG A CA 1
ATOM 4232 C C . ARG A 1 542 ? 22.184 13.145 0.854 1.00 90.06 542 ARG A C 1
ATOM 4234 O O . ARG A 1 542 ? 21.839 12.057 0.395 1.00 90.06 542 ARG A O 1
ATOM 4241 N N . TRP A 1 543 ? 22.360 14.231 0.100 1.00 92.56 543 TRP A N 1
ATOM 4242 C CA . TRP A 1 543 ? 22.363 14.197 -1.366 1.00 92.56 543 TRP A CA 1
ATOM 4243 C C . TRP A 1 543 ? 23.664 13.588 -1.902 1.00 92.56 543 TRP A C 1
ATOM 4245 O O . TRP A 1 543 ? 24.738 13.824 -1.348 1.00 92.56 543 TRP A O 1
ATOM 4255 N N . ILE A 1 544 ? 23.599 12.874 -3.023 1.00 91.94 544 ILE A N 1
ATOM 4256 C CA . ILE A 1 544 ? 24.771 12.321 -3.723 1.00 91.94 544 ILE A CA 1
ATOM 4257 C C . ILE A 1 544 ? 25.761 13.406 -4.157 1.00 91.94 544 ILE A C 1
ATOM 4259 O O . ILE A 1 544 ? 26.970 13.190 -4.137 1.00 91.94 544 ILE A O 1
ATOM 4263 N N . THR A 1 545 ? 25.260 14.610 -4.436 1.00 91.38 545 THR A N 1
ATOM 4264 C CA . THR A 1 545 ? 26.046 15.804 -4.777 1.00 91.38 545 THR A CA 1
ATOM 4265 C C . THR A 1 545 ? 26.790 16.398 -3.575 1.00 91.38 545 THR A C 1
ATOM 4267 O O . THR A 1 545 ? 27.600 17.306 -3.739 1.00 91.38 545 THR A O 1
ATOM 4270 N N . ASN A 1 546 ? 26.544 15.896 -2.356 1.00 90.06 546 ASN A N 1
ATOM 4271 C CA . ASN A 1 546 ? 27.031 16.436 -1.079 1.00 90.06 546 ASN A CA 1
ATOM 4272 C C . ASN A 1 546 ? 26.584 17.873 -0.769 1.00 90.06 546 ASN A C 1
ATOM 4274 O O . ASN A 1 546 ? 27.107 18.495 0.159 1.00 90.06 546 ASN A O 1
ATOM 4278 N N . GLU A 1 547 ? 25.619 18.413 -1.511 1.00 88.62 547 GLU A N 1
ATOM 4279 C CA . GLU A 1 547 ? 25.099 19.746 -1.238 1.00 88.62 547 GLU A CA 1
ATOM 4280 C C . GLU A 1 547 ? 24.249 19.779 0.050 1.00 88.62 547 GLU A C 1
ATOM 4282 O O . GLU A 1 547 ? 23.655 18.765 0.444 1.00 88.62 547 GLU A O 1
ATOM 4287 N N . PRO A 1 548 ? 24.152 20.936 0.733 1.00 86.00 548 PRO A N 1
ATOM 4288 C CA . PRO A 1 548 ? 23.327 21.056 1.929 1.00 86.00 548 PRO A CA 1
ATOM 4289 C C . PRO A 1 548 ? 21.839 20.807 1.637 1.00 86.00 548 PRO A C 1
ATOM 4291 O O . PRO A 1 548 ? 21.239 21.463 0.787 1.00 86.00 548 PRO A O 1
ATOM 4294 N N . MET A 1 549 ? 21.204 19.920 2.409 1.00 85.12 549 MET A N 1
ATOM 4295 C CA . MET A 1 549 ? 19.754 19.685 2.355 1.00 85.12 549 MET A CA 1
ATOM 4296 C C . MET A 1 549 ? 18.967 20.825 3.021 1.00 85.12 549 MET A C 1
ATOM 4298 O O . MET A 1 549 ? 18.571 20.721 4.185 1.00 85.12 549 MET A O 1
ATOM 4302 N N . THR A 1 550 ? 18.739 21.910 2.282 1.00 84.75 550 THR A N 1
ATOM 4303 C CA . THR A 1 550 ? 17.988 23.098 2.736 1.00 84.75 550 THR A CA 1
ATOM 4304 C C . THR A 1 550 ? 16.471 22.977 2.566 1.00 84.75 550 THR A C 1
ATOM 4306 O O . THR A 1 550 ? 15.724 23.700 3.224 1.00 84.75 550 THR A O 1
ATOM 4309 N N . TYR A 1 551 ? 16.005 22.056 1.721 1.00 86.62 551 TYR A N 1
ATOM 4310 C CA . TYR A 1 551 ? 14.594 21.778 1.459 1.00 86.62 551 TYR A CA 1
ATOM 4311 C C . TYR A 1 551 ? 14.310 20.285 1.654 1.00 86.62 551 TYR A C 1
ATOM 4313 O O . TYR A 1 551 ? 15.121 19.458 1.245 1.00 86.62 551 TYR A O 1
ATOM 4321 N N . ARG A 1 552 ? 13.195 19.942 2.317 1.00 80.50 552 ARG A N 1
ATOM 4322 C CA . ARG A 1 552 ? 12.858 18.550 2.693 1.00 80.50 552 ARG A CA 1
ATOM 4323 C C . ARG A 1 552 ? 11.380 18.174 2.560 1.00 80.50 552 ARG A C 1
ATOM 4325 O O . ARG A 1 552 ? 11.028 17.029 2.792 1.00 80.50 552 ARG A O 1
ATOM 4332 N N . ASN A 1 553 ? 10.514 19.097 2.135 1.00 81.69 553 ASN A N 1
ATOM 4333 C CA . ASN A 1 553 ? 9.058 18.869 2.107 1.00 81.69 553 ASN A CA 1
ATOM 4334 C C . ASN A 1 553 ? 8.594 17.812 1.082 1.00 81.69 553 ASN A C 1
ATOM 4336 O O . ASN A 1 553 ? 7.401 17.531 1.010 1.00 81.69 553 ASN A O 1
ATOM 4340 N N . PHE A 1 554 ? 9.505 17.248 0.288 1.00 77.25 554 PHE A N 1
ATOM 4341 C CA . PHE A 1 554 ? 9.236 16.112 -0.595 1.00 77.25 554 PHE A CA 1
ATOM 4342 C C . PHE A 1 554 ? 9.297 14.753 0.134 1.00 77.25 554 PHE A C 1
ATOM 4344 O O . PHE A 1 554 ? 8.933 13.747 -0.467 1.00 77.25 554 PHE A O 1
ATOM 4351 N N . MET A 1 555 ? 9.740 14.709 1.399 1.00 72.50 555 MET A N 1
ATOM 4352 C CA . MET A 1 555 ? 9.723 13.519 2.260 1.00 72.50 555 MET A CA 1
ATOM 4353 C C . MET A 1 555 ? 8.906 13.775 3.526 1.00 72.50 555 MET A C 1
ATOM 4355 O O . MET A 1 555 ? 8.913 14.878 4.072 1.00 72.50 555 MET A O 1
ATOM 4359 N N . ASP A 1 556 ? 8.236 12.738 4.024 1.00 65.50 556 ASP A N 1
ATOM 4360 C CA . ASP A 1 556 ? 7.672 12.741 5.374 1.00 65.50 556 ASP A CA 1
ATOM 4361 C C . ASP A 1 556 ? 8.693 12.239 6.418 1.00 65.50 556 ASP A C 1
ATOM 4363 O O . ASP A 1 556 ? 9.749 11.695 6.085 1.00 65.50 556 ASP A O 1
ATOM 4367 N N . LEU A 1 557 ? 8.379 12.409 7.707 1.00 62.94 557 LEU A N 1
ATOM 4368 C CA . LEU A 1 557 ? 9.266 12.026 8.815 1.00 62.94 557 LEU A CA 1
ATOM 4369 C C . LEU A 1 557 ? 9.570 10.518 8.864 1.00 62.94 557 LEU A C 1
ATOM 4371 O O . LEU A 1 557 ? 10.641 10.123 9.330 1.00 62.94 557 LEU A O 1
ATOM 4375 N N . LEU A 1 558 ? 8.656 9.666 8.384 1.00 62.78 558 LEU A N 1
ATOM 4376 C CA . LEU A 1 558 ? 8.882 8.220 8.316 1.00 62.78 558 LEU A CA 1
ATOM 4377 C C . LEU A 1 558 ? 9.917 7.900 7.235 1.00 62.78 558 LEU A C 1
ATOM 4379 O O . LEU A 1 558 ? 10.847 7.126 7.477 1.00 62.78 558 LEU A O 1
ATOM 4383 N N . GLN A 1 559 ? 9.809 8.533 6.068 1.00 66.75 559 GLN A N 1
ATOM 4384 C CA . GLN A 1 559 ? 10.789 8.416 4.997 1.00 66.75 559 GLN A CA 1
ATOM 4385 C C . GLN A 1 559 ? 12.145 8.996 5.402 1.00 66.75 559 GLN A C 1
ATOM 4387 O O . GLN A 1 559 ? 13.159 8.371 5.101 1.00 66.75 559 GLN A O 1
ATOM 4392 N N . GLU A 1 560 ? 12.186 10.116 6.126 1.00 67.25 560 GLU A N 1
ATOM 4393 C CA . GLU A 1 560 ? 13.438 10.708 6.620 1.00 67.25 560 GLU A CA 1
ATOM 4394 C C . GLU A 1 560 ? 14.190 9.825 7.620 1.00 67.25 560 GLU A C 1
ATOM 4396 O O . GLU A 1 560 ? 15.408 9.943 7.734 1.00 67.25 560 GLU A O 1
ATOM 4401 N N . ARG A 1 561 ? 13.490 8.964 8.368 1.00 64.31 561 ARG A N 1
ATOM 4402 C CA . ARG A 1 561 ? 14.107 8.079 9.370 1.00 64.31 561 ARG A CA 1
ATOM 4403 C C . ARG A 1 561 ? 14.370 6.676 8.858 1.00 64.31 561 ARG A C 1
ATOM 4405 O O . ARG A 1 561 ? 15.284 6.024 9.354 1.00 64.31 561 ARG A O 1
ATOM 4412 N N . LYS A 1 562 ? 13.582 6.201 7.890 1.00 70.69 562 LYS A N 1
ATOM 4413 C CA . LYS A 1 562 ? 13.788 4.898 7.257 1.00 70.69 562 LYS A CA 1
ATOM 4414 C C . LYS A 1 562 ? 15.139 4.909 6.531 1.00 70.69 562 LYS A C 1
ATOM 4416 O O . LYS A 1 562 ? 15.256 5.626 5.535 1.00 70.69 562 LYS A O 1
ATOM 4421 N N . PRO A 1 563 ? 16.138 4.116 6.958 1.00 74.62 563 PRO A N 1
ATOM 4422 C CA . PRO A 1 563 ? 17.421 4.073 6.273 1.00 74.62 563 PRO A CA 1
ATOM 4423 C C . PRO A 1 563 ? 17.270 3.601 4.826 1.00 74.62 563 PRO A C 1
ATOM 4425 O O . PRO A 1 563 ? 16.360 2.837 4.494 1.00 74.62 563 PRO A O 1
ATOM 4428 N N . GLY A 1 564 ? 18.188 4.038 3.974 1.00 80.06 564 GLY A N 1
ATOM 4429 C CA . GLY A 1 564 ? 18.256 3.665 2.571 1.00 80.06 564 GLY A CA 1
ATOM 4430 C C . GLY A 1 564 ? 17.917 4.801 1.613 1.00 80.06 564 GLY A C 1
ATOM 4431 O O . GLY A 1 564 ? 17.801 5.973 1.976 1.00 80.06 564 GLY A O 1
ATOM 4432 N N . ARG A 1 565 ? 17.806 4.421 0.346 1.00 85.62 565 ARG A N 1
ATOM 4433 C CA . ARG A 1 565 ? 17.560 5.314 -0.785 1.00 85.62 565 ARG A CA 1
ATOM 4434 C C . ARG A 1 565 ? 16.086 5.698 -0.867 1.00 85.62 565 ARG A C 1
ATOM 4436 O O . ARG A 1 565 ? 15.236 4.959 -0.369 1.00 85.62 565 ARG A O 1
ATOM 4443 N N . LYS A 1 566 ? 15.784 6.840 -1.490 1.00 83.19 566 LYS A N 1
ATOM 4444 C CA . LYS A 1 566 ? 14.405 7.345 -1.610 1.00 83.19 566 LYS A CA 1
ATOM 4445 C C . LYS A 1 566 ? 13.999 7.578 -3.044 1.00 83.19 566 LYS A C 1
ATOM 4447 O O . LYS A 1 566 ? 14.819 7.894 -3.910 1.00 83.19 566 LYS A O 1
ATOM 4452 N N . VAL A 1 567 ? 12.698 7.487 -3.253 1.00 80.69 567 VAL A N 1
ATOM 4453 C CA . VAL A 1 567 ? 12.049 7.894 -4.488 1.00 80.69 567 VAL A CA 1
ATOM 4454 C C . VAL A 1 567 ? 11.308 9.213 -4.338 1.00 80.69 567 VAL A C 1
ATOM 4456 O O . VAL A 1 567 ? 10.819 9.588 -3.276 1.00 80.69 567 VAL A O 1
ATOM 4459 N N . PHE A 1 568 ? 11.184 9.900 -5.456 1.00 78.69 568 PHE A N 1
ATOM 4460 C CA . PHE A 1 568 ? 10.280 11.003 -5.644 1.00 78.69 568 PHE A CA 1
ATOM 4461 C C . PHE A 1 568 ? 8.866 10.446 -5.831 1.00 78.69 568 PHE A C 1
ATOM 4463 O O . PHE A 1 568 ? 8.572 9.797 -6.842 1.00 78.69 568 PHE A O 1
ATOM 4470 N N . ALA A 1 569 ? 8.007 10.685 -4.842 1.00 65.06 569 ALA A N 1
ATOM 4471 C CA . ALA A 1 569 ? 6.626 10.225 -4.815 1.00 65.06 569 ALA A CA 1
ATOM 4472 C C . ALA A 1 569 ? 5.681 11.371 -5.201 1.00 65.06 569 ALA A C 1
ATOM 4474 O O . ALA A 1 569 ? 5.260 12.162 -4.363 1.00 65.06 569 ALA A O 1
ATOM 4475 N N . GLY A 1 570 ? 5.327 11.465 -6.484 1.00 48.12 570 GLY A N 1
ATOM 4476 C CA . GLY A 1 570 ? 4.429 12.525 -6.955 1.00 48.12 570 GLY A CA 1
ATOM 4477 C C . GLY A 1 570 ? 2.968 12.329 -6.523 1.00 48.12 570 GLY A C 1
ATOM 4478 O O . GLY A 1 570 ? 2.257 13.317 -6.364 1.00 48.12 570 GLY A O 1
ATOM 4479 N N . ARG A 1 571 ? 2.502 11.069 -6.366 1.00 37.84 571 ARG A N 1
ATOM 4480 C CA . ARG A 1 571 ? 1.113 10.704 -5.964 1.00 37.84 571 ARG A CA 1
ATOM 4481 C C . ARG A 1 571 ? 0.920 9.298 -5.359 1.00 37.84 571 ARG A C 1
ATOM 4483 O O . ARG A 1 571 ? -0.091 9.077 -4.699 1.00 37.84 571 ARG A O 1
ATOM 4490 N N . TRP A 1 572 ? 1.830 8.350 -5.596 1.00 33.78 572 TRP A N 1
ATOM 4491 C CA . TRP A 1 572 ? 1.734 6.964 -5.104 1.00 33.78 572 TRP A CA 1
ATOM 4492 C C . TRP A 1 572 ? 2.599 6.764 -3.859 1.00 33.78 572 TRP A C 1
ATOM 4494 O O . TRP A 1 572 ? 3.609 7.439 -3.732 1.00 33.78 572 TRP A O 1
ATOM 4504 N N . GLN A 1 573 ? 2.227 5.836 -2.974 1.00 36.69 573 GLN A N 1
ATOM 4505 C CA . GLN A 1 573 ? 3.073 5.345 -1.880 1.00 36.69 573 GLN A CA 1
ATOM 4506 C C . GLN A 1 573 ? 3.294 3.843 -2.094 1.00 36.69 573 GLN A C 1
ATOM 4508 O O . GLN A 1 573 ? 2.369 3.051 -1.932 1.00 36.69 573 GLN A O 1
ATOM 4513 N N . SER A 1 574 ? 4.497 3.446 -2.502 1.00 42.91 574 SER A N 1
ATOM 4514 C CA . SER A 1 574 ? 4.993 2.085 -2.269 1.00 42.91 574 SER A CA 1
ATOM 4515 C C . SER A 1 574 ? 6.149 2.166 -1.273 1.00 42.91 574 SER A C 1
ATOM 4517 O O . SER A 1 574 ? 6.641 3.247 -0.981 1.00 42.91 574 SER A O 1
ATOM 4519 N N . GLU A 1 575 ? 6.563 1.082 -0.643 1.00 52.44 575 GLU A N 1
ATOM 4520 C CA . GLU A 1 575 ? 7.657 1.188 0.324 1.00 52.44 575 GLU A CA 1
ATOM 4521 C C . GLU A 1 575 ? 9.004 1.185 -0.395 1.00 52.44 575 GLU A C 1
ATOM 4523 O O . GLU A 1 575 ? 9.277 0.290 -1.193 1.00 52.44 575 GLU A O 1
ATOM 4528 N N . ASP A 1 576 ? 9.872 2.149 -0.065 1.00 57.81 576 ASP A N 1
ATOM 4529 C CA . ASP A 1 576 ? 11.277 2.133 -0.486 1.00 57.81 576 ASP A CA 1
ATOM 4530 C C . ASP A 1 576 ? 11.917 0.808 -0.048 1.00 57.81 576 ASP A C 1
ATOM 4532 O O . ASP A 1 576 ? 12.092 0.572 1.151 1.00 57.81 576 ASP A O 1
ATOM 4536 N N . VAL A 1 577 ? 12.256 -0.079 -0.980 1.00 58.56 577 VAL A N 1
ATOM 4537 C CA . VAL A 1 577 ? 13.038 -1.280 -0.659 1.00 58.56 577 VAL A CA 1
ATOM 4538 C C . VAL A 1 577 ? 14.375 -1.234 -1.389 1.00 58.56 577 VAL A C 1
ATOM 4540 O O . VAL A 1 577 ? 14.383 -0.910 -2.578 1.00 58.56 577 VAL A O 1
ATOM 4543 N N . PRO A 1 578 ? 15.506 -1.548 -0.723 1.00 55.31 578 PRO A N 1
ATOM 4544 C CA . PRO A 1 578 ? 16.842 -1.375 -1.305 1.00 55.31 578 PRO A CA 1
ATOM 4545 C C . PRO A 1 578 ? 17.063 -2.126 -2.625 1.00 55.31 578 PRO A C 1
ATOM 4547 O O . PRO A 1 578 ? 17.848 -1.702 -3.458 1.00 55.31 578 PRO A O 1
ATOM 4550 N N . TRP A 1 579 ? 16.348 -3.232 -2.835 1.00 62.56 579 TRP A N 1
ATOM 4551 C CA . TRP A 1 579 ? 16.403 -4.042 -4.057 1.00 62.56 579 TRP A CA 1
ATOM 4552 C C . TRP A 1 579 ? 15.291 -3.736 -5.062 1.00 62.56 579 TRP A C 1
ATOM 4554 O O . TRP A 1 579 ? 15.144 -4.469 -6.041 1.00 62.56 579 TRP A O 1
ATOM 4564 N N . SER A 1 580 ? 14.472 -2.707 -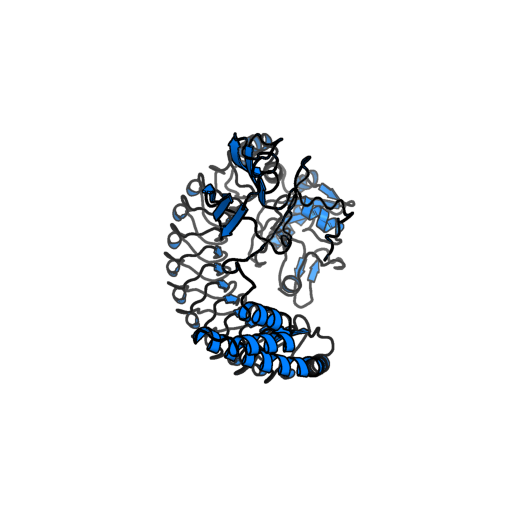4.828 1.00 74.56 580 SER A N 1
ATOM 4565 C CA . SER A 1 580 ? 13.508 -2.297 -5.847 1.00 74.56 580 SER A CA 1
ATOM 4566 C C . SER A 1 580 ? 14.244 -1.774 -7.072 1.00 74.56 580 SER A C 1
ATOM 4568 O O . SER A 1 580 ? 15.312 -1.172 -6.993 1.00 74.56 580 SER A O 1
ATOM 4570 N N . GLU A 1 581 ? 13.654 -2.029 -8.225 1.00 85.19 581 GLU A N 1
ATOM 4571 C CA . GLU A 1 581 ? 14.054 -1.396 -9.466 1.00 85.19 581 GLU A CA 1
ATOM 4572 C C . GLU A 1 581 ? 12.982 -0.366 -9.770 1.00 85.19 581 GLU A C 1
ATOM 4574 O O . GLU A 1 581 ? 11.798 -0.710 -9.820 1.00 85.19 581 GLU A O 1
ATOM 4579 N N . ASN A 1 582 ? 13.381 0.887 -9.941 1.00 87.62 582 ASN A N 1
ATOM 4580 C CA . ASN A 1 582 ? 12.467 1.984 -10.217 1.00 87.62 582 ASN A CA 1
ATOM 4581 C C . ASN A 1 582 ? 12.969 2.780 -11.414 1.00 87.62 582 ASN A C 1
ATOM 4583 O O . ASN A 1 582 ? 14.147 2.732 -11.776 1.00 87.62 582 ASN A O 1
ATOM 4587 N N . THR A 1 583 ? 12.050 3.534 -12.011 1.00 91.75 583 THR A N 1
ATOM 4588 C CA . THR A 1 583 ? 12.418 4.626 -12.917 1.00 91.75 583 THR A CA 1
ATOM 4589 C C . THR A 1 583 ? 13.199 5.696 -12.174 1.00 91.75 583 THR A C 1
ATOM 4591 O O . THR A 1 583 ? 13.251 5.677 -10.948 1.00 91.75 583 THR A O 1
ATOM 4594 N N . PHE A 1 584 ? 13.841 6.618 -12.876 1.00 93.81 584 PHE A N 1
ATOM 4595 C CA . PHE A 1 584 ? 14.681 7.628 -12.235 1.00 93.81 584 PHE A CA 1
ATOM 4596 C C . PHE A 1 584 ? 14.689 8.923 -13.035 1.00 93.81 584 PHE A C 1
ATOM 4598 O O . PHE A 1 584 ? 14.233 8.965 -14.179 1.00 93.81 584 PHE A O 1
ATOM 4605 N N . ILE A 1 585 ? 15.150 10.003 -12.412 1.00 94.81 585 ILE A N 1
ATOM 4606 C CA . ILE A 1 585 ? 15.276 11.305 -13.065 1.00 94.81 585 ILE A CA 1
ATOM 4607 C C . ILE A 1 585 ? 16.755 11.669 -13.083 1.00 94.81 585 ILE A C 1
ATOM 4609 O O . ILE A 1 585 ? 17.404 11.690 -12.038 1.00 94.81 585 ILE A O 1
ATOM 4613 N N . ILE A 1 586 ? 17.261 11.937 -14.283 1.00 96.38 586 ILE A N 1
ATOM 4614 C CA . ILE A 1 586 ? 18.618 12.424 -14.513 1.00 96.38 586 ILE A CA 1
ATOM 4615 C C . ILE A 1 586 ? 18.581 13.944 -14.451 1.00 96.38 586 ILE A C 1
ATOM 4617 O O . ILE A 1 586 ? 17.737 14.572 -15.099 1.00 96.38 586 ILE A O 1
ATOM 4621 N N . GLU A 1 587 ? 19.504 14.515 -13.699 1.00 96.50 587 GLU A N 1
ATOM 4622 C CA . GLU A 1 587 ? 19.761 15.941 -13.618 1.00 96.50 587 GLU A CA 1
ATOM 4623 C C . GLU A 1 587 ? 21.153 16.245 -14.175 1.00 96.50 587 GLU A C 1
ATOM 4625 O O . GLU A 1 587 ? 22.116 15.530 -13.897 1.00 96.50 587 GLU A O 1
ATOM 4630 N N . TRP A 1 588 ? 21.253 17.306 -14.972 1.00 96.12 588 TRP A N 1
ATOM 4631 C CA . TRP A 1 588 ? 22.522 17.873 -15.413 1.00 96.12 588 TRP A CA 1
ATOM 4632 C C . TRP A 1 588 ? 22.653 19.299 -14.892 1.00 96.12 588 TRP A C 1
ATOM 4634 O O . TRP A 1 588 ? 21.757 20.133 -15.096 1.00 96.12 588 TRP A O 1
ATOM 4644 N N . ASP A 1 589 ? 23.801 19.570 -14.278 1.00 88.94 589 ASP A N 1
ATOM 4645 C CA . ASP A 1 589 ? 24.261 20.923 -13.999 1.00 88.94 589 ASP A CA 1
ATOM 4646 C C . ASP A 1 589 ? 24.493 21.680 -15.322 1.00 88.94 589 ASP A C 1
ATOM 4648 O O . ASP A 1 589 ? 24.940 21.097 -16.315 1.00 88.94 589 ASP A O 1
ATOM 4652 N N . GLY A 1 590 ? 24.116 22.962 -15.344 1.00 67.38 590 GLY A N 1
ATOM 4653 C CA . GLY A 1 590 ? 24.186 23.833 -16.526 1.00 67.38 590 GLY A CA 1
ATOM 4654 C C . GLY A 1 590 ? 25.573 24.321 -16.909 1.00 67.38 590 GLY A C 1
ATOM 4655 O O . GLY A 1 590 ? 26.466 24.364 -16.031 1.00 67.38 590 GLY A O 1
#